Protein 1O5K (pdb70)

InterPro domains:
  IPR002220 DapA-like [PF00701] (2-290)
  IPR002220 DapA-like [PIRSF001365] (1-293)
  IPR002220 DapA-like [PR00146] (34-55)
  IPR002220 DapA-like [PR00146] (70-88)
  IPR002220 DapA-like [PR00146] (102-118)
  IPR002220 DapA-like [PR00146] (127-144)
  IPR002220 DapA-like [PTHR12128] (2-291)
  IPR002220 DapA-like [SM01130] (1-292)
  IPR005263 4-hydroxy-tetrahydrodipicolinate synthase, DapA [MF_00418] (1-290)
  IPR005263 4-hydroxy-tetrahydrodipicolinate synthase, DapA [TIGR00674] (5-290)
  IPR005263 4-hydroxy-tetrahydrodipicolinate synthase, DapA [cd00950] (2-288)
  IPR013785 Aldolase-type TIM barrel [G3DSA:3.20.20.70] (1-294)
  IPR020624 Schiff base-forming aldolase, conserved site [PS00665] (37-54)
  IPR020625 Schiff base-forming aldolase, active site [PS00666] (132-163)

Solvent-accessible surface area: 21155 Å² total

Secondary structure (DSSP, 8-state):
---SEEEEE----EETTEE-HHHHHHHHHHHHHTT--EEEESSGGGTGGG--HHHHHHHHHHHHHHHTTSS-EEEE---S-HHHHHHHHHHHHHHT-SEEEEE---SS---HHHHHHHHHHHHTT-SS-EEEE--HHHHS----HHHHHHHHHH-TTEEE------HHHHHHHHHHHHHH-TT-B--BSSGGGHHHHHHHT--EEEESGGGT-HHHHHHHHHHHHTT-HHHHHHHHHHHHHHHHHTTSSSTTHHHHHHHHHTTSS-----TT--PPPHHHHHHHHHHHHHTT--/---SEEEEE----EETTEE-HHHHHHHHHHHHHTT--EEEESSTTTTGGG--HHHHHHHHHHHHHHHTTSS-EEEE---S-HHHHHHHHHHHHHHT-SEEEEE---SS---HHHHHHHHHHHHTT--SEEEEE--HHHHS----HHHHHHHHHH-TTEEE------HHHHHHHHHHHHHH-TT-B--BSSGGGHHHHHHTT--EEEESGGGT-HHHHHHHHHHHHTT-HHHHHHHHHHTHHHHHHTTSSSTTHHHHHHHHHTTSS-----TT--PPPHHHHHHHHHHHHHTT--

Structure (mmCIF, N/CA/C/O backbone):
data_1O5K
#
_entry.id   1O5K
#
_cell.length_a   54.672
_cell.length_b   140.768
_cell.length_c   155.943
_cell.angle_alpha   90.00
_cell.angle_beta   90.00
_cell.angle_gamma   90.00
#
_symmetry.space_group_name_H-M   'C 2 2 21'
#
loop_
_entity.id
_entity.type
_entity.pdbx_description
1 polymer '4-hydroxy-tetrahydrodipicolinate synthase'
2 non-polymer 'CALCIUM ION'
3 water water
#
loop_
_atom_site.group_PDB
_atom_site.id
_atom_site.type_symbol
_atom_site.label_atom_id
_atom_site.label_alt_id
_atom_site.label_comp_id
_atom_site.label_asym_id
_atom_site.label_entity_id
_atom_site.label_seq_id
_atom_site.pdbx_PDB_ins_code
_atom_site.Cartn_x
_atom_site.Cartn_y
_atom_site.Cartn_z
_atom_site.occupancy
_atom_site.B_iso_or_equiv
_atom_site.auth_seq_id
_atom_site.auth_comp_id
_atom_site.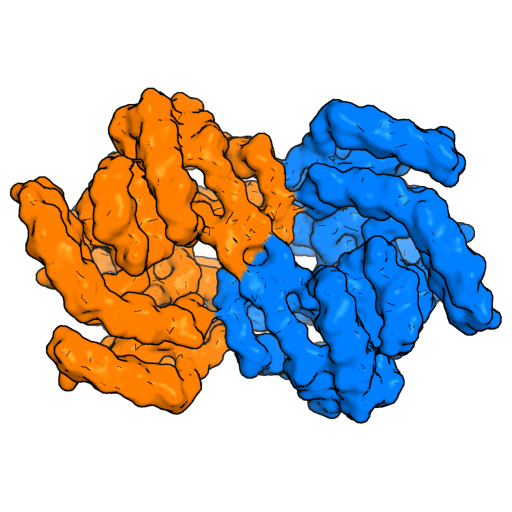auth_asym_id
_atom_site.auth_atom_id
_atom_site.pdbx_PDB_model_num
ATOM 1 N N . HIS A 1 12 ? -10.573 0.944 17.334 1.00 45.75 0 HIS A N 1
ATOM 2 C CA . HIS A 1 12 ? -9.724 1.198 18.543 1.00 41.14 0 HIS A CA 1
ATOM 3 C C . HIS A 1 12 ? -8.313 1.732 18.181 1.00 38.85 0 HIS A C 1
ATOM 4 O O . HIS A 1 12 ? -7.599 2.214 19.068 1.00 35.98 0 HIS A O 1
ATOM 11 N N . MET A 1 13 ? -7.919 1.646 16.902 1.00 34.32 1 MET A N 1
ATOM 12 C CA . MET A 1 13 ? -6.641 2.186 16.400 1.00 35.16 1 MET A CA 1
ATOM 13 C C . MET A 1 13 ? -5.484 1.293 16.877 1.00 31.48 1 MET A C 1
ATOM 14 O O . MET A 1 13 ? -4.927 0.495 16.102 1.00 30.76 1 MET A O 1
ATOM 19 N N . PHE A 1 14 ? -5.173 1.364 18.167 1.00 27.40 2 PHE A N 1
ATOM 20 C CA . PHE A 1 14 ? -4.039 0.648 18.688 1.00 26.03 2 PHE A CA 1
ATOM 21 C C . PHE A 1 14 ? -3.974 0.694 20.195 1.00 26.15 2 PHE A C 1
ATOM 22 O O . PHE A 1 14 ? -4.605 1.557 20.821 1.00 24.07 2 PHE A O 1
ATOM 30 N N . ARG A 1 15 ? -3.241 -0.262 20.768 1.00 24.31 3 ARG A N 1
ATOM 31 C CA . ARG A 1 15 ? -2.823 -0.194 22.166 1.00 27.73 3 ARG A CA 1
ATOM 32 C C . ARG A 1 15 ? -1.316 -0.272 22.186 1.00 28.75 3 ARG A C 1
ATOM 33 O O . ARG A 1 15 ? -0.700 -0.904 21.310 1.00 30.60 3 ARG A O 1
ATOM 41 N N . GLY A 1 16 ? -0.717 0.373 23.184 1.00 25.45 4 GLY A N 1
ATOM 42 C CA . GLY A 1 16 ? 0.722 0.435 23.265 1.00 28.51 4 GLY A CA 1
ATOM 43 C C . GLY A 1 16 ? 1.212 1.771 22.765 1.00 26.02 4 GLY A C 1
ATOM 44 O O . GLY A 1 16 ? 0.682 2.789 23.176 1.00 25.34 4 GLY A O 1
ATOM 45 N N . VAL A 1 17 ? 2.209 1.750 21.861 1.00 24.65 5 VAL A N 1
ATOM 46 C CA . VAL A 1 17 ? 2.963 2.960 21.511 1.00 23.96 5 VAL A CA 1
ATOM 47 C C . VAL A 1 17 ? 2.646 3.383 20.084 1.00 24.16 5 VAL A C 1
ATOM 48 O O . VAL A 1 17 ? 2.761 2.565 19.150 1.00 25.52 5 VAL A O 1
ATOM 52 N N . GLY A 1 18 ? 2.212 4.629 19.950 1.00 25.40 6 GLY A N 1
ATOM 53 C CA . GLY A 1 18 ? 2.041 5.314 18.687 1.00 23.99 6 GLY A CA 1
ATOM 54 C C . GLY A 1 18 ? 3.048 6.445 18.653 1.00 25.27 6 GLY A C 1
ATOM 55 O O . GLY A 1 18 ? 3.034 7.302 19.518 1.00 27.08 6 GLY A O 1
ATOM 56 N N . THR A 1 19 ? 3.975 6.401 17.695 1.00 25.49 7 THR A N 1
ATOM 57 C CA . THR A 1 19 ? 5.027 7.435 17.626 1.00 24.60 7 THR A CA 1
ATOM 58 C C . THR A 1 19 ? 4.542 8.698 16.962 1.00 23.46 7 THR A C 1
ATOM 59 O O . THR A 1 19 ? 4.060 8.643 15.881 1.00 25.19 7 THR A O 1
ATOM 63 N N . ALA A 1 20 ? 4.706 9.831 17.638 1.00 23.85 8 ALA A N 1
ATOM 64 C CA . ALA A 1 20 ? 4.399 11.138 17.046 1.00 24.89 8 ALA A CA 1
ATOM 65 C C . ALA A 1 20 ? 5.679 11.513 16.313 1.00 24.14 8 ALA A C 1
ATOM 66 O O . ALA A 1 20 ? 6.613 12.072 16.872 1.00 24.98 8 ALA A O 1
ATOM 68 N N . ILE A 1 21 ? 5.718 11.167 15.047 1.00 24.09 9 ILE A N 1
ATOM 69 C CA . ILE A 1 21 ? 6.992 11.140 14.299 1.00 24.72 9 ILE A CA 1
ATOM 70 C C . ILE A 1 21 ? 7.323 12.553 13.814 1.00 25.45 9 ILE A C 1
ATOM 71 O O . ILE A 1 21 ? 6.424 13.337 13.493 1.00 22.30 9 ILE A O 1
ATOM 76 N N . VAL A 1 22 ? 8.608 12.907 13.901 1.00 24.97 10 VAL A N 1
ATOM 77 C CA . VAL A 1 22 ? 9.110 14.166 13.338 1.00 25.48 10 VAL A CA 1
ATOM 78 C C . VAL A 1 22 ? 8.984 14.214 11.801 1.00 22.54 10 VAL A C 1
ATOM 79 O O . VAL A 1 22 ? 8.823 13.204 11.138 1.00 23.87 10 VAL A O 1
ATOM 83 N N . THR A 1 23 ? 8.974 15.445 11.285 1.00 23.29 11 THR A N 1
ATOM 84 C CA . THR A 1 23 ? 9.009 15.740 9.885 1.00 22.29 11 THR A CA 1
ATOM 85 C C . THR A 1 23 ? 10.436 16.229 9.565 1.00 27.46 11 THR A C 1
ATOM 86 O O . THR A 1 23 ? 10.753 17.372 9.820 1.00 24.34 11 THR A O 1
ATOM 90 N N . PRO A 1 24 ? 11.307 15.373 9.016 1.00 24.52 12 PRO A N 1
ATOM 91 C CA . PRO A 1 24 ? 12.638 15.838 8.682 1.00 25.19 12 PRO A CA 1
ATOM 92 C C . PRO A 1 24 ? 12.667 16.802 7.519 1.00 22.25 12 PRO A C 1
ATOM 93 O O . PRO A 1 24 ? 11.873 16.682 6.576 1.00 22.97 12 PRO A O 1
ATOM 97 N N . PHE A 1 25 ? 13.579 17.764 7.612 1.00 20.05 13 PHE A N 1
ATOM 98 C CA . PHE A 1 25 ? 13.840 18.718 6.584 1.00 22.03 13 PHE A CA 1
ATOM 99 C C . PHE A 1 25 ? 15.290 18.699 6.224 1.00 25.45 13 PHE A C 1
ATOM 100 O O . PHE A 1 25 ? 16.155 18.402 7.066 1.00 25.07 13 PHE A O 1
ATOM 108 N N . LYS A 1 26 ? 15.553 19.021 4.969 1.00 21.85 14 LYS A N 1
ATOM 109 C CA . LYS A 1 26 ? 16.926 19.280 4.484 1.00 21.32 14 LYS A CA 1
ATOM 110 C C . LYS A 1 26 ? 16.896 20.504 3.583 1.00 24.32 14 LYS A C 1
ATOM 111 O O . LYS A 1 26 ? 16.057 20.574 2.684 1.00 22.44 14 LYS A O 1
ATOM 117 N N . ASN A 1 27 ? 17.775 21.477 3.806 1.00 22.65 15 ASN A N 1
ATOM 118 C CA . ASN A 1 27 ? 17.705 22.742 3.088 1.00 23.16 15 ASN A CA 1
ATOM 119 C C . ASN A 1 27 ? 16.297 23.371 3.156 1.00 23.74 15 ASN A C 1
ATOM 120 O O . ASN A 1 27 ? 15.846 23.988 2.194 1.00 25.25 15 ASN A O 1
ATOM 125 N N . GLY A 1 28 ? 15.610 23.151 4.274 1.00 25.36 16 GLY A N 1
ATOM 126 C CA . GLY A 1 28 ? 14.277 23.660 4.493 1.00 26.91 16 GLY A CA 1
ATOM 127 C C . GLY A 1 28 ? 13.176 22.940 3.755 1.00 27.79 16 GLY A C 1
ATOM 128 O O . GLY A 1 28 ? 12.018 23.247 3.982 1.00 33.52 16 GLY A O 1
ATOM 129 N N . GLU A 1 29 ? 13.524 21.934 2.964 1.00 25.46 17 GLU A N 1
ATOM 130 C CA . GLU A 1 29 ? 12.537 21.108 2.244 1.00 26.51 17 GLU A CA 1
ATOM 131 C C . GLU A 1 29 ? 12.246 19.794 2.978 1.00 26.11 17 GLU A C 1
ATOM 132 O O . GLU A 1 29 ? 13.076 19.314 3.717 1.00 27.43 17 GLU A O 1
ATOM 138 N N . LEU A 1 30 ? 11.079 19.201 2.765 1.00 24.68 18 LEU A N 1
ATOM 139 C CA . LEU A 1 30 ? 10.835 17.857 3.268 1.00 25.12 18 LEU A CA 1
ATOM 140 C C . LEU A 1 30 ? 11.947 16.902 2.830 1.00 26.92 18 LEU A C 1
ATOM 141 O O . LEU A 1 30 ? 12.403 16.923 1.670 1.00 26.43 18 LEU A O 1
ATOM 146 N N . ASP A 1 31 ? 12.379 16.077 3.757 1.00 23.21 19 ASP A N 1
ATOM 147 C CA . ASP A 1 31 ? 13.468 15.115 3.503 1.00 25.98 19 ASP A CA 1
ATOM 148 C C . ASP A 1 31 ? 12.898 13.706 3.649 1.00 27.86 19 ASP A C 1
ATOM 149 O O . ASP A 1 31 ? 12.996 13.088 4.717 1.00 25.63 19 ASP A O 1
ATOM 154 N N . LEU A 1 32 ? 12.255 13.212 2.590 1.00 25.46 20 LEU A N 1
ATOM 155 C CA . LEU A 1 32 ? 11.554 11.928 2.681 1.00 25.49 20 LEU A CA 1
ATOM 156 C C . LEU A 1 32 ? 12.546 10.762 2.778 1.00 25.17 20 LEU A C 1
ATOM 157 O O . LEU A 1 32 ? 12.183 9.697 3.259 1.00 29.06 20 LEU A O 1
ATOM 162 N N . GLU A 1 33 ? 13.782 10.911 2.312 1.00 26.29 21 GLU A N 1
ATOM 163 C CA . GLU A 1 33 ? 14.720 9.781 2.441 1.00 26.36 21 GLU A CA 1
ATOM 164 C C . GLU A 1 33 ? 15.093 9.558 3.913 1.00 24.43 21 GLU A C 1
ATOM 165 O O . GLU A 1 33 ? 15.084 8.430 4.405 1.00 24.25 21 GLU A O 1
ATOM 167 N N . SER A 1 34 ? 15.371 10.624 4.641 1.00 25.75 22 SER A N 1
ATOM 168 C CA . SER A 1 34 ? 15.589 10.486 6.062 1.00 27.35 22 SER A CA 1
ATOM 169 C C . SER A 1 34 ? 14.299 10.026 6.782 1.00 24.98 22 SER A C 1
ATOM 170 O O . SER A 1 34 ? 14.351 9.202 7.675 1.00 26.86 22 SER A O 1
ATOM 173 N N . TYR A 1 35 ? 13.160 10.554 6.380 1.00 27.06 23 TYR A N 1
ATOM 174 C CA . TYR A 1 35 ? 11.859 10.148 6.986 1.00 22.74 23 TYR A CA 1
ATOM 175 C C . TYR A 1 35 ? 11.678 8.648 6.858 1.00 24.56 23 TYR A C 1
ATOM 176 O O . TYR A 1 35 ? 11.333 7.959 7.834 1.00 29.72 23 TYR A O 1
ATOM 185 N N . GLU A 1 36 ? 11.915 8.123 5.660 1.00 24.40 24 GLU A N 1
ATOM 186 C CA . GLU A 1 36 ? 11.706 6.693 5.426 1.00 25.57 24 GLU A CA 1
ATOM 187 C C . GLU A 1 36 ? 12.609 5.803 6.323 1.00 25.35 24 GLU A C 1
ATOM 188 O O . GLU A 1 36 ? 12.139 4.773 6.843 1.00 24.70 24 GLU A O 1
ATOM 194 N N . ARG A 1 37 ? 13.853 6.230 6.556 1.00 24.92 25 ARG A N 1
ATOM 195 C CA . ARG A 1 37 ? 14.759 5.557 7.506 1.00 27.58 25 ARG A CA 1
ATOM 196 C C . ARG A 1 37 ? 14.186 5.529 8.924 1.00 25.61 25 ARG A C 1
ATOM 197 O O . ARG A 1 37 ? 14.333 4.535 9.655 1.00 24.81 25 ARG A O 1
ATOM 205 N N . LEU A 1 38 ? 13.583 6.638 9.315 1.00 24.74 26 LEU A N 1
ATOM 206 C CA . LEU A 1 38 ? 12.981 6.766 10.630 1.00 24.95 26 LEU A CA 1
ATOM 207 C C . LEU A 1 38 ? 11.739 5.873 10.747 1.00 26.05 26 LEU A C 1
ATOM 208 O O . LEU A 1 38 ? 11.568 5.208 11.764 1.00 25.05 26 LEU A O 1
ATOM 213 N N . VAL A 1 39 ? 10.894 5.854 9.713 1.00 24.84 27 VAL A N 1
ATOM 214 C CA . VAL A 1 39 ? 9.692 4.995 9.731 1.00 26.17 27 VAL A CA 1
ATOM 215 C C . VAL A 1 39 ? 10.150 3.538 9.855 1.00 22.86 27 VAL A C 1
ATOM 216 O O . VAL A 1 39 ? 9.646 2.823 10.685 1.00 27.02 27 VAL A O 1
ATOM 220 N N . ARG A 1 40 ? 11.163 3.134 9.088 1.00 25.89 28 ARG A N 1
ATOM 221 C CA . ARG A 1 40 ? 11.635 1.747 9.159 1.00 27.28 28 ARG A CA 1
ATOM 222 C C . ARG A 1 40 ? 12.153 1.373 10.576 1.00 27.37 28 ARG A C 1
ATOM 223 O O . ARG A 1 40 ? 11.862 0.290 11.095 1.00 24.40 28 ARG A O 1
ATOM 231 N N . TYR A 1 41 ? 12.846 2.298 11.218 1.00 27.27 29 TYR A N 1
ATOM 232 C CA . TYR A 1 41 ? 13.262 2.135 12.630 1.00 26.28 29 TYR A CA 1
ATOM 233 C C . TYR A 1 41 ? 12.106 1.932 13.590 1.00 24.37 29 TYR A C 1
ATOM 234 O O . TYR A 1 41 ? 12.206 1.133 14.506 1.00 25.78 29 TYR A O 1
ATOM 243 N N . GLN A 1 42 ? 11.021 2.691 13.413 1.00 24.14 30 GLN A N 1
ATOM 244 C CA . GLN A 1 42 ? 9.829 2.504 14.226 1.00 26.34 30 GLN A CA 1
ATOM 245 C C . GLN A 1 42 ? 9.228 1.099 14.007 1.00 25.51 30 GLN A C 1
ATOM 246 O O . GLN A 1 42 ? 8.895 0.393 14.967 1.00 26.70 30 GLN A O 1
ATOM 252 N N . LEU A 1 43 ? 9.061 0.734 12.748 1.00 24.41 31 LEU A N 1
ATOM 253 C CA . LEU A 1 43 ? 8.399 -0.501 12.361 1.00 28.48 31 LEU A CA 1
ATOM 254 C C . LEU A 1 43 ? 9.173 -1.686 12.885 1.00 29.20 31 LEU A C 1
ATOM 255 O O . LEU A 1 43 ? 8.590 -2.637 13.405 1.00 30.88 31 LEU A O 1
ATOM 260 N N . GLU A 1 44 ? 10.494 -1.600 12.773 1.00 26.77 32 GLU A N 1
ATOM 261 C CA . GLU A 1 44 ? 11.368 -2.703 13.154 1.00 27.32 32 GLU A CA 1
ATOM 262 C C . GLU A 1 44 ? 11.426 -2.920 14.668 1.00 28.58 32 GLU A C 1
ATOM 263 O O . GLU A 1 44 ? 11.814 -3.981 15.138 1.00 28.13 32 GLU A O 1
ATOM 265 N N . ASN A 1 45 ? 11.093 -1.897 15.423 1.00 27.35 33 ASN A N 1
ATOM 266 C CA . ASN A 1 45 ? 11.114 -1.936 16.887 1.00 27.55 33 ASN A CA 1
ATOM 267 C C . ASN A 1 45 ? 9.757 -2.074 17.563 1.00 27.79 33 ASN A C 1
ATOM 268 O O . ASN A 1 45 ? 9.634 -1.837 18.775 1.00 27.84 33 ASN A O 1
ATOM 273 N N . GLY A 1 46 ? 8.728 -2.456 16.794 1.00 26.78 34 GLY A N 1
ATOM 274 C CA . GLY A 1 46 ? 7.464 -2.885 17.409 1.00 27.66 34 GLY A CA 1
ATOM 275 C C . GLY A 1 46 ? 6.451 -1.834 17.783 1.00 28.02 34 GLY A C 1
ATOM 276 O O . GLY A 1 46 ? 5.482 -2.111 18.508 1.00 27.82 34 GLY A O 1
ATOM 277 N N . VAL A 1 47 ? 6.644 -0.614 17.288 1.00 26.17 35 VAL A N 1
ATOM 278 C CA . VAL A 1 47 ? 5.670 0.446 17.472 1.00 26.32 35 VAL A CA 1
ATOM 279 C C . VAL A 1 47 ? 4.336 0.056 16.827 1.00 24.02 35 VAL A C 1
ATOM 280 O O . VAL A 1 47 ? 4.309 -0.605 15.796 1.00 23.21 35 VAL A O 1
ATOM 284 N N . ASN A 1 48 ? 3.232 0.461 17.453 1.00 23.25 36 ASN A N 1
ATOM 285 C CA . ASN A 1 48 ? 1.929 -0.013 17.079 1.00 23.87 36 ASN A CA 1
ATOM 286 C C . ASN A 1 48 ? 1.077 0.963 16.262 1.00 27.03 36 ASN A C 1
ATOM 287 O O . ASN A 1 48 ? 0.039 0.585 15.790 1.00 22.42 36 ASN A O 1
ATOM 292 N N . ALA A 1 49 ? 1.564 2.173 16.080 1.00 22.66 37 ALA A N 1
ATOM 293 C CA . ALA A 1 49 ? 0.907 3.233 15.251 1.00 24.84 37 ALA A CA 1
ATOM 294 C C . ALA A 1 49 ? 1.870 4.345 14.981 1.00 25.85 37 ALA A C 1
ATOM 295 O O . ALA A 1 49 ? 2.885 4.493 15.673 1.00 26.69 37 ALA A O 1
ATOM 297 N N . LEU A 1 50 ? 1.598 5.094 13.902 1.00 26.11 38 LEU A N 1
ATOM 298 C CA . LEU A 1 50 ? 2.319 6.337 13.641 1.00 23.82 38 LEU A CA 1
ATOM 299 C C . LEU A 1 50 ? 1.333 7.489 13.583 1.00 26.03 38 LEU A C 1
ATOM 300 O O . LEU A 1 50 ? 0.313 7.422 12.850 1.00 26.52 38 LEU A O 1
ATOM 305 N N . ILE A 1 51 ? 1.667 8.531 14.328 1.00 25.40 39 ILE A N 1
ATOM 306 C CA . ILE A 1 51 ? 0.971 9.795 14.306 1.00 24.03 39 ILE A CA 1
ATOM 307 C C . ILE A 1 51 ? 1.851 10.763 13.517 1.00 25.41 39 ILE A C 1
ATOM 308 O O . ILE A 1 51 ? 2.970 11.111 13.932 1.00 29.12 39 ILE A O 1
ATOM 313 N N . VAL A 1 52 ? 1.347 11.156 12.357 1.00 23.71 40 VAL A N 1
ATOM 314 C CA . VAL A 1 52 ? 2.073 12.026 11.431 1.00 25.27 40 VAL A CA 1
ATOM 315 C C . VAL A 1 52 ? 1.448 13.431 11.504 1.00 26.59 40 VAL A C 1
ATOM 316 O O . VAL A 1 52 ? 0.217 13.574 11.584 1.00 25.05 40 VAL A O 1
ATOM 320 N N . LEU A 1 53 ? 2.275 14.476 11.437 1.00 23.79 41 LEU A N 1
ATOM 321 C CA . LEU A 1 53 ? 1.797 15.855 11.462 1.00 27.00 41 LEU A CA 1
ATOM 322 C C . LEU A 1 53 ? 1.058 16.248 12.749 1.00 25.97 41 LEU A C 1
ATOM 323 O O . LEU A 1 53 ? 0.102 16.985 12.715 1.00 27.73 41 LEU A O 1
ATOM 328 N N . GLY A 1 54 ? 1.551 15.759 13.871 1.00 25.02 42 GLY A N 1
ATOM 329 C CA . GLY A 1 54 ? 1.194 16.319 15.181 1.00 29.98 42 GLY A CA 1
ATOM 330 C C . GLY A 1 54 ? 2.198 17.449 15.393 1.00 30.13 42 GLY A C 1
ATOM 331 O O . GLY A 1 54 ? 2.964 17.838 14.478 1.00 29.17 42 GLY A O 1
ATOM 332 N N . THR A 1 55 ? 2.200 17.953 16.620 1.00 30.42 43 THR A N 1
ATOM 333 C CA . THR A 1 55 ? 3.117 19.011 17.054 1.00 30.33 43 THR A CA 1
ATOM 334 C C . THR A 1 55 ? 4.534 18.614 16.847 1.00 25.48 43 THR A C 1
ATOM 335 O O . THR A 1 55 ? 5.380 19.413 16.434 1.00 27.29 43 THR A O 1
ATOM 339 N N . THR A 1 56 ? 4.826 17.369 17.195 1.00 25.99 44 THR A N 1
ATOM 340 C CA . THR A 1 56 ? 6.191 16.831 17.055 1.00 26.54 44 THR A CA 1
ATOM 341 C C . THR A 1 56 ? 6.641 16.817 15.596 1.00 27.65 44 THR A C 1
ATOM 342 O O . THR A 1 56 ? 7.801 16.880 15.320 1.00 27.25 44 THR A O 1
ATOM 346 N N . GLY A 1 57 ? 5.698 16.714 14.660 1.00 25.53 45 GLY A N 1
ATOM 347 C CA . GLY A 1 57 ? 6.025 16.790 13.241 1.00 24.97 45 GLY A CA 1
ATOM 348 C C . GLY A 1 57 ? 5.861 18.181 12.638 1.00 25.74 45 GLY A C 1
ATOM 349 O O . GLY A 1 57 ? 5.698 18.341 11.415 1.00 25.72 45 GLY A O 1
ATOM 350 N N . GLU A 1 58 ? 5.844 19.210 13.477 1.00 24.94 46 GLU A N 1
ATOM 351 C CA . GLU A 1 58 ? 5.831 20.616 12.995 1.00 25.19 46 GLU A CA 1
ATOM 352 C C . GLU A 1 58 ? 4.663 20.923 12.076 1.00 25.31 46 GLU A C 1
ATOM 353 O O . GLU A 1 58 ? 4.790 21.703 11.129 1.00 26.32 46 GLU A O 1
ATOM 359 N N . SER A 1 59 ? 3.505 20.371 12.439 1.00 25.06 47 SER A N 1
ATOM 360 C CA . SER A 1 59 ? 2.337 20.656 11.663 1.00 27.66 47 SER A CA 1
ATOM 361 C C . SER A 1 59 ? 2.074 22.131 11.341 1.00 27.15 47 SER A C 1
ATOM 362 O O . SER A 1 59 ? 1.570 22.390 10.259 1.00 28.67 47 SER A O 1
ATOM 365 N N . PRO A 1 60 ? 2.369 23.101 12.237 1.00 25.81 48 PRO A N 1
ATOM 366 C CA . PRO A 1 60 ? 2.110 24.502 11.923 1.00 27.72 48 PRO A CA 1
ATOM 367 C C . PRO A 1 60 ? 2.853 25.024 10.699 1.00 25.17 48 PRO A C 1
ATOM 368 O O . PRO A 1 60 ? 2.366 25.936 10.049 1.00 24.72 48 PRO A O 1
ATOM 372 N N . THR A 1 61 ? 3.996 24.419 10.364 1.00 21.49 49 THR A N 1
ATOM 373 C CA . THR A 1 61 ? 4.839 24.932 9.308 1.00 21.59 49 THR A CA 1
ATOM 374 C C . THR A 1 61 ? 4.971 24.045 8.059 1.00 23.19 49 THR A C 1
ATOM 375 O O . THR A 1 61 ? 5.760 24.353 7.146 1.00 24.87 49 THR A O 1
ATOM 379 N N . VAL A 1 62 ? 4.173 22.983 7.991 1.00 24.69 50 VAL A N 1
ATOM 380 C CA . VAL A 1 62 ? 4.162 22.103 6.817 1.00 26.29 50 VAL A CA 1
ATOM 381 C C . VAL A 1 62 ? 2.943 22.453 5.983 1.00 28.01 50 VAL A C 1
ATOM 382 O O . VAL A 1 62 ? 1.826 22.419 6.477 1.00 26.49 50 VAL A O 1
ATOM 386 N N . ASN A 1 63 ? 3.170 22.758 4.713 1.00 24.35 51 ASN A N 1
ATOM 387 C CA . ASN A 1 63 ? 2.131 23.307 3.857 1.00 25.54 51 ASN A CA 1
ATOM 388 C C . ASN A 1 63 ? 1.256 22.184 3.292 1.00 25.09 51 ASN A C 1
ATOM 389 O O . ASN A 1 63 ? 1.565 21.005 3.449 1.00 22.32 51 ASN A O 1
ATOM 394 N N . GLU A 1 64 ? 0.131 22.519 2.674 1.00 25.80 52 GLU A N 1
ATOM 395 C CA . GLU A 1 64 ? -0.807 21.464 2.294 1.00 28.33 52 GLU A CA 1
ATOM 396 C C . GLU A 1 64 ? -0.237 20.449 1.317 1.00 25.39 52 GLU A C 1
ATOM 397 O O . GLU A 1 64 ? -0.508 19.255 1.435 1.00 29.30 52 GLU A O 1
ATOM 403 N N . ASP A 1 65 ? 0.519 20.898 0.327 1.00 25.58 53 ASP A N 1
ATOM 404 C CA . ASP A 1 65 ? 1.103 19.976 -0.632 1.00 27.77 53 ASP A CA 1
ATOM 405 C C . ASP A 1 65 ? 2.123 19.043 0.046 1.00 24.89 53 ASP A C 1
ATOM 406 O O . ASP A 1 65 ? 2.158 17.849 -0.198 1.00 25.76 53 ASP A O 1
ATOM 411 N N . GLU A 1 66 ? 2.899 19.584 0.969 1.00 22.16 54 GLU A N 1
ATOM 412 C CA . GLU A 1 66 ? 3.817 18.776 1.772 1.00 21.69 54 GLU A CA 1
ATOM 413 C C . GLU A 1 66 ? 3.140 17.718 2.651 1.00 23.11 54 GLU A C 1
ATOM 414 O O . GLU A 1 66 ? 3.642 16.596 2.796 1.00 24.29 54 GLU A O 1
ATOM 420 N N . ARG A 1 67 ? 2.008 18.084 3.236 1.00 25.05 55 ARG A N 1
ATOM 421 C CA . ARG A 1 67 ? 1.237 17.172 4.061 1.00 24.66 55 ARG A CA 1
ATOM 422 C C . ARG A 1 67 ? 0.805 15.986 3.189 1.00 23.50 55 ARG A C 1
ATOM 423 O O . ARG A 1 67 ? 0.914 14.827 3.612 1.00 25.25 55 ARG A O 1
ATOM 431 N N . GLU A 1 68 ? 0.310 16.276 1.982 1.00 22.02 56 GLU A N 1
ATOM 432 C CA . GLU A 1 68 ? -0.153 15.200 1.108 1.00 25.34 56 GLU A CA 1
ATOM 433 C C . GLU A 1 68 ? 0.995 14.229 0.833 1.00 26.19 56 GLU A C 1
ATOM 434 O O . GLU A 1 68 ? 0.835 13.016 0.951 1.00 26.73 56 GLU A O 1
ATOM 440 N N . LYS A 1 69 ? 2.172 14.767 0.525 1.00 25.20 57 LYS A N 1
ATOM 441 C CA . LYS A 1 69 ? 3.319 13.937 0.205 1.00 25.31 57 LYS A CA 1
ATOM 442 C C . LYS A 1 69 ? 3.773 13.096 1.388 1.00 24.44 57 LYS A C 1
ATOM 443 O O . LYS A 1 69 ? 4.089 11.928 1.228 1.00 23.93 57 LYS A O 1
ATOM 449 N N . LEU A 1 70 ? 3.783 13.696 2.570 1.00 23.50 58 LEU A N 1
ATOM 450 C CA . LEU A 1 70 ? 4.245 13.036 3.764 1.00 25.00 58 LEU A CA 1
ATOM 451 C C . LEU A 1 70 ? 3.236 11.955 4.152 1.00 25.71 58 LEU A C 1
ATOM 452 O O . LEU A 1 70 ? 3.632 10.852 4.502 1.00 24.72 58 LEU A O 1
ATOM 457 N N . VAL A 1 71 ? 1.935 12.263 4.082 1.00 22.76 59 VAL A N 1
ATOM 458 C CA . VAL A 1 71 ? 0.930 11.282 4.501 1.00 24.13 59 VAL A CA 1
ATOM 459 C C . VAL A 1 71 ? 0.991 10.085 3.534 1.00 22.84 59 VAL A C 1
ATOM 460 O O . VAL A 1 71 ? 1.003 8.911 3.958 1.00 24.63 59 VAL A O 1
ATOM 464 N N . SER A 1 72 ? 0.967 10.377 2.237 1.00 25.08 60 SER A N 1
ATOM 465 C CA . SER A 1 72 ? 0.964 9.319 1.229 1.00 25.49 60 SER A CA 1
ATOM 466 C C . SER A 1 72 ? 2.199 8.454 1.355 1.00 27.64 60 SER A C 1
ATOM 467 O O . SER A 1 72 ? 2.110 7.210 1.271 1.00 25.66 60 SER A O 1
ATOM 470 N N . ARG A 1 73 ? 3.355 9.088 1.570 1.00 25.74 61 ARG A N 1
ATOM 471 C CA . ARG A 1 73 ? 4.583 8.308 1.684 1.00 25.42 61 ARG A CA 1
ATOM 472 C C . ARG A 1 73 ? 4.583 7.413 2.941 1.00 24.71 61 ARG A C 1
ATOM 473 O O . ARG A 1 73 ? 5.081 6.312 2.899 1.00 23.71 61 ARG A O 1
ATOM 481 N N . THR A 1 74 ? 4.002 7.881 4.050 1.00 24.83 62 THR A N 1
ATOM 482 C CA . THR A 1 74 ? 3.934 7.085 5.271 1.00 23.92 62 THR A CA 1
ATOM 483 C C . THR A 1 74 ? 3.082 5.845 5.015 1.00 24.67 62 THR A C 1
ATOM 484 O O . THR A 1 74 ? 3.487 4.706 5.303 1.00 20.28 62 THR A O 1
ATOM 488 N N . LEU A 1 75 ? 1.918 6.064 4.405 1.00 21.86 63 LEU A N 1
ATOM 489 C CA . LEU A 1 75 ? 1.038 4.909 4.060 1.00 24.06 63 LEU A CA 1
ATOM 490 C C . LEU A 1 75 ? 1.731 3.900 3.152 1.00 25.99 63 LEU A C 1
ATOM 491 O O . LEU A 1 75 ? 1.565 2.683 3.329 1.00 24.66 63 LEU A O 1
ATOM 496 N N . GLU A 1 76 ? 2.489 4.383 2.174 1.00 22.84 64 GLU A N 1
ATOM 497 C CA . GLU A 1 76 ? 3.273 3.541 1.272 1.00 27.18 64 GLU A CA 1
ATOM 498 C C . GLU A 1 76 ? 4.324 2.693 1.990 1.00 25.89 64 GLU A C 1
ATOM 499 O O . GLU A 1 76 ? 4.398 1.492 1.783 1.00 18.37 64 GLU A O 1
ATOM 505 N N . ILE A 1 77 ? 5.116 3.301 2.864 1.00 20.05 65 ILE A N 1
ATOM 506 C CA . ILE A 1 77 ? 6.138 2.526 3.601 1.00 20.90 65 ILE A CA 1
ATOM 507 C C . ILE A 1 77 ? 5.585 1.488 4.584 1.00 20.31 65 ILE A C 1
ATOM 508 O O . ILE A 1 77 ? 6.095 0.386 4.692 1.00 23.52 65 ILE A O 1
ATOM 513 N N . VAL A 1 78 ? 4.527 1.841 5.281 1.00 22.40 66 VAL A N 1
ATOM 514 C CA . VAL A 1 78 ? 3.951 1.003 6.356 1.00 24.70 66 VAL A CA 1
ATOM 515 C C . VAL A 1 78 ? 3.215 -0.213 5.834 1.00 23.83 66 VAL A C 1
ATOM 516 O O . VAL A 1 78 ? 3.029 -1.232 6.571 1.00 24.16 66 VAL A O 1
ATOM 520 N N . ASP A 1 79 ? 2.773 -0.151 4.582 1.00 23.66 67 ASP A N 1
ATOM 521 C CA . ASP A 1 79 ? 2.135 -1.335 3.975 1.00 23.81 67 ASP A CA 1
ATOM 522 C C . ASP A 1 79 ? 0.985 -1.909 4.830 1.00 23.34 67 ASP A C 1
ATOM 523 O O . ASP A 1 79 ? 0.766 -3.122 4.850 1.00 27.13 67 ASP A O 1
ATOM 528 N N . GLY A 1 80 ? 0.209 -1.057 5.483 1.00 26.39 68 GLY A N 1
ATOM 529 C CA . GLY A 1 80 ? -0.971 -1.530 6.218 1.00 27.60 68 GLY A CA 1
ATOM 530 C C . GLY A 1 80 ? -0.658 -2.315 7.485 1.00 29.38 68 GLY A C 1
ATOM 531 O O . GLY A 1 80 ? -1.582 -2.842 8.121 1.00 26.96 68 GLY A O 1
ATOM 532 N N . LYS A 1 81 ? 0.617 -2.312 7.897 1.00 26.02 69 LYS A N 1
ATOM 533 C CA . LYS A 1 81 ? 1.074 -3.062 9.059 1.00 25.86 69 LYS A CA 1
ATOM 534 C C . LYS A 1 81 ? 0.597 -2.439 10.395 1.00 26.84 69 LYS A C 1
ATOM 535 O O . LYS A 1 81 ? 0.262 -3.156 11.336 1.00 26.59 69 LYS A O 1
ATOM 541 N N . ILE A 1 82 ? 0.598 -1.115 10.477 1.00 23.53 70 ILE A N 1
ATOM 542 C CA . ILE A 1 82 ? 0.051 -0.394 11.635 1.00 24.86 70 ILE A CA 1
ATOM 543 C C . ILE A 1 82 ? -0.708 0.793 11.125 1.00 25.36 70 ILE A C 1
ATOM 544 O O . ILE A 1 82 ? -0.477 1.216 9.989 1.00 25.53 70 ILE A O 1
ATOM 549 N N . PRO A 1 83 ? -1.629 1.343 11.921 1.00 24.99 71 PRO A N 1
ATOM 550 C CA . PRO A 1 83 ? -2.385 2.502 11.449 1.00 25.15 71 PRO A CA 1
ATOM 551 C C . PRO A 1 83 ? -1.569 3.750 11.360 1.00 23.37 71 PRO A C 1
ATOM 552 O O . PRO A 1 83 ? -0.598 3.959 12.178 1.00 26.16 71 PRO A O 1
ATOM 556 N N . VAL A 1 84 ? -1.967 4.605 10.408 1.00 26.73 72 VAL A N 1
ATOM 557 C CA . VAL A 1 84 ? -1.357 5.914 10.222 1.00 24.66 72 VAL A CA 1
ATOM 558 C C . VAL A 1 84 ? -2.439 6.926 10.548 1.00 25.02 72 VAL A C 1
ATOM 559 O O . VAL A 1 84 ? -3.486 6.980 9.904 1.00 24.26 72 VAL A O 1
ATOM 563 N N . ILE A 1 85 ? -2.179 7.674 11.589 1.00 21.57 73 ILE A N 1
ATOM 564 C CA . ILE A 1 85 ? -3.078 8.640 12.157 1.00 22.86 73 ILE A CA 1
ATOM 565 C C . ILE A 1 85 ? -2.487 10.037 11.871 1.00 24.95 73 ILE A C 1
ATOM 566 O O . ILE A 1 85 ? -1.353 10.297 12.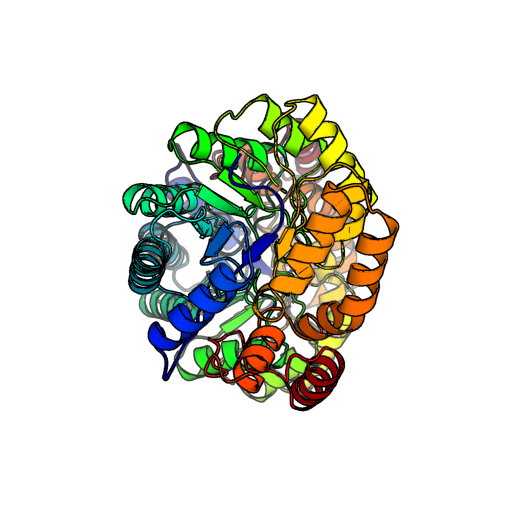215 1.00 25.96 73 ILE A O 1
ATOM 571 N N . VAL A 1 86 ? -3.276 10.903 11.249 1.00 24.72 74 VAL A N 1
ATOM 572 C CA . VAL A 1 86 ? -2.816 12.186 10.734 1.00 24.87 74 VAL A CA 1
ATOM 573 C C . VAL A 1 86 ? -3.370 13.322 11.595 1.00 27.42 74 VAL A C 1
ATOM 574 O O . VAL A 1 86 ? -4.582 13.385 11.851 1.00 24.56 74 VAL A O 1
ATOM 578 N N . GLY A 1 87 ? -2.486 14.164 12.090 1.00 23.43 75 GLY A N 1
ATOM 579 C CA . GLY A 1 87 ? -2.891 15.401 12.724 1.00 25.70 75 GLY A CA 1
ATOM 580 C C . GLY A 1 87 ? -3.663 16.301 11.755 1.00 27.62 75 GLY A C 1
ATOM 581 O O . GLY A 1 87 ? -3.208 16.544 10.668 1.00 28.45 75 GLY A O 1
ATOM 582 N N . ALA A 1 88 ? -4.826 16.789 12.171 1.00 26.13 76 ALA A N 1
ATOM 583 C CA . ALA A 1 88 ? -5.701 17.521 11.282 1.00 26.34 76 ALA A CA 1
ATOM 584 C C . ALA A 1 88 ? -6.516 18.605 12.011 1.00 28.13 76 ALA A C 1
ATOM 585 O O . ALA A 1 88 ? -7.498 19.098 11.477 1.00 31.38 76 ALA A O 1
ATOM 587 N N . GLY A 1 89 ? -6.135 18.950 13.226 1.00 27.93 77 GLY A N 1
ATOM 588 C CA . GLY A 1 89 ? -6.920 19.901 14.021 1.00 31.24 77 GLY A CA 1
ATOM 589 C C . GLY A 1 89 ? -6.409 21.321 13.832 1.00 28.98 77 GLY A C 1
ATOM 590 O O . GLY A 1 89 ? -5.198 21.551 13.800 1.00 28.72 77 GLY A O 1
ATOM 591 N N . THR A 1 90 ? -7.317 22.273 13.699 1.00 27.66 78 THR A N 1
ATOM 592 C CA . THR A 1 90 ? -6.959 23.692 13.781 1.00 25.46 78 THR A CA 1
ATOM 593 C C . THR A 1 90 ? -7.958 24.385 14.710 1.00 24.49 78 THR A C 1
ATOM 594 O O . THR A 1 90 ? -8.799 23.756 15.331 1.00 25.35 78 THR A O 1
ATOM 598 N N . ASN A 1 91 ? -7.870 25.688 14.786 1.00 24.31 79 ASN A N 1
ATOM 599 C CA . ASN A 1 91 ? -8.801 26.427 15.672 1.00 23.57 79 ASN A CA 1
ATOM 600 C C . ASN A 1 91 ? -10.031 26.962 14.970 1.00 23.41 79 ASN A C 1
ATOM 601 O O . ASN A 1 91 ? -10.837 27.705 15.596 1.00 22.83 79 ASN A O 1
ATOM 606 N N . SER A 1 92 ? -10.227 26.557 13.717 1.00 22.90 80 SER A N 1
ATOM 607 C CA . SER A 1 92 ? -11.482 26.786 12.996 1.00 23.61 80 SER A CA 1
ATOM 608 C C . SER A 1 92 ? -12.159 25.435 12.732 1.00 25.28 80 SER A C 1
ATOM 609 O O . SER A 1 92 ? -11.554 24.545 12.191 1.00 23.61 80 SER A O 1
ATOM 612 N N . THR A 1 93 ? -13.441 25.327 13.070 1.00 22.84 81 THR A N 1
ATOM 613 C CA . THR A 1 93 ? -14.150 24.056 12.886 1.00 22.81 81 THR A CA 1
ATOM 614 C C . THR A 1 93 ? -14.240 23.718 11.371 1.00 22.97 81 THR A C 1
ATOM 615 O O . THR A 1 93 ? -14.060 22.552 10.943 1.00 24.68 81 THR A O 1
ATOM 619 N N . GLU A 1 94 ? -14.483 24.747 10.558 1.00 25.67 82 GLU A N 1
ATOM 620 C CA . GLU A 1 94 ? -14.628 24.565 9.118 1.00 28.26 82 GLU A CA 1
ATOM 621 C C . GLU A 1 94 ? -13.329 24.085 8.515 1.00 26.43 82 GLU A C 1
ATOM 622 O O . GLU A 1 94 ? -13.299 23.154 7.721 1.00 25.88 82 GLU A O 1
ATOM 628 N N . LYS A 1 95 ? -12.249 24.727 8.894 1.00 21.77 83 LYS A N 1
ATOM 629 C CA . LYS A 1 95 ? -10.940 24.393 8.317 1.00 26.47 83 LYS A CA 1
ATOM 630 C C . LYS A 1 95 ? -10.468 23.044 8.813 1.00 25.35 83 LYS A C 1
ATOM 631 O O . LYS A 1 95 ? -9.856 22.304 8.066 1.00 25.89 83 LYS A O 1
ATOM 637 N N . THR A 1 96 ? -10.809 22.704 10.046 1.00 25.84 84 THR A N 1
ATOM 638 C CA . THR A 1 96 ? -10.486 21.389 10.595 1.00 23.97 84 THR A CA 1
ATOM 639 C C . THR A 1 96 ? -11.159 20.291 9.784 1.00 24.52 84 THR A C 1
ATOM 640 O O . THR A 1 96 ? -10.537 19.307 9.410 1.00 23.73 84 THR A O 1
ATOM 644 N N . LEU A 1 97 ? -12.436 20.453 9.470 1.00 21.97 85 LEU A N 1
ATOM 645 C CA . LEU A 1 97 ? -13.114 19.469 8.655 1.00 24.63 85 LEU A CA 1
ATOM 646 C C . LEU A 1 97 ? -12.415 19.294 7.307 1.00 27.15 85 LEU A C 1
ATOM 647 O O . LEU A 1 97 ? -12.244 18.183 6.833 1.00 26.57 85 LEU A O 1
ATOM 652 N N . LYS A 1 98 ? -12.004 20.392 6.680 1.00 25.72 86 LYS A N 1
ATOM 653 C CA . LYS A 1 98 ? -11.330 20.325 5.422 1.00 26.64 86 LYS A CA 1
ATOM 654 C C . LYS A 1 98 ? -10.078 19.466 5.540 1.00 27.20 86 LYS A C 1
ATOM 655 O O . LYS A 1 98 ? -9.819 18.610 4.705 1.00 26.45 86 LYS A O 1
ATOM 661 N N . LEU A 1 99 ? -9.304 19.672 6.587 1.00 24.15 87 LEU A N 1
ATOM 662 C CA . LEU A 1 99 ? -8.107 18.846 6.766 1.00 23.73 87 LEU A CA 1
ATOM 663 C C . LEU A 1 99 ? -8.400 17.389 7.043 1.00 26.42 87 LEU A C 1
ATOM 664 O O . LEU A 1 99 ? -7.684 16.479 6.596 1.00 26.88 87 LEU A O 1
ATOM 669 N N . VAL A 1 100 ? -9.462 17.164 7.785 1.00 24.35 88 VAL A N 1
ATOM 670 C CA . VAL A 1 100 ? -9.907 15.795 8.091 1.00 25.61 88 VAL A CA 1
ATOM 671 C C . VAL A 1 100 ? -10.320 15.088 6.804 1.00 25.39 88 VAL A C 1
ATOM 672 O O . VAL A 1 100 ? -9.878 13.977 6.518 1.00 25.02 88 VAL A O 1
ATOM 676 N N . LYS A 1 101 ? -11.111 15.758 5.973 1.00 24.57 89 LYS A N 1
ATOM 677 C CA . LYS A 1 101 ? -11.546 15.173 4.686 1.00 26.89 89 LYS A CA 1
ATOM 678 C C . LYS A 1 101 ? -10.364 14.925 3.703 1.00 27.79 89 LYS A C 1
ATOM 679 O O . LYS A 1 101 ? -10.330 13.911 2.982 1.00 25.72 89 LYS A O 1
ATOM 682 N N . GLN A 1 102 ? -9.361 15.795 3.736 1.00 27.86 90 GLN A N 1
ATOM 683 C CA . GLN A 1 102 ? -8.107 15.557 3.017 1.00 29.34 90 GLN A CA 1
ATOM 684 C C . GLN A 1 102 ? -7.390 14.288 3.488 1.00 27.27 90 GLN A C 1
ATOM 685 O O . GLN A 1 102 ? -7.007 13.449 2.651 1.00 27.01 90 GLN A O 1
ATOM 691 N N . ALA A 1 103 ? -7.244 14.111 4.800 1.00 28.67 91 ALA A N 1
ATOM 692 C CA . ALA A 1 103 ? -6.617 12.894 5.324 1.00 27.58 91 ALA A CA 1
ATOM 693 C C . ALA A 1 103 ? -7.416 11.658 4.969 1.00 27.63 91 ALA A C 1
ATOM 694 O O . ALA A 1 103 ? -6.839 10.633 4.577 1.00 25.48 91 ALA A O 1
ATOM 696 N N . GLU A 1 104 ? -8.756 11.744 5.095 1.00 23.78 92 GLU A N 1
ATOM 697 C CA . GLU A 1 104 ? -9.624 10.650 4.698 1.00 27.75 92 GLU A CA 1
ATOM 698 C C . GLU A 1 104 ? -9.353 10.281 3.248 1.00 27.91 92 GLU A C 1
ATOM 699 O O . GLU A 1 104 ? -9.094 9.112 2.902 1.00 26.54 92 GLU A O 1
ATOM 705 N N . LYS A 1 105 ? -9.422 11.268 2.366 1.00 28.83 93 LYS A N 1
ATOM 706 C CA . LYS A 1 105 ? -9.241 10.990 0.954 1.00 31.32 93 LYS A CA 1
ATOM 707 C C . LYS A 1 105 ? -7.874 10.368 0.634 1.00 29.86 93 LYS A C 1
ATOM 708 O O . LYS A 1 105 ? -7.778 9.542 -0.289 1.00 30.37 93 LYS A O 1
ATOM 714 N N . LEU A 1 106 ? -6.839 10.735 1.378 1.00 27.85 94 LEU A N 1
ATOM 715 C CA . LEU A 1 106 ? -5.500 10.149 1.186 1.00 31.39 94 LEU A CA 1
ATOM 716 C C . LEU A 1 106 ? -5.364 8.725 1.698 1.00 29.84 94 LEU A C 1
ATOM 717 O O . LEU A 1 106 ? -4.372 8.040 1.415 1.00 30.02 94 LEU A O 1
ATOM 722 N N . GLY A 1 107 ? -6.349 8.293 2.466 1.00 29.05 95 GLY A N 1
ATOM 723 C CA . GLY A 1 107 ? -6.370 6.952 2.988 1.00 28.02 95 GLY A CA 1
ATOM 724 C C . GLY A 1 107 ? -5.766 6.794 4.364 1.00 28.29 95 GLY A C 1
ATOM 725 O O . GLY A 1 107 ? -5.402 5.701 4.712 1.00 27.28 95 GLY A O 1
ATOM 726 N N . ALA A 1 108 ? -5.677 7.875 5.158 1.00 27.25 96 ALA A N 1
ATOM 727 C CA . ALA A 1 108 ? -5.306 7.794 6.593 1.00 26.29 96 ALA A CA 1
ATOM 728 C C . ALA A 1 108 ? -6.237 6.840 7.338 1.00 27.57 96 ALA A C 1
ATOM 729 O O . ALA A 1 108 ? -7.390 6.679 6.948 1.00 24.96 96 ALA A O 1
ATOM 731 N N . ASN A 1 109 ? -5.757 6.274 8.435 1.00 24.76 97 ASN A N 1
ATOM 732 C CA . ASN A 1 109 ? -6.545 5.308 9.199 1.00 26.62 97 ASN A CA 1
ATOM 733 C C . ASN A 1 109 ? -7.326 5.966 10.348 1.00 29.40 97 ASN A C 1
ATOM 734 O O . ASN A 1 109 ? -8.178 5.348 10.996 1.00 29.50 97 ASN A O 1
ATOM 739 N N . GLY A 1 110 ? -6.992 7.212 10.609 1.00 26.43 98 GLY A N 1
ATOM 740 C CA . GLY A 1 110 ? -7.622 8.037 11.625 1.00 25.53 98 GLY A CA 1
ATOM 741 C C . GLY A 1 110 ? -7.052 9.439 11.593 1.00 23.56 98 GLY A C 1
ATOM 742 O O . GLY A 1 110 ? -6.071 9.727 10.892 1.00 22.29 98 GLY A O 1
ATOM 743 N N . VAL A 1 111 ? -7.646 10.332 12.375 1.00 23.84 99 VAL A N 1
ATOM 744 C CA . VAL A 1 111 ? -7.084 11.649 12.528 1.00 24.05 99 VAL A CA 1
ATOM 745 C C . VAL A 1 111 ? -6.938 12.011 14.006 1.00 24.14 99 VAL A C 1
ATOM 746 O O . VAL A 1 111 ? -7.769 11.587 14.886 1.00 23.96 99 VAL A O 1
ATOM 750 N N . LEU A 1 112 ? -5.928 12.812 14.299 1.00 23.57 100 LEU A N 1
ATOM 751 C CA . LEU A 1 112 ? -5.697 13.345 15.623 1.00 26.91 100 LEU A CA 1
ATOM 752 C C . LEU A 1 112 ? -6.081 14.817 15.560 1.00 27.31 100 LEU A C 1
ATOM 753 O O . LEU A 1 112 ? -5.577 15.539 14.723 1.00 27.94 100 LEU A O 1
ATOM 758 N N . VAL A 1 113 ? -7.049 15.234 16.363 1.00 26.19 101 VAL A N 1
ATOM 759 C CA . VAL A 1 113 ? -7.603 16.569 16.233 1.00 26.32 101 VAL A CA 1
ATOM 760 C C . VAL A 1 113 ? -7.494 17.317 17.546 1.00 25.77 101 VAL A C 1
ATOM 761 O O . VAL A 1 113 ? -8.242 17.064 18.508 1.00 23.37 101 VAL A O 1
ATOM 765 N N . VAL A 1 114 ? -6.516 18.221 17.592 1.00 27.19 102 VAL A N 1
ATOM 766 C CA . VAL A 1 114 ? -6.268 18.979 18.789 1.00 25.29 102 VAL A CA 1
ATOM 767 C C . VAL A 1 114 ? -7.463 19.876 19.077 1.00 24.67 102 VAL A C 1
ATOM 768 O O . VAL A 1 114 ? -8.152 20.357 18.160 1.00 24.70 102 VAL A O 1
ATOM 772 N N . THR A 1 115 ? -7.741 20.070 20.351 1.00 23.04 103 THR A N 1
ATOM 773 C CA . THR A 1 115 ? -8.681 21.142 20.738 1.00 24.25 103 THR A CA 1
ATOM 774 C C . THR A 1 115 ? -8.191 22.443 20.105 1.00 23.21 103 THR A C 1
ATOM 775 O O . THR A 1 115 ? -6.993 22.751 20.118 1.00 27.48 103 THR A O 1
ATOM 779 N N . PRO A 1 116 ? -9.101 23.219 19.529 1.00 24.71 104 PRO A N 1
ATOM 780 C CA . PRO A 1 116 ? -8.759 24.536 19.035 1.00 22.77 104 PRO A CA 1
ATOM 781 C C . PRO A 1 116 ? -7.893 25.321 20.001 1.00 24.88 104 PRO A C 1
ATOM 782 O O . PRO A 1 116 ? -8.222 25.471 21.190 1.00 25.77 104 PRO A O 1
ATOM 786 N N . TYR A 1 117 ? -6.747 25.764 19.480 1.00 25.92 105 TYR A N 1
ATOM 787 C CA . TYR A 1 117 ? -5.734 26.544 20.223 1.00 26.20 105 TYR A CA 1
ATOM 788 C C . TYR A 1 117 ? -6.004 28.041 20.007 1.00 26.07 105 TYR A C 1
ATOM 789 O O . TYR A 1 117 ? -6.647 28.401 19.036 1.00 22.87 105 TYR A O 1
ATOM 798 N N . TYR A 1 118 ? -5.614 28.861 20.974 1.00 21.84 106 TYR A N 1
ATOM 799 C CA . TYR A 1 118 ? -5.596 30.319 20.898 1.00 22.64 106 TYR A CA 1
ATOM 800 C C . TYR A 1 118 ? -6.946 31.019 21.111 1.00 21.20 106 TYR A C 1
ATOM 801 O O . TYR A 1 118 ? -6.980 32.053 21.782 1.00 24.54 106 TYR A O 1
ATOM 810 N N . ASN A 1 119 ? -8.034 30.461 20.582 1.00 22.73 107 ASN A N 1
ATOM 811 C CA . ASN A 1 119 ? -9.347 31.102 20.738 1.00 21.64 107 ASN A CA 1
ATOM 812 C C . ASN A 1 119 ? -10.158 30.562 21.908 1.00 23.04 107 ASN A C 1
ATOM 813 O O . ASN A 1 119 ? -11.251 31.071 22.130 1.00 23.50 107 ASN A O 1
ATOM 818 N N . LYS A 1 120 ? -9.615 29.594 22.688 1.00 22.23 108 LYS A N 1
ATOM 819 C CA . LYS A 1 120 ? -10.173 29.213 24.009 1.00 24.70 108 LYS A CA 1
ATOM 820 C C . LYS A 1 120 ? -11.705 28.993 24.024 1.00 22.40 108 LYS A C 1
ATOM 821 O O . LYS A 1 120 ? -12.475 29.617 24.754 1.00 23.33 108 LYS A O 1
ATOM 827 N N . PRO A 1 121 ? -12.152 28.063 23.214 1.00 21.00 109 PRO A N 1
ATOM 828 C CA . PRO A 1 121 ? -13.592 27.763 23.159 1.00 22.86 109 PRO A CA 1
ATOM 829 C C . PRO A 1 121 ? -14.107 27.262 24.528 1.00 22.59 109 PRO A C 1
ATOM 830 O O . PRO A 1 121 ? -13.355 26.680 25.341 1.00 24.65 109 PRO A O 1
ATOM 834 N N . THR A 1 122 ? -15.372 27.483 24.747 1.00 23.66 110 THR A N 1
ATOM 835 C CA . THR A 1 122 ? -16.052 26.950 25.897 1.00 22.25 110 THR A CA 1
ATOM 836 C C . THR A 1 122 ? -16.134 25.414 25.775 1.00 24.27 110 THR A C 1
ATOM 837 O O . THR A 1 122 ? -15.901 24.852 24.700 1.00 22.35 110 THR A O 1
ATOM 841 N N . GLN A 1 123 ? -16.484 24.751 26.880 1.00 23.19 111 GLN A N 1
ATOM 842 C CA . GLN A 1 123 ? -16.636 23.303 26.868 1.00 22.73 111 GLN A CA 1
ATOM 843 C C . GLN A 1 123 ? -17.718 22.891 25.849 1.00 21.90 111 GLN A C 1
ATOM 844 O O . GLN A 1 123 ? -17.536 21.957 25.079 1.00 21.58 111 GLN A O 1
ATOM 850 N N . GLU A 1 124 ? -18.829 23.613 25.835 1.00 20.58 112 GLU A N 1
ATOM 851 C CA . GLU A 1 124 ? -19.854 23.379 24.821 1.00 21.50 112 GLU A CA 1
ATOM 852 C C . GLU A 1 124 ? -19.332 23.557 23.380 1.00 22.87 112 GLU A C 1
ATOM 853 O O . GLU A 1 124 ? -19.687 22.800 22.505 1.00 20.30 112 GLU A O 1
ATOM 859 N N . GLY A 1 125 ? -18.518 24.591 23.173 1.00 24.25 113 GLY A N 1
ATOM 860 C CA . GLY A 1 125 ? -17.861 24.840 21.899 1.00 22.40 113 GLY A CA 1
ATOM 861 C C . GLY A 1 125 ? -17.022 23.663 21.477 1.00 21.30 113 GLY A C 1
ATOM 862 O O . GLY A 1 125 ? -17.042 23.260 20.311 1.00 23.95 113 GLY A O 1
ATOM 863 N N . LEU A 1 126 ? -16.251 23.110 22.420 1.00 22.16 114 LEU A N 1
ATOM 864 C CA . LEU A 1 126 ? -15.484 21.915 22.113 1.00 19.57 114 LEU A CA 1
ATOM 865 C C . LEU A 1 126 ? -16.364 20.741 21.700 1.00 23.40 114 LEU A C 1
ATOM 866 O O . LEU A 1 126 ? -16.082 20.042 20.753 1.00 23.54 114 LEU A O 1
ATOM 871 N N . TYR A 1 127 ? -17.428 20.507 22.436 1.00 22.11 115 TYR A N 1
ATOM 872 C CA . TYR A 1 127 ? -18.371 19.475 22.058 1.00 22.14 115 TYR A CA 1
ATOM 873 C C . TYR A 1 127 ? -18.893 19.713 20.651 1.00 21.80 115 TYR A C 1
ATOM 874 O O . TYR A 1 127 ? -18.884 18.779 19.829 1.00 22.17 115 TYR A O 1
ATOM 883 N N . GLN A 1 128 ? -19.366 20.940 20.374 1.00 22.37 116 GLN A N 1
ATOM 884 C CA . GLN A 1 128 ? -19.916 21.252 19.055 1.00 22.13 116 GLN A CA 1
ATOM 885 C C . GLN A 1 128 ? -18.901 21.095 17.915 1.00 23.15 116 GLN A C 1
ATOM 886 O O . GLN A 1 128 ? -19.281 20.666 16.821 1.00 21.52 116 GLN A O 1
ATOM 896 N N . HIS A 1 129 ? -17.637 21.473 18.177 1.00 21.54 117 HIS A N 1
ATOM 897 C CA . HIS A 1 129 ? -16.523 21.325 17.234 1.00 20.83 117 HIS A CA 1
ATOM 898 C C . HIS A 1 129 ? -16.350 19.859 16.823 1.00 22.00 117 HIS A C 1
ATOM 899 O O . HIS A 1 129 ? -16.386 19.549 15.650 1.00 20.96 117 HIS A O 1
ATOM 906 N N . TYR A 1 130 ? -16.199 18.971 17.811 1.00 22.01 118 TYR A N 1
ATOM 907 C CA . TYR A 1 130 ? -16.002 17.535 17.538 1.00 20.60 118 TYR A CA 1
ATOM 908 C C . TYR A 1 130 ? -17.266 16.913 16.944 1.00 23.95 118 TYR A C 1
ATOM 909 O O . TYR A 1 130 ? -17.173 16.047 16.072 1.00 22.89 118 TYR A O 1
ATOM 918 N N . LYS A 1 131 ? -18.439 17.373 17.381 1.00 22.09 119 LYS A N 1
ATOM 919 C CA . LYS A 1 131 ? -19.691 16.861 16.815 1.00 22.67 119 LYS A CA 1
ATOM 920 C C . LYS A 1 131 ? -19.799 17.168 15.316 1.00 21.02 119 LYS A C 1
ATOM 921 O O . LYS A 1 131 ? -20.155 16.310 14.477 1.00 24.15 119 LYS A O 1
ATOM 930 N N . TYR A 1 132 ? -19.557 18.421 14.987 1.00 20.64 120 TYR A N 1
ATOM 931 C CA . TYR A 1 132 ? -19.597 18.878 13.604 1.00 21.51 120 TYR A CA 1
ATOM 932 C C . TYR A 1 132 ? -18.713 18.013 12.736 1.00 21.29 120 TYR A C 1
ATOM 933 O O . TYR A 1 132 ? -19.127 17.546 11.674 1.00 22.44 120 TYR A O 1
ATOM 942 N N . ILE A 1 133 ? -17.488 17.790 13.189 1.00 22.19 121 ILE A N 1
ATOM 943 C CA . ILE A 1 133 ? -16.536 16.990 12.424 1.00 22.69 121 ILE A CA 1
ATOM 944 C C . ILE A 1 133 ? -16.937 15.509 12.328 1.00 24.98 121 ILE A C 1
ATOM 945 O O . ILE A 1 133 ? -16.972 14.911 11.243 1.00 27.47 121 ILE A O 1
ATOM 950 N N . SER A 1 134 ? -17.298 14.959 13.474 1.00 22.58 122 SER A N 1
ATOM 951 C CA . SER A 1 134 ? -17.723 13.557 13.605 1.00 24.79 122 SER A CA 1
ATOM 952 C C . SER A 1 134 ? -18.874 13.238 12.650 1.00 25.35 122 SER A C 1
ATOM 953 O O . SER A 1 134 ? -18.898 12.173 12.053 1.00 24.49 122 SER A O 1
ATOM 956 N N . GLU A 1 135 ? -19.834 14.150 12.529 1.00 24.82 123 GLU A N 1
ATOM 957 C CA . GLU A 1 135 ? -21.051 13.904 11.721 1.00 26.93 123 GLU A CA 1
ATOM 958 C C . GLU A 1 135 ? -20.733 13.949 10.233 1.00 25.53 123 GLU A C 1
ATOM 959 O O . GLU A 1 135 ? -21.581 13.626 9.414 1.00 28.41 123 GLU A O 1
ATOM 965 N N . ARG A 1 136 ? -19.510 14.339 9.880 1.00 26.32 124 ARG A N 1
ATOM 966 C CA . ARG A 1 136 ? -19.145 14.605 8.504 1.00 28.13 124 ARG A CA 1
ATOM 967 C C . ARG A 1 136 ? -17.953 13.815 7.975 1.00 28.36 124 ARG A C 1
ATOM 968 O O . ARG A 1 136 ? -17.467 14.102 6.904 1.00 29.16 124 ARG A O 1
ATOM 976 N N . THR A 1 137 ? -17.503 12.808 8.707 1.00 29.22 125 THR A N 1
ATOM 977 C CA . THR A 1 137 ? -16.413 11.958 8.246 1.00 28.21 125 THR A CA 1
ATOM 978 C C . THR A 1 137 ? -16.708 10.557 8.693 1.00 28.45 125 THR A C 1
ATOM 979 O O . THR A 1 137 ? -17.397 10.348 9.711 1.00 30.42 125 THR A O 1
ATOM 983 N N . ASP A 1 138 ? -16.212 9.596 7.931 1.00 24.63 126 ASP A N 1
ATOM 984 C CA . ASP A 1 138 ? -16.225 8.196 8.352 1.00 26.37 126 ASP A CA 1
ATOM 985 C C . ASP A 1 138 ? -14.999 7.745 9.138 1.00 30.31 126 ASP A C 1
ATOM 986 O O . ASP A 1 138 ? -14.979 6.622 9.677 1.00 30.79 126 ASP A O 1
ATOM 991 N N . LEU A 1 139 ? -13.989 8.601 9.201 1.00 29.23 127 LEU A N 1
ATOM 992 C CA . LEU A 1 139 ? -12.746 8.278 9.903 1.00 29.86 127 LEU A CA 1
ATOM 993 C C . LEU A 1 139 ? -12.897 8.292 11.412 1.00 27.02 127 LEU A C 1
ATOM 994 O O . LEU A 1 139 ? -13.710 9.039 11.960 1.00 26.33 127 LEU A O 1
ATOM 999 N N . GLY A 1 140 ? -12.080 7.480 12.068 1.00 25.24 128 GLY A N 1
ATOM 1000 C CA . GLY A 1 140 ? -11.899 7.538 13.508 1.00 25.44 128 GLY A CA 1
ATOM 1001 C C . GLY A 1 140 ? -11.134 8.802 13.917 1.00 25.81 128 GLY A C 1
ATOM 1002 O O . GLY A 1 140 ? -10.125 9.163 13.297 1.00 27.19 128 GLY A O 1
ATOM 1003 N N . ILE A 1 141 ? -11.616 9.468 14.970 1.00 23.10 129 ILE A N 1
ATOM 1004 C CA . ILE A 1 141 ? -11.091 10.746 15.400 1.00 24.61 129 ILE A CA 1
ATOM 1005 C C . ILE A 1 141 ? -10.557 10.563 16.820 1.00 22.71 129 ILE A C 1
ATOM 1006 O O . ILE A 1 141 ? -11.243 10.039 17.696 1.00 26.35 129 ILE A O 1
ATOM 1011 N N . VAL A 1 142 ? -9.360 11.067 17.074 1.00 23.68 130 VAL A N 1
ATOM 1012 C CA . VAL A 1 142 ? -8.770 11.089 18.381 1.00 25.26 130 VAL A CA 1
ATOM 1013 C C . VAL A 1 142 ? -8.683 12.570 18.873 1.00 25.21 130 VAL A C 1
ATOM 1014 O O . VAL A 1 142 ? -8.037 13.390 18.246 1.00 26.08 130 VAL A O 1
ATOM 1018 N N . VAL A 1 143 ? -9.324 12.877 19.991 1.00 23.81 131 VAL A N 1
ATOM 1019 C CA . VAL A 1 143 ? -9.280 14.213 20.607 1.00 23.41 131 VAL A CA 1
ATOM 1020 C C . VAL A 1 143 ? -7.898 14.321 21.190 1.00 25.92 131 VAL A C 1
ATOM 1021 O O . VAL A 1 143 ? -7.367 13.379 21.760 1.00 26.42 131 VAL A O 1
ATOM 1025 N N . TYR A 1 144 ? -7.313 15.484 21.060 1.00 22.33 132 TYR A N 1
ATOM 1026 C CA . TYR A 1 144 ? -5.990 15.740 21.657 1.00 23.64 132 TYR A CA 1
ATOM 1027 C C . TYR A 1 144 ? -6.063 16.958 22.572 1.00 26.23 132 TYR A C 1
ATOM 1028 O O . TYR A 1 144 ? -6.311 18.079 22.125 1.00 26.11 132 TYR A O 1
ATOM 1037 N N . ASN A 1 145 ? -5.858 16.695 23.858 1.00 24.40 133 ASN A N 1
ATOM 1038 C CA . ASN A 1 145 ? -5.912 17.680 24.916 1.00 22.02 133 ASN A CA 1
ATOM 1039 C C . ASN A 1 145 ? -4.524 18.001 25.406 1.00 26.80 133 ASN A C 1
ATOM 1040 O O . ASN A 1 145 ? -3.794 17.126 25.858 1.00 25.32 133 ASN A O 1
ATOM 1045 N N . VAL A 1 146 ? -4.166 19.268 25.276 1.00 24.16 134 VAL A N 1
ATOM 1046 C CA . VAL A 1 146 ? -2.782 19.745 25.621 1.00 22.79 134 VAL A CA 1
ATOM 1047 C C . VAL A 1 146 ? -2.854 21.211 26.033 1.00 24.19 134 VAL A C 1
ATOM 1048 O O . VAL A 1 146 ? -2.425 22.132 25.300 1.00 23.78 134 VAL A O 1
ATOM 1052 N N . PRO A 1 147 ? -3.443 21.443 27.219 1.00 25.61 135 PRO A N 1
ATOM 1053 C CA . PRO A 1 147 ? -3.756 22.827 27.667 1.00 22.65 135 PRO A CA 1
ATOM 1054 C C . PRO A 1 147 ? -2.572 23.764 27.735 1.00 23.30 135 PRO A C 1
ATOM 1055 O O . PRO A 1 147 ? -2.697 24.950 27.491 1.00 24.27 135 PRO A O 1
ATOM 1059 N N . GLY A 1 148 ? -1.397 23.229 28.024 1.00 23.16 136 GLY A N 1
ATOM 1060 C CA . GLY A 1 148 ? -0.196 24.063 28.073 1.00 27.07 136 GLY A CA 1
ATOM 1061 C C . GLY A 1 148 ? 0.180 24.707 26.740 1.00 28.35 136 GLY A C 1
ATOM 1062 O O . GLY A 1 148 ? 0.805 25.799 26.711 1.00 28.11 136 GLY A O 1
ATOM 1063 N N . ARG A 1 149 ? -0.236 24.085 25.647 1.00 26.95 137 ARG A N 1
ATOM 1064 C CA . ARG A 1 149 ? -0.056 24.641 24.302 1.00 25.57 137 ARG A CA 1
ATOM 1065 C C . ARG A 1 149 ? -1.278 25.412 23.760 1.00 25.30 137 ARG A C 1
ATOM 1066 O O . ARG A 1 149 ? -1.088 26.352 23.007 1.00 26.93 137 ARG A O 1
ATOM 1074 N N . THR A 1 150 ? -2.495 24.972 24.096 1.00 23.25 138 THR A N 1
ATOM 1075 C CA . THR A 1 150 ? -3.707 25.490 23.465 1.00 23.38 138 THR A CA 1
ATOM 1076 C C . THR A 1 150 ? -4.397 26.597 24.214 1.00 24.51 138 THR A C 1
ATOM 1077 O O . THR A 1 150 ? -5.128 27.411 23.595 1.00 24.17 138 THR A O 1
ATOM 1081 N N . GLY A 1 151 ? -4.209 26.632 25.539 1.00 24.71 139 GLY A N 1
ATOM 1082 C CA . GLY A 1 151 ? -4.946 27.546 26.393 1.00 24.75 139 GLY A CA 1
ATOM 1083 C C . GLY A 1 151 ? -6.328 27.053 26.823 1.00 25.43 139 GLY A C 1
ATOM 1084 O O . GLY A 1 151 ? -7.096 27.809 27.437 1.00 26.74 139 GLY A O 1
ATOM 1085 N N . VAL A 1 152 ? -6.640 25.802 26.533 1.00 24.95 140 VAL A N 1
ATOM 1086 C CA . VAL A 1 152 ? -7.948 25.262 26.916 1.00 23.32 140 VAL A CA 1
ATOM 1087 C C . VAL A 1 152 ? -7.737 23.823 27.336 1.00 24.82 140 VAL A C 1
ATOM 1088 O O . VAL A 1 152 ? -6.905 23.105 26.733 1.00 23.73 140 VAL A O 1
ATOM 1092 N N . ASN A 1 153 ? -8.402 23.440 28.419 1.00 23.16 141 ASN A N 1
ATOM 1093 C CA . ASN A 1 153 ? -8.415 22.065 28.911 1.00 23.40 141 ASN A CA 1
ATOM 1094 C C . ASN A 1 153 ? -9.791 21.436 28.684 1.00 24.90 141 ASN A C 1
ATOM 1095 O O . ASN A 1 153 ? -10.812 22.025 29.098 1.00 26.77 141 ASN A O 1
ATOM 1100 N N . VAL A 1 154 ? -9.817 20.256 28.074 1.00 25.14 142 VAL A N 1
ATOM 1101 C CA . VAL A 1 154 ? -11.067 19.451 27.963 1.00 26.44 142 VAL A CA 1
ATOM 1102 C C . VAL A 1 154 ? -11.333 18.833 29.306 1.00 26.51 142 VAL A C 1
ATOM 1103 O O . VAL A 1 154 ? -10.533 18.010 29.773 1.00 26.75 142 VAL A O 1
ATOM 1107 N N . LEU A 1 155 ? -12.447 19.188 29.929 1.00 23.26 143 LEU A N 1
ATOM 1108 C CA . LEU A 1 155 ? -12.752 18.608 31.222 1.00 22.35 143 LEU A CA 1
ATOM 1109 C C . LEU A 1 155 ? -13.066 17.143 31.004 1.00 22.89 143 LEU A C 1
ATOM 1110 O O . LEU A 1 155 ? -13.601 16.799 29.947 1.00 23.70 143 LEU A O 1
ATOM 1115 N N . PRO A 1 156 ? -12.713 16.270 31.944 1.00 24.48 144 PRO A N 1
ATOM 1116 C CA . PRO A 1 156 ? -13.068 14.855 31.860 1.00 20.48 144 PRO A CA 1
ATOM 1117 C C . PRO A 1 156 ? -14.550 14.638 31.516 1.00 22.92 144 PRO A C 1
ATOM 1118 O O . PRO A 1 156 ? -14.874 13.815 30.665 1.00 26.10 144 PRO A O 1
ATOM 1122 N N . GLU A 1 157 ? -15.440 15.411 32.123 1.00 22.25 145 GLU A N 1
ATOM 1123 C CA . GLU A 1 157 ? -16.868 15.238 31.862 1.00 23.75 145 GLU A CA 1
ATOM 1124 C C . GLU A 1 157 ? -17.200 15.541 30.417 1.00 23.08 145 GLU A C 1
ATOM 1125 O O . GLU A 1 157 ? -18.162 14.973 29.867 1.00 26.02 145 GLU A O 1
ATOM 1131 N N . THR A 1 158 ? -16.470 16.495 29.839 1.00 23.93 146 THR A N 1
ATOM 1132 C CA . THR A 1 158 ? -16.675 16.899 28.439 1.00 24.33 146 THR A CA 1
ATOM 1133 C C . THR A 1 158 ? -16.156 15.787 27.557 1.00 21.48 146 THR A C 1
ATOM 1134 O O . THR A 1 158 ? -16.838 15.380 26.636 1.00 24.71 146 THR A O 1
ATOM 1138 N N . ALA A 1 159 ? -14.971 15.242 27.866 1.00 26.82 147 ALA A N 1
ATOM 1139 C CA . ALA A 1 159 ? -14.500 14.069 27.108 1.00 22.52 147 ALA A CA 1
ATOM 1140 C C . ALA A 1 159 ? -15.471 12.895 27.179 1.00 23.09 147 ALA A C 1
ATOM 1141 O O . ALA A 1 159 ? -15.653 12.197 26.195 1.00 24.99 147 ALA A O 1
ATOM 1143 N N . ALA A 1 160 ? -16.088 12.681 28.335 1.00 22.27 148 ALA A N 1
ATOM 1144 C CA . ALA A 1 160 ? -17.024 11.563 28.518 1.00 22.52 148 ALA A CA 1
ATOM 1145 C C . ALA A 1 160 ? -18.254 11.815 27.687 1.00 22.66 148 ALA A C 1
ATOM 1146 O O . ALA A 1 160 ? -18.904 10.882 27.201 1.00 22.71 148 ALA A O 1
ATOM 1148 N N . ARG A 1 161 ? -18.648 13.077 27.574 1.00 25.28 149 ARG A N 1
ATOM 1149 C CA . ARG A 1 161 ? -19.871 13.393 26.802 1.00 23.18 149 ARG A CA 1
ATOM 1150 C C . ARG A 1 161 ? -19.622 13.106 25.302 1.00 23.27 149 ARG A C 1
ATOM 1151 O O . ARG A 1 161 ? -20.440 12.515 24.577 1.00 23.01 149 ARG A O 1
ATOM 1159 N N . ILE A 1 162 ? -18.451 13.515 24.853 1.00 19.58 150 ILE A N 1
ATOM 1160 C CA . ILE A 1 162 ? -17.969 13.180 23.501 1.00 22.80 150 ILE A CA 1
ATOM 1161 C C . ILE A 1 162 ? -17.901 11.671 23.228 1.00 24.13 150 ILE A C 1
ATOM 1162 O O . ILE A 1 162 ? -18.416 11.199 22.211 1.00 25.37 150 ILE A O 1
ATOM 1167 N N . ALA A 1 163 ? -17.259 10.920 24.132 1.00 22.73 151 ALA A N 1
ATOM 1168 C CA . ALA A 1 163 ? -17.304 9.441 24.124 1.00 23.06 151 ALA A CA 1
ATOM 1169 C C . ALA A 1 163 ? -18.711 8.877 24.008 1.00 24.66 151 ALA A C 1
ATOM 1170 O O . ALA A 1 163 ? -18.978 8.004 23.182 1.00 23.56 151 ALA A O 1
ATOM 1172 N N . ALA A 1 164 ? -19.615 9.351 24.862 1.00 21.50 152 ALA A N 1
ATOM 1173 C CA . ALA A 1 164 ? -20.966 8.845 24.890 1.00 23.28 152 ALA A CA 1
ATOM 1174 C C . ALA A 1 164 ? -21.669 9.097 23.591 1.00 26.08 152 ALA A C 1
ATOM 1175 O O . ALA A 1 164 ? -22.436 8.254 23.130 1.00 26.98 152 ALA A O 1
ATOM 1177 N N . ASP A 1 165 ? -21.458 10.286 23.009 1.00 24.02 153 ASP A N 1
ATOM 1178 C CA . ASP A 1 165 ? -22.350 10.750 21.918 1.00 22.50 153 ASP A CA 1
ATOM 1179 C C . ASP A 1 165 ? -21.807 10.566 20.497 1.00 23.37 153 ASP A C 1
ATOM 1180 O O . ASP A 1 165 ? -22.579 10.457 19.555 1.00 24.19 153 ASP A O 1
ATOM 1185 N N . LEU A 1 166 ? -20.499 10.595 20.311 1.00 20.60 154 LEU A N 1
ATOM 1186 C CA . LEU A 1 166 ? -19.927 10.736 18.958 1.00 18.97 154 LEU A CA 1
ATOM 1187 C C . LEU A 1 166 ? -19.201 9.462 18.618 1.00 23.85 154 LEU A C 1
ATOM 1188 O O . LEU A 1 166 ? -18.082 9.250 19.048 1.00 25.78 154 LEU A O 1
ATOM 1193 N N . LYS A 1 167 ? -19.844 8.592 17.852 1.00 22.79 155 LYS A N 1
ATOM 1194 C CA . LYS A 1 167 ? -19.399 7.189 17.737 1.00 25.62 155 LYS A CA 1
ATOM 1195 C C . LYS A 1 167 ? -18.064 7.044 17.024 1.00 25.59 155 LYS A C 1
ATOM 1196 O O . LYS A 1 167 ? -17.285 6.119 17.276 1.00 28.62 155 LYS A O 1
ATOM 1202 N N . ASN A 1 168 ? -17.837 8.006 16.156 1.00 23.54 156 ASN A N 1
ATOM 1203 C CA . ASN A 1 168 ? -16.654 8.208 15.349 1.00 28.88 156 ASN A CA 1
ATOM 1204 C C . ASN A 1 168 ? -15.426 8.701 16.148 1.00 26.18 156 ASN A C 1
ATOM 1205 O O . ASN A 1 168 ? -14.306 8.584 15.687 1.00 24.46 156 ASN A O 1
ATOM 1210 N N . VAL A 1 169 ? -15.635 9.327 17.316 1.00 25.81 157 VAL A N 1
ATOM 1211 C CA . VAL A 1 169 ? -14.535 9.748 18.161 1.00 25.94 157 VAL A CA 1
ATOM 1212 C C . VAL A 1 169 ? -14.182 8.506 19.000 1.00 27.61 157 VAL A C 1
ATOM 1213 O O . VAL A 1 169 ? -14.984 8.022 19.816 1.00 30.50 157 VAL A O 1
ATOM 1217 N N . VAL A 1 170 ? -13.005 7.967 18.745 1.00 25.81 158 VAL A N 1
ATOM 1218 C CA . VAL A 1 170 ? -12.642 6.639 19.226 1.00 25.75 158 VAL A CA 1
ATOM 1219 C C . VAL A 1 170 ? -11.711 6.709 20.441 1.00 24.33 158 VAL A C 1
ATOM 1220 O O . VAL A 1 170 ? -11.517 5.733 21.157 1.00 24.97 158 VAL A O 1
ATOM 1224 N N . GLY A 1 171 ? -11.185 7.885 20.700 1.00 21.96 159 GLY A N 1
ATOM 1225 C CA . GLY A 1 171 ? -10.266 8.031 21.835 1.00 22.78 159 GLY A CA 1
ATOM 1226 C C . GLY A 1 171 ? -9.772 9.429 22.095 1.00 24.81 159 GLY A C 1
ATOM 1227 O O . GLY A 1 171 ? -10.177 10.390 21.425 1.00 23.46 159 GLY A O 1
ATOM 1228 N N . ILE A 1 172 ? -8.920 9.550 23.113 1.00 21.91 160 ILE A N 1
ATOM 1229 C CA . ILE A 1 172 ? -8.306 10.834 23.454 1.00 22.48 160 ILE A CA 1
ATOM 1230 C C . ILE A 1 172 ? -6.802 10.652 23.785 1.00 25.06 160 ILE A C 1
ATOM 1231 O O . ILE A 1 172 ? -6.442 9.666 24.429 1.00 24.55 160 ILE A O 1
ATOM 1250 N N . GLU A 1 174 ? -4.280 12.329 26.013 1.00 24.99 162 GLU A N 1
ATOM 1251 C CA . GLU A 1 174 ? -4.379 13.182 27.185 1.00 23.21 162 GLU A CA 1
ATOM 1252 C C . GLU A 1 174 ? -3.034 13.695 27.575 1.00 23.52 162 GLU A C 1
ATOM 1253 O O . GLU A 1 174 ? -2.251 12.962 28.201 1.00 24.73 162 GLU A O 1
ATOM 1259 N N . ALA A 1 175 ? -2.772 14.940 27.225 1.00 24.21 163 ALA A N 1
ATOM 1260 C CA . ALA A 1 175 ? -1.497 15.593 27.551 1.00 25.43 163 ALA A CA 1
ATOM 1261 C C . ALA A 1 175 ? -1.616 16.566 28.673 1.00 25.12 163 ALA A C 1
ATOM 1262 O O . ALA A 1 175 ? -0.666 17.250 28.962 1.00 27.18 163 ALA A O 1
ATOM 1264 N N . ASN A 1 176 ? -2.768 16.650 29.370 1.00 25.57 164 ASN A N 1
ATOM 1265 C CA . ASN A 1 176 ? -2.760 17.394 30.622 1.00 27.39 164 ASN A CA 1
ATOM 1266 C C . ASN A 1 176 ? -1.976 16.511 31.620 1.00 26.53 164 ASN A C 1
ATOM 1267 O O . ASN A 1 176 ? -2.358 15.387 31.887 1.00 26.79 164 ASN A O 1
ATOM 1272 N N . PRO A 1 177 ? -0.897 17.013 32.200 1.00 25.91 165 PRO A N 1
ATOM 1273 C CA . PRO A 1 177 ? -0.071 16.175 33.078 1.00 27.05 165 PRO A CA 1
ATOM 1274 C C . PRO A 1 177 ? -0.624 15.941 34.475 1.00 24.54 165 PRO A C 1
ATOM 1275 O O . PRO A 1 177 ? 0.000 15.176 35.271 1.00 23.48 165 PRO A O 1
ATOM 1279 N N . ASP A 1 178 ? -1.723 16.606 34.839 1.00 24.14 166 ASP A N 1
ATOM 1280 C CA . ASP A 1 178 ? -2.277 16.475 36.170 1.00 22.15 166 ASP A CA 1
ATOM 1281 C C . ASP A 1 178 ? -2.839 15.066 36.344 1.00 24.58 166 ASP A C 1
ATOM 1282 O O . ASP A 1 178 ? -3.716 14.629 35.572 1.00 24.13 166 ASP A O 1
ATOM 1287 N N . ILE A 1 179 ? -2.379 14.372 37.378 1.00 22.68 167 ILE A N 1
ATOM 1288 C CA . ILE A 1 179 ? -2.792 12.957 37.589 1.00 24.17 167 ILE A CA 1
ATOM 1289 C C . ILE A 1 179 ? -4.300 12.865 37.903 1.00 21.28 167 ILE A C 1
ATOM 1290 O O . ILE A 1 179 ? -4.987 11.863 37.590 1.00 23.60 167 ILE A O 1
ATOM 1295 N N . ASP A 1 180 ? -4.836 13.906 38.490 1.00 24.16 168 ASP A N 1
ATOM 1296 C CA . ASP A 1 180 ? -6.311 13.951 38.714 1.00 26.26 168 ASP A CA 1
ATOM 1297 C C . ASP A 1 180 ? -7.091 13.964 37.389 1.00 26.13 168 ASP A C 1
ATOM 1298 O O . ASP A 1 180 ? -8.142 13.305 37.282 1.00 25.58 168 ASP A O 1
ATOM 1303 N N . GLN A 1 181 ? -6.578 14.731 36.424 1.00 24.90 169 GLN A N 1
ATOM 1304 C CA . GLN A 1 181 ? -7.133 14.804 35.093 1.00 27.76 169 GLN A CA 1
ATOM 1305 C C . GLN A 1 181 ? -6.975 13.455 34.431 1.00 25.89 169 GLN A C 1
ATOM 1306 O O . GLN A 1 181 ? -7.956 12.907 33.941 1.00 24.80 169 GLN A O 1
ATOM 1312 N N . ILE A 1 182 ? -5.789 12.853 34.511 1.00 25.08 170 ILE A N 1
ATOM 1313 C CA . ILE A 1 182 ? -5.573 11.565 33.877 1.00 24.97 170 ILE A CA 1
ATOM 1314 C C . ILE A 1 182 ? -6.506 10.474 34.458 1.00 23.40 170 ILE A C 1
ATOM 1315 O O . ILE A 1 182 ? -7.162 9.739 33.703 1.00 25.77 170 ILE A O 1
ATOM 1320 N N . ASP A 1 183 ? -6.609 10.442 35.778 1.00 22.44 171 ASP A N 1
ATOM 1321 C CA . ASP A 1 183 ? -7.450 9.484 36.487 1.00 22.40 171 ASP A CA 1
ATOM 1322 C C . ASP A 1 183 ? -8.915 9.599 36.041 1.00 23.63 171 ASP A C 1
ATOM 1323 O O . ASP A 1 183 ? -9.535 8.609 35.711 1.00 24.35 171 ASP A O 1
ATOM 1328 N N . ARG A 1 184 ? -9.417 10.822 35.997 1.00 24.05 172 ARG A N 1
ATOM 1329 C CA . ARG A 1 184 ? -10.811 11.092 35.670 1.00 23.34 172 ARG A CA 1
ATOM 1330 C C . ARG A 1 184 ? -11.142 10.933 34.178 1.00 21.11 172 ARG A C 1
ATOM 1331 O O . ARG A 1 184 ? -12.218 10.430 33.843 1.00 25.51 172 ARG A O 1
ATOM 1339 N N . THR A 1 185 ? -10.245 11.352 33.290 1.00 25.39 173 THR A N 1
ATOM 1340 C CA . THR A 1 185 ? -10.408 11.120 31.861 1.00 25.88 173 THR A CA 1
ATOM 1341 C C . THR A 1 185 ? -10.553 9.633 31.580 1.00 24.43 173 THR A C 1
ATOM 1342 O O . THR A 1 185 ? -11.516 9.231 30.951 1.00 23.69 173 THR A O 1
ATOM 1346 N N . VAL A 1 186 ? -9.653 8.817 32.112 1.00 24.89 174 VAL A N 1
ATOM 1347 C CA . VAL A 1 186 ? -9.758 7.380 31.929 1.00 23.23 174 VAL A CA 1
ATOM 1348 C C . VAL A 1 186 ? -11.075 6.856 32.505 1.00 25.65 174 VAL A C 1
ATOM 1349 O O . VAL A 1 186 ? -11.805 6.163 31.825 1.00 26.90 174 VAL A O 1
ATOM 1353 N N . SER A 1 187 ? -11.367 7.176 33.771 1.00 24.62 175 SER A N 1
ATOM 1354 C CA . SER A 1 187 ? -12.543 6.624 34.477 1.00 23.69 175 SER A CA 1
ATOM 1355 C C . SER A 1 187 ? -13.838 7.035 33.770 1.00 24.28 175 SER A C 1
ATOM 1356 O O . SER A 1 187 ? -14.715 6.210 33.486 1.00 24.67 175 SER A O 1
ATOM 1359 N N . LEU A 1 188 ? -13.973 8.327 33.488 1.00 23.12 176 LEU A N 1
ATOM 1360 C CA . LEU A 1 188 ? -15.289 8.802 33.057 1.00 24.35 176 LEU A CA 1
ATOM 1361 C C . LEU A 1 188 ? -15.556 8.430 31.608 1.00 24.18 176 LEU A C 1
ATOM 1362 O O . LEU A 1 188 ? -16.696 8.125 31.256 1.00 22.70 176 LEU A O 1
ATOM 1367 N N . THR A 1 189 ? -14.527 8.504 30.736 1.00 22.06 177 THR A N 1
ATOM 1368 C CA . THR A 1 189 ? -14.751 8.161 29.313 1.00 23.89 177 THR A CA 1
ATOM 1369 C C . THR A 1 189 ? -15.110 6.665 29.142 1.00 25.23 177 THR A C 1
ATOM 1370 O O . THR A 1 189 ? -16.018 6.312 28.384 1.00 25.36 177 THR A O 1
ATOM 1374 N N . LYS A 1 190 ? -14.435 5.792 29.896 1.00 23.97 178 LYS A N 1
ATOM 1375 C CA . LYS A 1 190 ? -14.650 4.372 29.763 1.00 24.32 178 LYS A CA 1
ATOM 1376 C C . LYS A 1 190 ? -15.924 3.955 30.397 1.00 21.01 178 LYS A C 1
ATOM 1377 O O . LYS A 1 190 ? -16.522 2.964 30.004 1.00 22.32 178 LYS A O 1
ATOM 1383 N N . GLN A 1 191 ? -16.364 4.710 31.384 1.00 22.46 179 GLN A N 1
ATOM 1384 C CA . GLN A 1 191 ? -17.713 4.535 31.902 1.00 28.12 179 GLN A CA 1
ATOM 1385 C C . GLN A 1 191 ? -18.775 4.938 30.881 1.00 28.51 179 GLN A C 1
ATOM 1386 O O . GLN A 1 191 ? -19.889 4.373 30.867 1.00 23.38 179 GLN A O 1
ATOM 1392 N N . ALA A 1 192 ? -18.486 5.930 30.055 1.00 25.71 180 ALA A N 1
ATOM 1393 C CA . ALA A 1 192 ? -19.465 6.364 29.032 1.00 24.80 180 ALA A CA 1
ATOM 1394 C C . ALA A 1 192 ? -19.453 5.386 27.877 1.00 26.96 180 ALA A C 1
ATOM 1395 O O . ALA A 1 192 ? -20.495 5.034 27.355 1.00 25.85 180 ALA A O 1
ATOM 1397 N N . ARG A 1 193 ? -18.276 4.867 27.552 1.00 26.22 181 ARG A N 1
ATOM 1398 C CA . ARG A 1 193 ? -18.141 3.899 26.489 1.00 25.13 181 ARG A CA 1
ATOM 1399 C C . ARG A 1 193 ? -16.911 3.023 26.722 1.00 26.13 181 ARG A C 1
ATOM 1400 O O . ARG A 1 193 ? -15.778 3.476 26.692 1.00 23.07 181 ARG A O 1
ATOM 1408 N N . SER A 1 194 ? -17.157 1.757 26.978 1.00 27.89 182 SER A N 1
ATOM 1409 C CA . SER A 1 194 ? -16.129 0.886 27.521 1.00 29.20 182 SER A CA 1
ATOM 1410 C C . SER A 1 194 ? -14.926 0.710 26.611 1.00 29.49 182 SER A C 1
ATOM 1411 O O . SER A 1 194 ? -13.835 0.404 27.092 1.00 31.11 182 SER A O 1
ATOM 1414 N N . ASP A 1 195 ? -15.119 0.936 25.310 1.00 29.54 183 ASP A N 1
ATOM 1415 C CA . ASP A 1 195 ? -14.095 0.737 24.283 1.00 29.81 183 ASP A CA 1
ATOM 1416 C C . ASP A 1 195 ? -13.365 2.052 23.911 1.00 29.43 183 ASP A C 1
ATOM 1417 O O . ASP A 1 195 ? -12.533 2.070 22.989 1.00 28.00 183 ASP A O 1
ATOM 1422 N N . PHE A 1 196 ? -13.712 3.146 24.600 1.00 27.29 184 PHE A N 1
ATOM 1423 C CA . PHE A 1 196 ? -13.109 4.449 24.316 1.00 21.44 184 PHE A CA 1
ATOM 1424 C C . PHE A 1 196 ? -11.648 4.376 24.769 1.00 25.45 184 PHE A C 1
ATOM 1425 O O . PHE A 1 196 ? -11.356 3.898 25.850 1.00 27.54 184 PHE A O 1
ATOM 1433 N N . MET A 1 197 ? -10.745 4.807 23.903 1.00 24.26 185 MET A N 1
ATOM 1434 C CA . MET A 1 197 ? -9.313 4.693 24.136 1.00 24.01 185 MET A CA 1
ATOM 1435 C C . MET A 1 197 ? -8.780 5.933 24.808 1.00 23.16 185 MET A C 1
ATOM 1436 O O . MET A 1 197 ? -9.184 7.053 24.474 1.00 23.88 185 MET A O 1
ATOM 1441 N N . VAL A 1 198 ? -7.826 5.750 25.730 1.00 20.65 186 VAL A N 1
ATOM 1442 C CA . VAL A 1 198 ? -7.216 6.871 26.353 1.00 22.34 186 VAL A CA 1
ATOM 1443 C C . VAL A 1 198 ? -5.704 6.608 26.342 1.00 23.77 186 VAL A C 1
ATOM 1444 O O . VAL A 1 198 ? -5.244 5.658 26.962 1.00 23.08 186 VAL A O 1
ATOM 1448 N N . TRP A 1 199 ? -4.976 7.392 25.547 1.00 22.49 187 TRP A N 1
ATOM 1449 C CA . TRP A 1 199 ? -3.525 7.301 25.432 1.00 23.06 187 TRP A CA 1
ATOM 1450 C C . TRP A 1 199 ? -2.916 8.487 26.092 1.00 24.54 187 TRP A C 1
ATOM 1451 O O . TRP A 1 199 ? -3.453 9.651 26.013 1.00 24.95 187 TRP A O 1
ATOM 1462 N N . SER A 1 200 ? -1.785 8.269 26.760 1.00 24.26 188 SER A N 1
ATOM 1463 C CA . SER A 1 200 ? -1.025 9.390 27.266 1.00 22.96 188 SER A CA 1
ATOM 1464 C C . SER A 1 200 ? -0.422 10.271 26.146 1.00 19.94 188 SER A C 1
ATOM 1465 O O . SER A 1 200 ? 0.102 9.762 25.133 1.00 21.58 188 SER A O 1
ATOM 1468 N N . GLY A 1 201 ? -0.456 11.577 26.357 1.00 23.05 189 GLY A N 1
ATOM 1469 C CA . GLY A 1 201 ? 0.203 12.551 25.526 1.00 23.87 189 GLY A CA 1
ATOM 1470 C C . GLY A 1 201 ? 1.500 13.043 26.140 1.00 26.36 189 GLY A C 1
ATOM 1471 O O . GLY A 1 201 ? 2.151 13.923 25.589 1.00 28.59 189 GLY A O 1
ATOM 1472 N N . ASN A 1 202 ? 1.915 12.442 27.256 1.00 24.69 190 ASN A N 1
ATOM 1473 C CA . ASN A 1 202 ? 3.194 12.746 27.858 1.00 25.92 190 ASN A CA 1
ATOM 1474 C C . ASN A 1 202 ? 3.949 11.475 28.150 1.00 25.08 190 ASN A C 1
ATOM 1475 O O . ASN A 1 202 ? 3.445 10.582 28.830 1.00 23.11 190 ASN A O 1
ATOM 1480 N N . ASP A 1 203 ? 5.130 11.352 27.585 1.00 25.68 191 ASP A N 1
ATOM 1481 C CA . ASP A 1 203 ? 5.915 10.124 27.843 1.00 24.04 191 ASP A CA 1
ATOM 1482 C C . ASP A 1 203 ? 6.096 9.839 29.339 1.00 24.44 191 ASP A C 1
ATOM 1483 O O . ASP A 1 203 ? 5.973 8.699 29.784 1.00 24.91 191 ASP A O 1
ATOM 1488 N N . ASP A 1 204 ? 6.403 10.891 30.104 1.00 25.80 192 ASP A N 1
ATOM 1489 C CA . ASP A 1 204 ? 6.631 10.715 31.531 1.00 23.73 192 ASP A CA 1
ATOM 1490 C C . ASP A 1 204 ? 5.352 10.536 32.354 1.00 25.01 192 ASP A C 1
ATOM 1491 O O . ASP A 1 204 ? 5.420 10.436 33.568 1.00 26.46 192 ASP A O 1
ATOM 1496 N N . ARG A 1 205 ? 4.205 10.459 31.702 1.00 23.26 193 ARG A N 1
ATOM 1497 C CA . ARG A 1 205 ? 2.934 10.056 32.405 1.00 22.31 193 ARG A CA 1
ATOM 1498 C C . ARG A 1 205 ? 2.414 8.679 31.953 1.00 23.18 193 ARG A C 1
ATOM 1499 O O . ARG A 1 205 ? 1.445 8.186 32.505 1.00 25.88 193 ARG A O 1
ATOM 1507 N N . THR A 1 206 ? 3.072 8.046 30.978 1.00 23.42 194 THR A N 1
ATOM 1508 C CA . THR A 1 206 ? 2.578 6.762 30.408 1.00 21.60 194 THR A CA 1
ATOM 1509 C C . THR A 1 206 ? 2.361 5.701 31.485 1.00 22.82 194 THR A C 1
ATOM 1510 O O . THR A 1 206 ? 1.297 5.076 31.555 1.00 22.37 194 THR A O 1
ATOM 1514 N N . PHE A 1 207 ? 3.378 5.458 32.306 1.00 21.03 195 PHE A N 1
ATOM 1515 C CA . PHE A 1 207 ? 3.285 4.483 33.375 1.00 21.93 195 PHE A CA 1
ATOM 1516 C C . PHE A 1 207 ? 2.033 4.694 34.249 1.00 21.14 195 PHE A C 1
ATOM 1517 O O . PHE A 1 207 ? 1.239 3.783 34.476 1.00 21.72 195 PHE A O 1
ATOM 1525 N N . TYR A 1 208 ? 1.845 5.921 34.686 1.00 22.05 196 TYR A N 1
ATOM 1526 C CA . TYR A 1 208 ? 0.758 6.226 35.586 1.00 22.04 196 TYR A CA 1
ATOM 1527 C C . TYR A 1 208 ? -0.597 6.187 34.855 1.00 20.08 196 TYR A C 1
ATOM 1528 O O . TYR A 1 208 ? -1.594 5.770 35.443 1.00 22.02 196 TYR A O 1
ATOM 1537 N N . LEU A 1 209 ? -0.614 6.584 33.591 1.00 22.13 197 LEU A N 1
ATOM 1538 C CA . LEU A 1 209 ? -1.801 6.446 32.782 1.00 23.95 197 LEU A CA 1
ATOM 1539 C C . LEU A 1 209 ? -2.167 5.002 32.533 1.00 23.66 197 LEU A C 1
ATOM 1540 O O . LEU A 1 209 ? -3.350 4.675 32.593 1.00 22.45 197 LEU A O 1
ATOM 1545 N N . LEU A 1 210 ? -1.179 4.119 32.313 1.00 23.56 198 LEU A N 1
ATOM 1546 C CA . LEU A 1 210 ? -1.473 2.681 32.293 1.00 23.54 198 LEU A CA 1
ATOM 1547 C C . LEU A 1 210 ? -2.108 2.211 33.611 1.00 23.01 198 LEU A C 1
ATOM 1548 O O . LEU A 1 210 ? -3.097 1.479 33.599 1.00 18.59 198 LEU A O 1
ATOM 1553 N N . CYS A 1 211 ? -1.531 2.619 34.751 1.00 20.97 199 CYS A N 1
ATOM 1554 C CA . CYS A 1 211 ? -2.010 2.245 36.086 1.00 20.18 199 CYS A CA 1
ATOM 1555 C C . CYS A 1 211 ? -3.443 2.749 36.282 1.00 20.97 199 CYS A C 1
ATOM 1556 O O . CYS A 1 211 ? -4.250 2.057 36.947 1.00 20.38 199 CYS A O 1
ATOM 1559 N N . ALA A 1 212 ? -3.775 3.895 35.675 1.00 22.09 200 ALA A N 1
ATOM 1560 C CA . ALA A 1 212 ? -5.144 4.453 35.739 1.00 22.32 200 ALA A CA 1
ATOM 1561 C C . ALA A 1 212 ? -6.154 3.639 34.924 1.00 23.62 200 ALA A C 1
ATOM 1562 O O . ALA A 1 212 ? -7.371 3.810 35.062 1.00 25.27 200 ALA A O 1
ATOM 1564 N N . GLY A 1 213 ? -5.613 2.826 34.030 1.00 23.03 201 GLY A N 1
ATOM 1565 C CA . GLY A 1 213 ? -6.349 1.923 33.164 1.00 23.18 201 GLY A CA 1
ATOM 1566 C C . GLY A 1 213 ? -6.453 2.321 31.706 1.00 23.90 201 GLY A C 1
ATOM 1567 O O . GLY A 1 213 ? -7.354 1.846 30.997 1.00 22.17 201 GLY A O 1
ATOM 1568 N N . GLY A 1 214 ? -5.532 3.176 31.239 1.00 22.72 202 GLY A N 1
ATOM 1569 C CA . GLY A 1 214 ? -5.474 3.626 29.869 1.00 24.98 202 GLY A CA 1
ATOM 1570 C C . GLY A 1 214 ? -4.767 2.648 28.950 1.00 23.62 202 GLY A C 1
ATOM 1571 O O . GLY A 1 214 ? -4.436 1.520 29.340 1.00 23.80 202 GLY A O 1
ATOM 1572 N N . ASP A 1 215 ? -4.566 3.099 27.718 1.00 22.40 203 ASP A N 1
ATOM 1573 C CA . ASP A 1 215 ? -4.263 2.238 26.597 1.00 19.68 203 ASP A CA 1
ATOM 1574 C C . ASP A 1 215 ? -2.868 2.358 25.943 1.00 25.12 203 ASP A C 1
ATOM 1575 O O . ASP A 1 215 ? -2.578 1.666 24.973 1.00 25.74 203 ASP A O 1
ATOM 1580 N N . GLY A 1 216 ? -2.003 3.185 26.517 1.00 24.55 204 GLY A N 1
ATOM 1581 C CA . GLY A 1 216 ? -0.700 3.389 25.969 1.00 21.83 204 GLY A CA 1
ATOM 1582 C C . GLY A 1 216 ? -0.327 4.843 25.864 1.00 23.18 204 GLY A C 1
ATOM 1583 O O . GLY A 1 216 ? -0.689 5.668 26.706 1.00 23.67 204 GLY A O 1
ATOM 1584 N N . VAL A 1 217 ? 0.412 5.160 24.815 1.00 22.48 205 VAL A N 1
ATOM 1585 C CA . VAL A 1 217 ? 1.024 6.464 24.661 1.00 22.98 205 VAL A CA 1
ATOM 1586 C C . VAL A 1 217 ? 1.211 6.860 23.211 1.00 23.52 205 VAL A C 1
ATOM 1587 O O . VAL A 1 217 ? 1.517 6.032 22.372 1.00 24.00 205 VAL A O 1
ATOM 1591 N N . ILE A 1 218 ? 0.927 8.133 22.929 1.00 21.35 206 ILE A N 1
ATOM 1592 C CA . ILE A 1 218 ? 1.305 8.741 21.671 1.00 23.79 206 ILE A CA 1
ATOM 1593 C C . ILE A 1 218 ? 2.562 9.565 22.027 1.00 23.85 206 ILE A C 1
ATOM 1594 O O . ILE A 1 218 ? 2.494 10.587 22.726 1.00 25.20 206 ILE A O 1
ATOM 1599 N N . SER A 1 219 ? 3.704 8.998 21.613 1.00 25.07 207 SER A N 1
ATOM 1600 C CA . SER A 1 219 ? 5.017 9.274 22.188 1.00 26.21 207 SER A CA 1
ATOM 1601 C C . SER A 1 219 ? 5.906 10.158 21.355 1.00 24.98 207 SER A C 1
ATOM 1602 O O . SER A 1 219 ? 5.962 10.056 20.158 1.00 27.25 207 SER A O 1
ATOM 1605 N N . VAL A 1 220 ? 6.684 10.964 22.050 1.00 24.07 208 VAL A N 1
ATOM 1606 C CA . VAL A 1 220 ? 7.826 11.696 21.425 1.00 20.98 208 VAL A CA 1
ATOM 1607 C C . VAL A 1 220 ? 9.120 10.855 21.566 1.00 22.77 208 VAL A C 1
ATOM 1608 O O . VAL A 1 220 ? 9.920 10.680 20.626 1.00 24.10 208 VAL A O 1
ATOM 1612 N N . VAL A 1 221 ? 9.333 10.340 22.770 1.00 24.94 209 VAL A N 1
ATOM 1613 C CA . VAL A 1 221 ? 10.522 9.545 23.080 1.00 26.52 209 VAL A CA 1
ATOM 1614 C C . VAL A 1 221 ? 10.714 8.354 22.161 1.00 25.47 209 VAL A C 1
ATOM 1615 O O . VAL A 1 221 ? 11.854 7.963 21.892 1.00 24.12 209 VAL A O 1
ATOM 1619 N N . SER A 1 222 ? 9.624 7.708 21.736 1.00 23.36 210 SER A N 1
ATOM 1620 C CA . SER A 1 222 ? 9.750 6.613 20.826 1.00 23.45 210 SER A CA 1
ATOM 1621 C C . SER A 1 222 ? 10.401 6.945 19.482 1.00 25.74 210 SER A C 1
ATOM 1622 O O . SER A 1 222 ? 10.792 6.017 18.764 1.00 25.40 210 SER A O 1
ATOM 1625 N N . ASN A 1 223 ? 10.519 8.231 19.110 1.00 24.35 211 ASN A N 1
ATOM 1626 C CA . ASN A 1 223 ? 11.306 8.560 17.922 1.00 24.12 211 ASN A CA 1
ATOM 1627 C C . ASN A 1 223 ? 12.730 8.029 18.030 1.00 24.68 211 ASN A C 1
ATOM 1628 O O . ASN A 1 223 ? 13.312 7.575 17.045 1.00 25.97 211 ASN A O 1
ATOM 1633 N N . VAL A 1 224 ? 13.302 8.112 19.229 1.00 23.53 212 VAL A N 1
ATOM 1634 C CA . VAL A 1 224 ? 14.672 7.690 19.444 1.00 24.97 212 VAL A CA 1
ATOM 1635 C C . VAL A 1 224 ? 14.797 6.366 20.138 1.00 23.18 212 VAL A C 1
ATOM 1636 O O . VAL A 1 224 ? 15.743 5.623 19.867 1.00 23.21 212 VAL A O 1
ATOM 1640 N N . ALA A 1 225 ? 13.830 6.039 21.001 1.00 23.77 213 ALA A N 1
ATOM 1641 C CA . ALA A 1 225 ? 13.882 4.809 21.773 1.00 23.27 213 ALA A CA 1
ATOM 1642 C C . ALA A 1 225 ? 12.584 4.007 21.660 1.00 23.13 213 ALA A C 1
ATOM 1643 O O . ALA A 1 225 ? 11.906 3.772 22.667 1.00 23.57 213 ALA A O 1
ATOM 1645 N N . PRO A 1 226 ? 12.230 3.578 20.449 1.00 24.78 214 PRO A N 1
ATOM 1646 C CA . PRO A 1 226 ? 10.975 2.888 20.227 1.00 25.55 214 PRO A CA 1
ATOM 1647 C C . PRO A 1 226 ? 10.872 1.583 20.995 1.00 26.31 214 PRO A C 1
ATOM 1648 O O . PRO A 1 226 ? 9.837 1.308 21.583 1.00 26.35 214 PRO A O 1
ATOM 1652 N N . LYS A 1 227 ? 11.924 0.778 20.995 1.00 25.41 215 LYS A N 1
ATOM 1653 C CA . LYS A 1 227 ? 11.838 -0.528 21.662 1.00 27.81 215 LYS A CA 1
ATOM 1654 C C . LYS A 1 227 ? 11.598 -0.392 23.141 1.00 24.97 215 LYS A C 1
ATOM 1655 O O . LYS A 1 227 ? 10.822 -1.175 23.705 1.00 23.53 215 LYS A O 1
ATOM 1661 N N . GLN A 1 228 ? 12.229 0.605 23.754 1.00 25.69 216 GLN A N 1
ATOM 1662 C CA . GLN A 1 228 ? 12.105 0.839 25.205 1.00 25.92 216 GLN A CA 1
ATOM 1663 C C . GLN A 1 228 ? 10.718 1.322 25.572 1.00 26.12 216 GLN A C 1
ATOM 1664 O O . GLN A 1 228 ? 10.105 0.831 26.553 1.00 26.16 216 GLN A O 1
ATOM 1670 N N . MET A 1 229 ? 10.155 2.254 24.789 1.00 25.16 217 MET A N 1
ATOM 1671 C CA . MET A 1 229 ? 8.755 2.648 25.056 1.00 24.74 217 MET A CA 1
ATOM 1672 C C . MET A 1 229 ? 7.769 1.514 24.825 1.00 24.10 217 MET A C 1
ATOM 1673 O O . MET A 1 229 ? 6.804 1.338 25.574 1.00 22.13 217 MET A O 1
ATOM 1678 N N . VAL A 1 230 ? 8.033 0.689 23.830 1.00 22.34 218 VAL A N 1
ATOM 1679 C CA . VAL A 1 230 ? 7.187 -0.478 23.590 1.00 21.22 218 VAL A CA 1
ATOM 1680 C C . VAL A 1 230 ? 7.246 -1.421 24.764 1.00 22.89 218 VAL A C 1
ATOM 1681 O O . VAL A 1 230 ? 6.231 -1.948 25.170 1.00 25.55 218 VAL A O 1
ATOM 1685 N N . GLU A 1 231 ? 8.454 -1.676 25.275 1.00 24.33 219 GLU A N 1
ATOM 1686 C CA . GLU A 1 231 ? 8.660 -2.530 26.443 1.00 27.42 219 GLU A CA 1
ATOM 1687 C C . GLU A 1 231 ? 7.939 -2.007 27.686 1.00 22.51 219 GLU A C 1
ATOM 1688 O O . GLU A 1 231 ? 7.442 -2.794 28.450 1.00 24.47 219 GLU A O 1
ATOM 1694 N N . LEU A 1 232 ? 7.934 -0.705 27.891 1.00 23.37 220 LEU A N 1
ATOM 1695 C CA . LEU A 1 232 ? 7.243 -0.126 29.028 1.00 23.31 220 LEU A CA 1
ATOM 1696 C C . LEU A 1 232 ? 5.783 -0.543 29.011 1.00 24.76 220 LEU A C 1
ATOM 1697 O O . LEU A 1 232 ? 5.260 -0.992 30.025 1.00 25.01 220 LEU A O 1
ATOM 1702 N N . CYS A 1 233 ? 5.105 -0.397 27.867 1.00 25.68 221 CYS A N 1
ATOM 1703 C CA . CYS A 1 233 ? 3.680 -0.775 27.778 1.00 23.70 221 CYS A CA 1
ATOM 1704 C C . CYS A 1 233 ? 3.502 -2.281 27.831 1.00 24.19 221 CYS A C 1
ATOM 1705 O O . CYS A 1 233 ? 2.669 -2.794 28.577 1.00 24.36 221 CYS A O 1
ATOM 1708 N N . ALA A 1 234 ? 4.313 -3.000 27.068 1.00 23.15 222 ALA A N 1
ATOM 1709 C CA . ALA A 1 234 ? 4.197 -4.441 26.967 1.00 25.56 222 ALA A CA 1
ATOM 1710 C C . ALA A 1 234 ? 4.337 -5.131 28.317 1.00 25.98 222 ALA A C 1
ATOM 1711 O O . ALA A 1 234 ? 3.550 -6.064 28.650 1.00 23.32 222 ALA A O 1
ATOM 1713 N N . GLU A 1 235 ? 5.310 -4.693 29.115 1.00 23.98 223 GLU A N 1
ATOM 1714 C CA . GLU A 1 235 ? 5.453 -5.226 30.441 1.00 23.40 223 GLU A CA 1
ATOM 1715 C C . GLU A 1 235 ? 4.213 -4.962 31.303 1.00 23.11 223 GLU A C 1
ATOM 1716 O O . GLU A 1 235 ? 3.784 -5.836 32.074 1.00 22.66 223 GLU A O 1
ATOM 1722 N N . TYR A 1 236 ? 3.611 -3.783 31.154 1.00 24.83 224 TYR A N 1
ATOM 1723 C CA . TYR A 1 236 ? 2.436 -3.452 31.940 1.00 23.78 224 TYR A CA 1
ATOM 1724 C C . TYR A 1 236 ? 1.293 -4.379 31.535 1.00 25.80 224 TYR A C 1
ATOM 1725 O O . TYR A 1 236 ? 0.658 -5.005 32.381 1.00 24.82 224 TYR A O 1
ATOM 1734 N N . PHE A 1 237 ? 1.041 -4.436 30.250 1.00 23.10 225 PHE A N 1
ATOM 1735 C CA . PHE A 1 237 ? -0.042 -5.278 29.709 1.00 23.48 225 PHE A CA 1
ATOM 1736 C C . PHE A 1 237 ? 0.117 -6.751 30.055 1.00 26.56 225 PHE A C 1
ATOM 1737 O O . PHE A 1 237 ? -0.872 -7.469 30.156 1.00 28.72 225 PHE A O 1
ATOM 1745 N N A SER A 1 238 ? 1.358 -7.198 30.233 0.50 24.85 226 SER A N 1
ATOM 1746 N N B SER A 1 238 ? 1.359 -7.208 30.232 0.50 25.76 226 SER A N 1
ATOM 1747 C CA A SER A 1 238 ? 1.639 -8.576 30.591 0.50 25.22 226 SER A CA 1
ATOM 1748 C CA B SER A 1 238 ? 1.624 -8.595 30.597 0.50 26.90 226 SER A CA 1
ATOM 1749 C C A SER A 1 238 ? 1.459 -8.850 32.087 0.50 25.75 226 SER A C 1
ATOM 1750 C C B SER A 1 238 ? 1.404 -8.864 32.086 0.50 26.65 226 SER A C 1
ATOM 1751 O O A SER A 1 238 ? 1.601 -9.987 32.531 0.50 25.02 226 SER A O 1
ATOM 1752 O O B SER A 1 238 ? 1.470 -10.012 32.525 0.50 25.95 226 SER A O 1
ATOM 1757 N N . GLY A 1 239 ? 1.128 -7.818 32.858 1.00 26.34 227 GLY A N 1
ATOM 1758 C CA . GLY A 1 239 ? 0.966 -7.926 34.301 1.00 27.25 227 GLY A CA 1
ATOM 1759 C C . GLY A 1 239 ? 2.204 -7.644 35.144 1.00 27.86 227 GLY A C 1
ATOM 1760 O O . GLY A 1 239 ? 2.173 -7.824 36.349 1.00 28.36 227 GLY A O 1
ATOM 1761 N N . ASN A 1 240 ? 3.305 -7.207 34.540 1.00 24.71 228 ASN A N 1
ATOM 1762 C CA . ASN A 1 240 ? 4.540 -6.991 35.276 1.00 26.15 228 ASN A CA 1
ATOM 1763 C C . ASN A 1 240 ? 4.690 -5.491 35.600 1.00 25.82 228 ASN A C 1
ATOM 1764 O O . ASN A 1 240 ? 5.467 -4.787 34.973 1.00 24.50 228 ASN A O 1
ATOM 1769 N N . LEU A 1 241 ? 3.938 -5.042 36.601 1.00 25.48 229 LEU A N 1
ATOM 1770 C CA . LEU A 1 241 ? 3.882 -3.624 36.961 1.00 24.50 229 LEU A CA 1
ATOM 1771 C C . LEU A 1 241 ? 5.261 -3.126 37.318 1.00 24.12 229 LEU A C 1
ATOM 1772 O O . LEU A 1 241 ? 5.691 -2.074 36.854 1.00 26.04 229 LEU A O 1
ATOM 1777 N N . GLU A 1 242 ? 5.961 -3.900 38.141 1.00 23.10 230 GLU A N 1
ATOM 1778 C CA . GLU A 1 242 ? 7.274 -3.437 38.627 1.00 23.62 230 GLU A CA 1
ATOM 1779 C C . GLU A 1 242 ? 8.277 -3.379 37.502 1.00 24.44 230 GLU A C 1
ATOM 1780 O O . GLU A 1 242 ? 9.054 -2.456 37.474 1.00 22.04 230 GLU A O 1
ATOM 1786 N N . LYS A 1 243 ? 8.207 -4.281 36.521 1.00 23.17 231 LYS A N 1
ATOM 1787 C CA . LYS A 1 243 ? 9.135 -4.209 35.383 1.00 27.68 231 LYS A CA 1
ATOM 1788 C C . LYS A 1 243 ? 8.795 -3.031 34.496 1.00 26.69 231 LYS A C 1
ATOM 1789 O O . LYS A 1 243 ? 9.703 -2.342 33.989 1.00 26.75 231 LYS A O 1
ATOM 1795 N N . SER A 1 244 ? 7.504 -2.760 34.309 1.00 24.19 232 SER A N 1
ATOM 1796 C CA . SER A 1 244 ? 7.081 -1.559 33.570 1.00 22.80 232 SER A CA 1
ATOM 1797 C C . SER A 1 244 ? 7.627 -0.292 34.256 1.00 22.85 232 SER A C 1
ATOM 1798 O O . SER A 1 244 ? 8.187 0.588 33.596 1.00 23.23 232 SER A O 1
ATOM 1801 N N . ARG A 1 245 ? 7.488 -0.231 35.579 1.00 21.48 233 ARG A N 1
ATOM 1802 C CA . ARG A 1 245 ? 7.949 0.925 36.332 1.00 22.47 233 ARG A CA 1
ATOM 1803 C C . ARG A 1 245 ? 9.475 1.098 36.179 1.00 22.71 233 ARG A C 1
ATOM 1804 O O . ARG A 1 245 ? 9.979 2.237 36.065 1.00 22.69 233 ARG A O 1
ATOM 1812 N N . GLU A 1 246 ? 10.204 -0.014 36.179 1.00 24.73 234 GLU A N 1
ATOM 1813 C CA . GLU A 1 246 ? 11.662 0.041 35.992 1.00 26.76 234 GLU A CA 1
ATOM 1814 C C . GLU A 1 246 ? 12.049 0.605 34.614 1.00 25.70 234 GLU A C 1
ATOM 1815 O O . GLU A 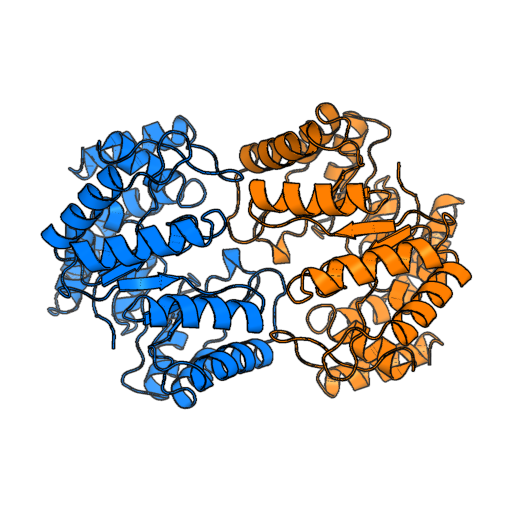1 246 ? 13.031 1.357 34.491 1.00 24.90 234 GLU A O 1
ATOM 1818 N N . VAL A 1 247 ? 11.324 0.226 33.568 1.00 23.93 235 VAL A N 1
ATOM 1819 C CA . VAL A 1 247 ? 11.586 0.823 32.242 1.00 22.25 235 VAL A CA 1
ATOM 1820 C C . VAL A 1 247 ? 11.341 2.319 32.300 1.00 24.15 235 VAL A C 1
ATOM 1821 O O . VAL A 1 247 ? 12.094 3.128 31.780 1.00 22.92 235 VAL A O 1
ATOM 1825 N N . HIS A 1 248 ? 10.222 2.698 32.899 1.00 21.53 236 HIS A N 1
ATOM 1826 C CA . HIS A 1 248 ? 9.868 4.095 33.086 1.00 22.38 236 HIS A CA 1
ATOM 1827 C C . HIS A 1 248 ? 10.993 4.860 33.801 1.00 22.29 236 HIS A C 1
ATOM 1828 O O . HIS A 1 248 ? 11.410 5.969 33.404 1.00 24.07 236 HIS A O 1
ATOM 1835 N N . ARG A 1 249 ? 11.490 4.272 34.860 1.00 19.76 237 ARG A N 1
ATOM 1836 C CA . ARG A 1 249 ? 12.550 4.906 35.635 1.00 21.89 237 ARG A CA 1
ATOM 1837 C C . ARG A 1 249 ? 13.840 5.028 34.838 1.00 23.82 237 ARG A C 1
ATOM 1838 O O . ARG A 1 249 ? 14.505 6.057 34.873 1.00 23.59 237 ARG A O 1
ATOM 1846 N N . LYS A 1 250 ? 14.179 4.006 34.076 1.00 22.09 238 LYS A N 1
ATOM 1847 C CA . LYS A 1 250 ? 15.442 4.051 33.280 1.00 27.02 238 LYS A CA 1
ATOM 1848 C C . LYS A 1 250 ? 15.410 5.080 32.153 1.00 27.88 238 LYS A C 1
ATOM 1849 O O . LYS A 1 250 ? 16.451 5.646 31.783 1.00 25.67 238 LYS A O 1
ATOM 1855 N N . LEU A 1 251 ? 14.199 5.321 31.633 1.00 24.27 239 LEU A N 1
ATOM 1856 C CA . LEU A 1 251 ? 13.937 6.255 30.552 1.00 28.25 239 LEU A CA 1
ATOM 1857 C C . LEU A 1 251 ? 13.762 7.686 31.016 1.00 30.39 239 LEU A C 1
ATOM 1858 O O . LEU A 1 251 ? 13.812 8.623 30.205 1.00 29.57 239 LEU A O 1
ATOM 1863 N N . ARG A 1 252 ? 13.556 7.873 32.307 1.00 32.73 240 ARG A N 1
ATOM 1864 C CA . ARG A 1 252 ? 13.243 9.209 32.824 1.00 35.43 240 ARG A CA 1
ATOM 1865 C C . ARG A 1 252 ? 14.186 10.321 32.380 1.00 33.25 240 ARG A C 1
ATOM 1866 O O . ARG A 1 252 ? 13.711 11.397 32.030 1.00 33.73 240 ARG A O 1
ATOM 1874 N N . PRO A 1 253 ? 15.498 10.110 32.431 1.00 30.35 241 PRO A N 1
ATOM 1875 C CA . PRO A 1 253 ? 16.452 11.141 31.994 1.00 30.73 241 PRO A CA 1
ATOM 1876 C C . PRO A 1 253 ? 16.250 11.563 30.542 1.00 29.14 241 PRO A C 1
ATOM 1877 O O . PRO A 1 253 ? 16.308 12.762 30.236 1.00 28.96 241 PRO A O 1
ATOM 1881 N N . LEU A 1 254 ? 15.967 10.579 29.679 1.00 25.53 242 LEU A N 1
ATOM 1882 C CA . LEU A 1 254 ? 15.699 10.848 28.284 1.00 27.51 242 LEU A CA 1
ATOM 1883 C C . LEU A 1 254 ? 14.376 11.546 28.148 1.00 27.11 242 LEU A C 1
ATOM 1884 O O . LEU A 1 254 ? 14.245 12.494 27.384 1.00 29.45 242 LEU A O 1
ATOM 1889 N N . MET A 1 255 ? 13.362 11.078 28.870 1.00 26.33 243 MET A N 1
ATOM 1890 C CA . MET A 1 255 ? 12.060 11.717 28.831 1.00 29.82 243 MET A CA 1
ATOM 1891 C C . MET A 1 255 ? 12.176 13.191 29.170 1.00 30.85 243 MET A C 1
ATOM 1892 O O . MET A 1 255 ? 11.613 14.031 28.474 1.00 33.45 243 MET A O 1
ATOM 1897 N N . LYS A 1 256 ? 12.947 13.509 30.204 1.00 27.48 244 LYS A N 1
ATOM 1898 C CA . LYS A 1 256 ? 13.102 14.897 30.639 1.00 31.77 244 LYS A CA 1
ATOM 1899 C C . LYS A 1 256 ? 13.943 15.718 29.650 1.00 29.55 244 LYS A C 1
ATOM 1900 O O . LYS A 1 256 ? 13.590 16.860 29.316 1.00 28.57 244 LYS A O 1
ATOM 1906 N N . ALA A 1 257 ? 15.036 15.122 29.171 1.00 25.46 245 ALA A N 1
ATOM 1907 C CA . ALA A 1 257 ? 15.933 15.830 28.275 1.00 25.52 245 ALA A CA 1
ATOM 1908 C C . ALA A 1 257 ? 15.243 16.259 26.990 1.00 25.93 245 ALA A C 1
ATOM 1909 O O . ALA A 1 257 ? 15.622 17.294 26.389 1.00 26.52 245 ALA A O 1
ATOM 1911 N N . LEU A 1 258 ? 14.270 15.462 26.527 1.00 24.82 246 LEU A N 1
ATOM 1912 C CA . LEU A 1 258 ? 13.617 15.751 25.266 1.00 24.86 246 LEU A CA 1
ATOM 1913 C C . LEU A 1 258 ? 12.655 16.947 25.366 1.00 26.66 246 LEU A C 1
ATOM 1914 O O . LEU A 1 258 ? 12.095 17.393 24.391 1.00 26.81 246 LEU A O 1
ATOM 1919 N N . PHE A 1 259 ? 12.496 17.497 26.557 1.00 24.93 247 PHE A N 1
ATOM 1920 C CA . PHE A 1 259 ? 11.680 18.661 26.743 1.00 26.74 247 PHE A CA 1
ATOM 1921 C C . PHE A 1 259 ? 12.352 19.815 27.451 1.00 27.45 247 PHE A C 1
ATOM 1922 O O . PHE A 1 259 ? 11.688 20.727 27.891 1.00 29.09 247 PHE A O 1
ATOM 1930 N N . VAL A 1 260 ? 13.683 19.839 27.473 1.00 26.56 248 VAL A N 1
ATOM 1931 C CA . VAL A 1 260 ? 14.370 20.992 28.070 1.00 26.81 248 VAL A CA 1
ATOM 1932 C C . VAL A 1 260 ? 14.189 22.253 27.214 1.00 27.07 248 VAL A C 1
ATOM 1933 O O . VAL A 1 260 ? 14.366 23.352 27.710 1.00 27.80 248 VAL A O 1
ATOM 1937 N N . GLU A 1 261 ? 13.919 22.076 25.922 1.00 23.32 249 GLU A N 1
ATOM 1938 C CA . GLU A 1 261 ? 13.431 23.141 25.065 1.00 23.90 249 GLU A CA 1
ATOM 1939 C C . GLU A 1 261 ? 12.192 22.588 24.435 1.00 23.19 249 GLU A C 1
ATOM 1940 O O . GLU A 1 261 ? 11.986 21.384 24.444 1.00 24.02 249 GLU A O 1
ATOM 1946 N N . THR A 1 262 ? 11.368 23.463 23.877 1.00 24.41 250 THR A N 1
ATOM 1947 C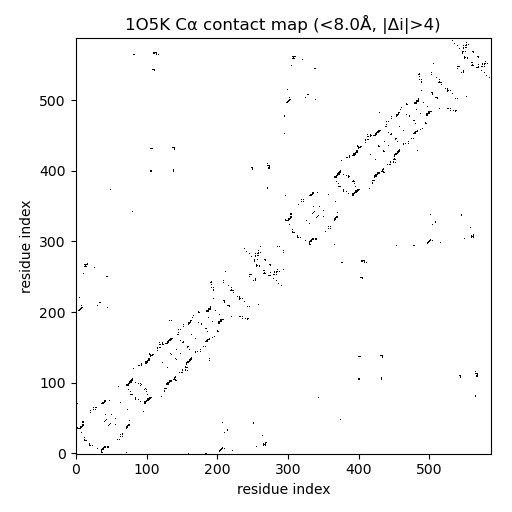 CA . THR A 1 262 ? 10.107 23.023 23.291 1.00 25.28 250 THR A CA 1
ATOM 1948 C C . THR A 1 262 ? 10.289 21.893 22.278 1.00 23.57 250 THR A C 1
ATOM 1949 O O . THR A 1 262 ? 11.067 22.009 21.335 1.00 22.49 250 THR A O 1
ATOM 1953 N N . ASN A 1 263 ? 9.489 20.831 22.426 1.00 24.39 251 ASN A N 1
ATOM 1954 C CA . ASN A 1 263 ? 9.472 19.721 21.484 1.00 24.75 251 ASN A CA 1
ATOM 1955 C C . ASN A 1 263 ? 8.883 20.265 20.176 1.00 26.01 251 ASN A C 1
ATOM 1956 O O . ASN A 1 263 ? 7.865 20.972 20.234 1.00 25.18 251 ASN A O 1
ATOM 1961 N N . PRO A 1 264 ? 9.411 19.915 19.001 1.00 23.70 252 PRO A N 1
ATOM 1962 C CA . PRO A 1 264 ? 10.491 18.928 18.783 1.00 23.64 252 PRO A CA 1
ATOM 1963 C C . PRO A 1 264 ? 11.936 19.430 18.638 1.00 24.08 252 PRO A C 1
ATOM 1964 O O . PRO A 1 264 ? 12.733 18.773 17.944 1.00 22.10 252 PRO A O 1
ATOM 1968 N N . ILE A 1 265 ? 12.290 20.552 19.258 1.00 22.83 253 ILE A N 1
ATOM 1969 C CA . ILE A 1 265 ? 13.644 21.016 19.173 1.00 23.76 253 ILE A CA 1
ATOM 1970 C C . ILE A 1 265 ? 14.639 19.972 19.700 1.00 23.56 253 ILE A C 1
ATOM 1971 O O . ILE A 1 265 ? 15.590 19.606 18.957 1.00 22.87 253 ILE A O 1
ATOM 1976 N N . PRO A 1 266 ? 14.476 19.467 20.926 1.00 26.12 254 PRO A N 1
ATOM 1977 C CA . PRO A 1 266 ? 15.424 18.433 21.424 1.00 24.81 254 PRO A CA 1
ATOM 1978 C C . PRO A 1 266 ? 15.409 17.117 20.666 1.00 25.77 254 PRO A C 1
ATOM 1979 O O . PRO A 1 266 ? 16.482 16.606 20.302 1.00 23.85 254 PRO A O 1
ATOM 1983 N N . VAL A 1 267 ? 14.222 16.628 20.347 1.00 21.32 255 VAL A N 1
ATOM 1984 C CA . VAL A 1 267 ? 14.152 15.303 19.656 1.00 23.46 255 VAL A CA 1
ATOM 1985 C C . VAL A 1 267 ? 14.822 15.336 18.256 1.00 24.17 255 VAL A C 1
ATOM 1986 O O . VAL A 1 267 ? 15.539 14.376 17.865 1.00 22.61 255 VAL A O 1
ATOM 1990 N N . LYS A 1 268 ? 14.711 16.454 17.545 1.00 22.93 256 LYS A N 1
ATOM 1991 C CA . LYS A 1 268 ? 15.405 16.580 16.267 1.00 25.14 256 LYS A CA 1
ATOM 1992 C C . LYS A 1 268 ? 16.915 16.605 16.482 1.00 27.01 256 LYS A C 1
ATOM 1993 O O . LYS A 1 268 ? 17.626 15.981 15.729 1.00 24.42 256 LYS A O 1
ATOM 1999 N N . ALA A 1 269 ? 17.392 17.296 17.523 1.00 22.15 257 ALA A N 1
ATOM 2000 C CA . ALA A 1 269 ? 18.855 17.312 17.807 1.00 24.00 257 ALA A CA 1
ATOM 2001 C C . ALA A 1 269 ? 19.358 15.894 18.156 1.00 22.36 257 ALA A C 1
ATOM 2002 O O . ALA A 1 269 ? 20.401 15.475 17.701 1.00 22.90 257 ALA A O 1
ATOM 2004 N N . ALA A 1 270 ? 18.555 15.155 18.912 1.00 22.21 258 ALA A N 1
ATOM 2005 C CA . ALA A 1 270 ? 18.805 13.762 19.251 1.00 22.41 258 ALA A CA 1
ATOM 2006 C C . ALA A 1 270 ? 18.864 12.846 18.003 1.00 23.93 258 ALA A C 1
ATOM 2007 O O . ALA A 1 270 ? 19.811 12.063 17.825 1.00 20.93 258 ALA A O 1
ATOM 2009 N N . LEU A 1 271 ? 17.863 12.951 17.131 1.00 21.03 259 LEU A N 1
ATOM 2010 C CA . LEU A 1 271 ? 17.846 12.176 15.873 1.00 21.05 259 LEU A CA 1
ATOM 2011 C C . LEU A 1 271 ? 19.050 12.507 15.000 1.00 24.39 259 LEU A C 1
ATOM 2012 O O . LEU A 1 271 ? 19.66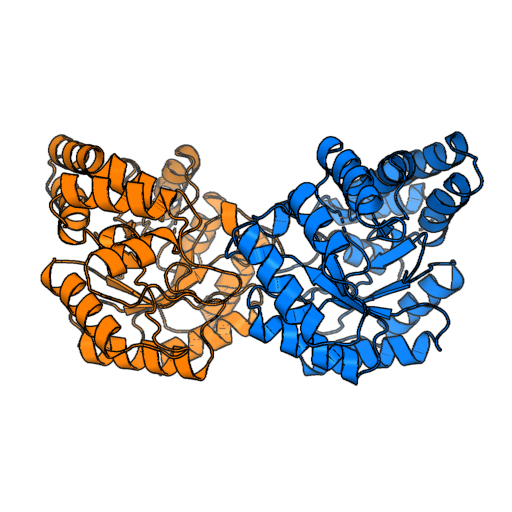1 11.611 14.346 1.00 22.64 259 LEU A O 1
ATOM 2017 N N . ASN A 1 272 ? 19.444 13.764 15.006 1.00 24.32 260 ASN A N 1
ATOM 2018 C CA . ASN A 1 272 ? 20.656 14.129 14.264 1.00 24.54 260 ASN A CA 1
ATOM 2019 C C . ASN A 1 272 ? 21.943 13.502 14.854 1.00 25.66 260 ASN A C 1
ATOM 2020 O O . ASN A 1 272 ? 22.830 12.971 14.114 1.00 22.34 260 ASN A O 1
ATOM 2025 N N . LEU A 1 273 ? 22.083 13.568 16.176 1.00 24.79 261 LEU A N 1
ATOM 2026 C CA . LEU A 1 273 ? 23.235 12.948 16.834 1.00 25.85 261 LEU A CA 1
ATOM 2027 C C . LEU A 1 273 ? 23.293 11.464 16.453 1.00 24.96 261 LEU A C 1
ATOM 2028 O O . LEU A 1 273 ? 24.354 10.916 16.218 1.00 23.51 261 LEU A O 1
ATOM 2033 N N . MET A 1 274 ? 22.120 10.842 16.349 1.00 24.73 262 MET A N 1
ATOM 2034 C CA . MET A 1 274 ? 22.031 9.433 16.038 1.00 26.67 262 MET A CA 1
ATOM 2035 C C . MET A 1 274 ? 22.232 9.135 14.545 1.00 29.81 262 MET A C 1
ATOM 2036 O O . MET A 1 274 ? 22.306 7.986 14.176 1.00 28.87 262 MET A O 1
ATOM 2041 N N . GLY A 1 275 ? 22.246 10.156 13.693 1.00 29.10 263 GLY A N 1
ATOM 2042 C CA . GLY A 1 275 ? 22.537 9.947 12.264 1.00 27.53 263 GLY A CA 1
ATOM 2043 C C . GLY A 1 275 ? 21.313 9.766 11.389 1.00 24.61 263 GLY A C 1
ATOM 2044 O O . GLY A 1 275 ? 21.434 9.402 10.248 1.00 25.42 263 GLY A O 1
ATOM 2045 N N . PHE A 1 276 ? 20.131 10.102 11.885 1.00 21.00 264 PHE A N 1
ATOM 2046 C CA . PHE A 1 276 ? 18.890 9.849 11.141 1.00 24.43 264 PHE A CA 1
ATOM 2047 C C . PHE A 1 276 ? 18.437 11.020 10.265 1.00 27.93 264 PHE A C 1
ATOM 2048 O O . PHE A 1 276 ? 17.904 10.787 9.173 1.00 26.77 264 PHE A O 1
ATOM 2056 N N . ILE A 1 277 ? 18.607 12.252 10.755 1.00 23.60 265 ILE A N 1
ATOM 2057 C CA . ILE A 1 277 ? 18.082 13.454 10.083 1.00 24.51 265 ILE A CA 1
ATOM 2058 C C . ILE A 1 277 ? 19.098 14.585 10.218 1.00 24.48 265 ILE A C 1
ATOM 2059 O O . ILE A 1 277 ? 20.048 14.485 11.018 1.00 21.82 265 ILE A O 1
ATOM 2064 N N . GLU A 1 278 ? 18.907 15.632 9.422 1.00 26.33 266 GLU A N 1
ATOM 2065 C CA . GLU A 1 278 ? 19.585 16.895 9.628 1.00 25.85 266 GLU A CA 1
ATOM 2066 C C . GLU A 1 278 ? 18.863 17.611 10.750 1.00 25.90 266 GLU A C 1
ATOM 2067 O O . GLU A 1 278 ? 17.680 17.354 11.015 1.00 23.75 266 GLU A O 1
ATOM 2073 N N . ASN A 1 279 ? 19.598 18.448 11.470 1.00 22.56 267 ASN A N 1
ATOM 2074 C CA . ASN A 1 279 ? 19.061 19.147 12.621 1.00 23.57 267 ASN A CA 1
ATOM 2075 C C . ASN A 1 279 ? 18.453 20.485 12.135 1.00 25.87 267 ASN A C 1
ATOM 2076 O O . ASN A 1 279 ? 19.028 21.545 12.347 1.00 24.24 267 ASN A O 1
ATOM 2081 N N . GLU A 1 280 ? 17.327 20.395 11.412 1.00 24.29 268 GLU A N 1
ATOM 2082 C CA . GLU A 1 280 ? 16.731 21.577 10.769 1.00 24.58 268 GLU A CA 1
ATOM 2083 C C . GLU A 1 280 ? 15.291 21.644 11.220 1.00 22.48 268 GLU A C 1
ATOM 2084 O O . GLU A 1 280 ? 14.605 20.612 11.260 1.00 24.23 268 GLU A O 1
ATOM 2090 N N . LEU A 1 281 ? 14.843 22.864 11.522 1.00 24.52 269 LEU A N 1
ATOM 2091 C CA . LEU A 1 281 ? 13.472 23.122 11.901 1.00 25.01 269 LEU A CA 1
ATOM 2092 C C . LEU A 1 281 ? 13.000 24.303 11.084 1.00 25.42 269 LEU A C 1
ATOM 2093 O O . LEU A 1 281 ? 13.788 24.989 10.461 1.00 27.00 269 LEU A O 1
ATOM 2098 N N . ARG A 1 282 ? 11.698 24.518 11.049 1.00 22.01 270 ARG A N 1
ATOM 2099 C CA . ARG A 1 282 ? 11.222 25.741 10.396 1.00 23.43 270 ARG A CA 1
ATOM 2100 C C . ARG A 1 282 ? 10.798 26.834 11.413 1.00 21.87 270 ARG A C 1
ATOM 2101 O O . ARG A 1 282 ? 10.165 26.525 12.475 1.00 24.72 270 ARG A O 1
ATOM 2109 N N . LEU A 1 283 ? 11.070 28.073 11.057 1.00 22.80 271 LEU A N 1
ATOM 2110 C CA . LEU A 1 283 ? 10.746 29.212 11.900 1.00 22.66 271 LEU A CA 1
ATOM 2111 C C . LEU A 1 283 ? 9.235 29.198 12.146 1.00 22.58 271 LEU A C 1
ATOM 2112 O O . LEU A 1 283 ? 8.456 28.878 11.221 1.00 22.87 271 LEU A O 1
ATOM 2117 N N . PRO A 1 284 ? 8.779 29.506 13.371 1.00 24.10 272 PRO A N 1
ATOM 2118 C CA . PRO A 1 284 ? 9.572 30.086 14.465 1.00 20.42 272 PRO A CA 1
ATOM 2119 C C . PRO A 1 284 ? 10.411 29.122 15.345 1.00 22.75 272 PRO A C 1
ATOM 2120 O O . PRO A 1 284 ? 10.965 29.591 16.330 1.00 24.30 272 PRO A O 1
ATOM 2124 N N . LEU A 1 285 ? 10.538 27.848 14.965 1.00 22.11 273 LEU A N 1
ATOM 2125 C CA . LEU A 1 285 ? 11.402 26.938 15.685 1.00 22.98 273 LEU A CA 1
ATOM 2126 C C . LEU A 1 285 ? 12.813 27.068 15.140 1.00 23.10 273 LEU A C 1
ATOM 2127 O O . LEU A 1 285 ? 13.014 27.450 13.980 1.00 20.69 273 LEU A O 1
ATOM 2132 N N . VAL A 1 286 ? 13.777 26.851 16.036 1.00 23.16 274 VAL A N 1
ATOM 2133 C CA . VAL A 1 286 ? 15.189 26.952 15.707 1.00 22.46 274 VAL A CA 1
ATOM 2134 C C . VAL A 1 286 ? 15.893 25.795 16.378 1.00 23.64 274 VAL A C 1
ATOM 2135 O O . VAL A 1 286 ? 15.330 25.186 17.282 1.00 23.82 274 VAL A O 1
ATOM 2139 N N . PRO A 1 287 ? 17.067 25.415 15.888 1.00 23.44 275 PRO A N 1
ATOM 2140 C CA . PRO A 1 287 ? 17.834 24.329 16.509 1.00 25.18 275 PRO A CA 1
ATOM 2141 C C . PRO A 1 287 ? 18.189 24.499 17.992 1.00 24.21 275 PRO A C 1
ATOM 2142 O O . PRO A 1 287 ? 18.368 25.602 18.522 1.00 22.40 275 PRO A O 1
ATOM 2146 N N . ALA A 1 288 ? 18.364 23.345 18.616 1.00 25.67 276 ALA A N 1
ATOM 2147 C CA . ALA A 1 288 ? 18.686 23.221 20.016 1.00 26.45 276 ALA A CA 1
ATOM 2148 C C . ALA A 1 288 ? 19.931 23.971 20.346 1.00 25.64 276 ALA A C 1
ATOM 2149 O O . ALA A 1 288 ? 20.847 24.095 19.509 1.00 23.59 276 ALA A O 1
ATOM 2151 N N . SER A 1 289 ? 19.955 24.521 21.561 1.00 23.92 277 SER A N 1
ATOM 2152 C CA . SER A 1 289 ? 21.176 25.137 22.081 1.00 26.45 277 SER A CA 1
ATOM 2153 C C . SER A 1 289 ? 22.251 24.087 22.284 1.00 26.35 277 SER A C 1
ATOM 2154 O O . SER A 1 289 ? 21.944 22.909 22.419 1.00 25.22 277 SER A O 1
ATOM 2157 N N . GLU A 1 290 ? 23.506 24.527 22.349 1.00 26.41 278 GLU A N 1
ATOM 2158 C CA . GLU A 1 290 ? 24.641 23.609 22.618 1.00 30.09 278 GLU A CA 1
ATOM 2159 C C . GLU A 1 290 ? 24.533 22.867 23.956 1.00 28.99 278 GLU A C 1
ATOM 2160 O O . GLU A 1 290 ? 24.954 21.719 24.070 1.00 26.64 278 GLU A O 1
ATOM 2163 N N . LYS A 1 291 ? 24.021 23.558 24.970 1.00 28.92 279 LYS A N 1
ATOM 2164 C CA . LYS A 1 291 ? 23.720 22.950 26.259 1.00 30.92 279 LYS A CA 1
ATOM 2165 C C . LYS A 1 291 ? 22.766 21.758 26.139 1.00 27.66 279 LYS A C 1
ATOM 2166 O O . LYS A 1 291 ? 23.051 20.703 26.702 1.00 27.95 279 LYS A O 1
ATOM 2172 N N . THR A 1 292 ? 21.673 21.910 25.386 1.00 29.16 280 THR A N 1
ATOM 2173 C CA . THR A 1 292 ? 20.711 20.829 25.174 1.00 26.89 280 THR A CA 1
ATOM 2174 C C . THR A 1 292 ? 21.381 19.684 24.405 1.00 23.22 280 THR A C 1
ATOM 2175 O O . THR A 1 292 ? 21.184 18.523 24.698 1.00 25.31 280 THR A O 1
ATOM 2179 N N . VAL A 1 293 ? 22.129 20.020 23.375 1.00 23.43 281 VAL A N 1
ATOM 2180 C CA . VAL A 1 293 ? 22.782 18.975 22.564 1.00 23.43 281 VAL A CA 1
ATOM 2181 C C . VAL A 1 293 ? 23.750 18.139 23.413 1.00 26.72 281 VAL A C 1
ATOM 2182 O O . VAL A 1 293 ? 23.808 16.903 23.292 1.00 26.12 281 VAL A O 1
ATOM 2186 N N . GLU A 1 294 ? 24.512 18.835 24.260 1.00 27.36 282 GLU A N 1
ATOM 2187 C CA . GLU A 1 294 ? 25.504 18.233 25.154 1.00 30.64 282 GLU A CA 1
ATOM 2188 C C . GLU A 1 294 ? 24.803 17.261 26.112 1.00 29.55 282 GLU A C 1
ATOM 2189 O O . GLU A 1 294 ? 25.256 16.136 26.313 1.00 26.12 282 GLU A O 1
ATOM 2195 N N . LEU A 1 295 ? 23.662 17.689 26.642 1.00 28.21 283 LEU A N 1
ATOM 2196 C CA . LEU A 1 295 ? 22.839 16.873 27.556 1.00 27.16 283 LEU A CA 1
ATOM 2197 C C . LEU A 1 295 ? 22.289 15.658 26.815 1.00 26.57 283 LEU A C 1
ATOM 2198 O O . LEU A 1 295 ? 22.389 14.522 27.263 1.00 25.10 283 LEU A O 1
ATOM 2203 N N . LEU A 1 296 ? 21.659 15.904 25.682 1.00 25.65 284 LEU A N 1
ATOM 2204 C CA . LEU A 1 296 ? 21.161 14.792 24.896 1.00 26.41 284 LEU A CA 1
ATOM 2205 C C . LEU A 1 296 ? 22.292 13.770 24.593 1.00 25.53 284 LEU A C 1
ATOM 2206 O O . LEU A 1 296 ? 22.080 12.559 24.732 1.00 27.44 284 LEU A O 1
ATOM 2211 N N . ARG A 1 297 ? 23.478 14.239 24.188 1.00 24.54 285 ARG A N 1
ATOM 2212 C CA . ARG A 1 297 ? 24.554 13.325 23.807 1.00 28.69 285 ARG A CA 1
ATOM 2213 C C . ARG A 1 297 ? 24.870 12.388 24.987 1.00 30.16 285 ARG A C 1
ATOM 2214 O O . ARG A 1 297 ? 25.004 11.148 24.832 1.00 31.66 285 ARG A O 1
ATOM 2222 N N . ASN A 1 298 ? 24.924 12.978 26.175 1.00 27.31 286 ASN A N 1
ATOM 2223 C CA . ASN A 1 298 ? 25.226 12.236 27.400 1.00 30.72 286 ASN A CA 1
ATOM 2224 C C . ASN A 1 298 ? 24.154 11.232 27.764 1.00 30.15 286 ASN A C 1
ATOM 2225 O O . ASN A 1 298 ? 24.441 10.081 28.054 1.00 28.62 286 ASN A O 1
ATOM 2230 N N . VAL A 1 299 ? 22.921 11.695 27.752 1.00 32.20 287 VAL A N 1
ATOM 2231 C CA . VAL A 1 299 ? 21.770 10.870 28.062 1.00 30.91 287 VAL A CA 1
ATOM 2232 C C . VAL A 1 299 ? 21.599 9.763 27.023 1.00 27.98 287 VAL A C 1
ATOM 2233 O O . VAL A 1 299 ? 21.280 8.615 27.383 1.00 29.99 287 VAL A O 1
ATOM 2237 N N . LEU A 1 300 ? 21.791 10.084 25.741 1.00 24.15 288 LEU A N 1
ATOM 2238 C CA . LEU A 1 300 ? 21.679 9.049 24.708 1.00 28.02 288 LEU A CA 1
ATOM 2239 C C . LEU A 1 300 ? 22.724 7.946 24.927 1.00 29.05 288 LEU A C 1
ATOM 2240 O O . LEU A 1 300 ? 22.394 6.752 24.845 1.00 32.29 288 LEU A O 1
ATOM 2245 N N . LYS A 1 301 ? 23.957 8.362 25.196 1.00 30.02 289 LYS A N 1
ATOM 2246 C CA . LYS A 1 301 ? 25.079 7.476 25.522 1.00 33.16 289 LYS A CA 1
ATOM 2247 C C . LYS A 1 301 ? 24.760 6.603 26.735 1.00 33.50 289 LYS A C 1
ATOM 2248 O O . LYS A 1 301 ? 24.889 5.394 26.692 1.00 34.22 289 LYS A O 1
ATOM 2254 N N . GLU A 1 302 ? 24.374 7.217 27.827 1.00 34.08 290 GLU A N 1
ATOM 2255 C CA . GLU A 1 302 ? 24.029 6.463 29.019 1.00 36.89 290 GLU A CA 1
ATOM 2256 C C . GLU A 1 302 ? 22.929 5.437 28.742 1.00 39.09 290 GLU A C 1
ATOM 2257 O O . GLU A 1 302 ? 22.955 4.366 29.348 1.00 41.77 290 GLU A O 1
ATOM 2260 N N . SER A 1 303 ? 21.983 5.759 27.841 1.00 36.90 291 SER A N 1
ATOM 2261 C CA . SER A 1 303 ? 20.832 4.892 27.536 1.00 36.30 291 SER A CA 1
ATOM 2262 C C . SER A 1 303 ? 21.126 3.791 26.516 1.00 39.29 291 SER A C 1
ATOM 2263 O O . SER A 1 303 ? 20.229 3.015 26.190 1.00 43.66 291 SER A O 1
ATOM 2266 N N . GLY A 1 304 ? 22.341 3.755 25.963 1.00 35.84 292 GLY A N 1
ATOM 2267 C CA . GLY A 1 304 ? 22.711 2.775 24.940 1.00 36.55 292 GLY A CA 1
ATOM 2268 C C . GLY A 1 304 ? 22.217 3.101 23.542 1.00 34.44 292 GLY A C 1
ATOM 2269 O O . GLY A 1 304 ? 22.239 2.245 22.654 1.00 37.55 292 GLY A O 1
ATOM 2270 N N . LEU A 1 305 ? 21.824 4.343 23.319 1.00 31.45 293 LEU A N 1
ATOM 2271 C CA . LEU A 1 305 ? 21.325 4.765 22.009 1.00 31.27 293 LEU A CA 1
ATOM 2272 C C . LEU A 1 305 ? 22.373 5.430 21.156 1.00 32.46 293 LEU A C 1
ATOM 2273 O O . LEU A 1 305 ? 22.134 5.684 19.977 1.00 36.82 293 LEU A O 1
ATOM 2278 N N . LEU A 1 306 ? 23.532 5.694 21.760 1.00 34.35 294 LEU A N 1
ATOM 2279 C CA . LEU A 1 306 ? 24.658 6.353 21.098 1.00 35.28 294 LEU A CA 1
ATOM 2280 C C . LEU A 1 306 ? 25.963 5.741 21.614 1.00 38.75 294 LEU A C 1
ATOM 2281 O O . LEU A 1 306 ? 26.046 5.335 22.791 1.00 38.23 294 LEU A O 1
ATOM 2287 N N . HIS B 1 12 ? 4.533 55.882 15.175 1.00 45.96 0 HIS B N 1
ATOM 2288 C CA . HIS B 1 12 ? 4.131 55.454 16.551 1.00 43.90 0 HIS B CA 1
ATOM 2289 C C . HIS B 1 12 ? 2.673 54.960 16.646 1.00 42.18 0 HIS B C 1
ATOM 2290 O O . HIS B 1 12 ? 2.286 54.407 17.671 1.00 43.21 0 HIS B O 1
ATOM 2297 N N . MET B 1 13 ? 1.893 55.116 15.570 1.00 39.92 1 MET B N 1
ATOM 2298 C CA . MET B 1 13 ? 0.540 54.538 15.439 1.00 37.45 1 MET B CA 1
ATOM 2299 C C . MET B 1 13 ? -0.403 55.451 16.171 1.00 34.64 1 MET B C 1
ATOM 2300 O O . MET B 1 13 ? -1.094 56.246 15.527 1.00 34.74 1 MET B O 1
ATOM 2305 N N . PHE B 1 14 ? -0.388 55.390 17.512 1.00 30.80 2 PHE B N 1
ATOM 2306 C CA . PHE B 1 14 ? -1.341 56.133 18.341 1.00 29.15 2 PHE B CA 1
ATOM 2307 C C . PHE B 1 14 ? -0.985 56.061 19.820 1.00 27.01 2 PHE B C 1
ATOM 2308 O O . PHE B 1 14 ? -0.261 55.166 20.240 1.00 25.85 2 PHE B O 1
ATOM 2316 N N . ARG B 1 15 ? -1.515 57.014 20.590 1.00 30.66 3 ARG B N 1
ATOM 2317 C CA . ARG B 1 15 ? -1.624 56.896 22.049 1.00 31.44 3 ARG B CA 1
ATOM 2318 C C . ARG B 1 15 ? -3.119 56.973 22.416 1.00 31.70 3 ARG B C 1
ATOM 2319 O O . ARG B 1 15 ? -3.924 57.598 21.708 1.00 30.78 3 ARG B O 1
ATOM 2327 N N . GLY B 1 16 ? -3.492 56.335 23.516 1.00 29.76 4 GLY B N 1
ATOM 2328 C CA . GLY B 1 16 ? -4.879 56.306 23.967 1.00 27.89 4 GLY B CA 1
ATOM 2329 C C . GLY B 1 16 ? -5.475 54.947 23.637 1.00 26.22 4 GLY B C 1
ATOM 2330 O O . GLY B 1 16 ? -4.862 53.914 23.904 1.00 25.29 4 GLY B O 1
ATOM 2331 N N . VAL B 1 17 ? -6.658 54.946 23.041 1.00 25.67 5 VAL B N 1
ATOM 2332 C CA . VAL B 1 17 ? -7.420 53.720 22.856 1.00 24.93 5 VAL B CA 1
ATOM 2333 C C . VAL B 1 17 ? -7.403 53.246 21.409 1.00 26.11 5 VAL B C 1
ATOM 2334 O O . VAL B 1 17 ? -7.659 54.024 20.499 1.00 28.29 5 VAL B O 1
ATOM 2338 N N . GLY B 1 18 ? -7.120 51.973 21.218 1.00 22.18 6 GLY B N 1
ATOM 2339 C CA . GLY B 1 18 ? -7.249 51.333 19.921 1.00 22.34 6 GLY B CA 1
ATOM 2340 C C . GLY B 1 18 ? -8.265 50.231 20.131 1.00 20.74 6 GLY B C 1
ATOM 2341 O O . GLY B 1 18 ? -8.121 49.400 21.004 1.00 26.63 6 GLY B O 1
ATOM 2342 N N . THR B 1 19 ? -9.341 50.245 19.373 1.00 23.08 7 THR B N 1
ATOM 2343 C CA . THR B 1 19 ? -10.401 49.277 19.588 1.00 24.30 7 THR B CA 1
ATOM 2344 C C . THR B 1 19 ? -10.114 48.021 18.764 1.00 24.13 7 THR B C 1
ATOM 2345 O O . THR B 1 19 ? -9.957 48.085 17.549 1.00 27.31 7 THR B O 1
ATOM 2349 N N . ALA B 1 20 ? -10.023 46.888 19.461 1.00 26.17 8 ALA B N 1
ATOM 2350 C CA . ALA B 1 20 ? -9.973 45.574 18.842 1.00 24.32 8 ALA B CA 1
ATOM 2351 C C . ALA B 1 20 ? -11.403 45.235 18.521 1.00 21.51 8 ALA B C 1
ATOM 2352 O O . ALA B 1 20 ? -12.124 44.669 19.374 1.00 22.07 8 ALA B O 1
ATOM 2354 N N . ILE B 1 21 ? -11.804 45.574 17.293 1.00 24.68 9 ILE B N 1
ATOM 2355 C CA . ILE B 1 21 ? -13.240 45.585 16.910 1.00 25.63 9 ILE B CA 1
ATOM 2356 C C . ILE B 1 21 ? -13.701 44.162 16.573 1.00 23.43 9 ILE B C 1
ATOM 2357 O O . ILE B 1 21 ? -12.931 43.347 16.071 1.00 25.04 9 ILE B O 1
ATOM 2362 N N . VAL B 1 22 ? -14.948 43.845 16.921 1.00 22.75 10 VAL B N 1
ATOM 2363 C CA . VAL B 1 22 ? -15.496 42.549 16.558 1.00 23.50 10 VAL B CA 1
ATOM 2364 C C . VAL B 1 22 ? -15.725 42.521 15.028 1.00 26.41 10 VAL B C 1
ATOM 2365 O O . VAL B 1 22 ? -15.718 43.563 14.377 1.00 27.35 10 VAL B O 1
ATOM 2369 N N . THR B 1 23 ? -15.965 41.323 14.500 1.00 26.23 11 THR B N 1
ATOM 2370 C CA . THR B 1 23 ? -16.374 41.102 13.114 1.00 23.25 11 THR B CA 1
ATOM 2371 C C . THR B 1 23 ? -17.787 40.566 13.203 1.00 25.39 11 THR B C 1
ATOM 2372 O O . THR B 1 23 ? -17.959 39.408 13.545 1.00 24.72 11 THR B O 1
ATOM 2376 N N . PRO B 1 24 ? -18.785 41.410 12.918 1.00 24.70 12 PRO B N 1
ATOM 2377 C CA . PRO B 1 24 ? -20.185 41.020 12.931 1.00 24.80 12 PRO B CA 1
ATOM 2378 C C . PRO B 1 24 ? -20.531 40.063 11.817 1.00 24.90 12 PRO B C 1
ATOM 2379 O O . PRO B 1 24 ? -20.018 40.196 10.707 1.00 22.36 12 PRO B O 1
ATOM 2383 N N . PHE B 1 25 ? -21.352 39.060 12.139 1.00 25.61 13 PHE B N 1
ATOM 2384 C CA . PHE B 1 25 ? -21.822 38.111 11.163 1.00 24.90 13 PHE B CA 1
ATOM 2385 C C . PHE B 1 25 ? -23.333 38.133 11.201 1.00 27.44 13 PHE B C 1
ATOM 2386 O O . PHE B 1 25 ? -23.938 38.429 12.231 1.00 25.79 13 PHE B O 1
ATOM 2394 N N . LYS B 1 26 ? -23.932 37.817 10.059 1.00 29.36 14 LYS B N 1
ATOM 2395 C CA . LYS B 1 26 ? -25.361 37.687 9.938 1.00 28.44 14 LYS B CA 1
ATOM 2396 C C . LYS B 1 26 ? -25.628 36.580 8.935 1.00 32.36 14 LYS B C 1
ATOM 2397 O O . LYS B 1 26 ? -25.138 36.618 7.809 1.00 27.75 14 LYS B O 1
ATOM 2403 N N . ASN B 1 27 ? -26.386 35.578 9.379 1.00 36.35 15 ASN B N 1
ATOM 2404 C CA . ASN B 1 27 ? -26.689 34.396 8.567 1.00 35.20 15 ASN B CA 1
ATOM 2405 C C . ASN B 1 27 ? -25.477 33.797 7.910 1.00 34.02 15 ASN B C 1
ATOM 2406 O O . ASN B 1 27 ? -25.480 33.445 6.731 1.00 35.83 15 ASN B O 1
ATOM 2411 N N . GLY B 1 28 ? -24.425 33.675 8.686 1.00 31.39 16 GLY B N 1
ATOM 2412 C CA . GLY B 1 28 ? -23.264 32.990 8.222 1.00 31.76 16 GLY B CA 1
ATOM 2413 C C . GLY B 1 28 ? -22.295 33.842 7.427 1.00 28.70 16 GLY B C 1
ATOM 2414 O O . GLY B 1 28 ? -21.220 33.372 7.103 1.00 33.28 16 GLY B O 1
ATOM 2415 N N . GLU B 1 29 ? -22.623 35.091 7.156 1.00 28.06 17 GLU B N 1
ATOM 2416 C CA . GLU B 1 29 ? -21.710 35.927 6.370 1.00 28.38 17 GLU B CA 1
ATOM 2417 C C . GLU B 1 29 ? -21.365 37.188 7.118 1.00 26.94 17 GLU B C 1
ATOM 2418 O O . GLU B 1 29 ? -22.047 37.568 8.091 1.00 25.01 17 GLU B O 1
ATOM 2424 N N . LEU B 1 30 ? -20.347 37.886 6.616 1.00 27.61 18 LEU B N 1
ATOM 2425 C CA . LEU B 1 30 ? -19.993 39.199 7.170 1.00 25.01 18 LEU B CA 1
ATOM 2426 C C . LEU B 1 30 ? -21.191 40.099 7.167 1.00 23.88 18 LEU B C 1
ATOM 2427 O O . LEU B 1 30 ? -21.928 40.150 6.166 1.00 23.91 18 LEU B O 1
ATOM 2432 N N . ASP B 1 31 ? -21.353 40.880 8.221 1.00 25.58 19 ASP B N 1
ATOM 2433 C CA . ASP B 1 31 ? -22.452 41.840 8.304 1.00 25.72 19 ASP B CA 1
ATOM 2434 C C . ASP B 1 31 ? -21.782 43.212 8.276 1.00 26.83 19 ASP B C 1
ATOM 2435 O O . ASP B 1 31 ? -21.524 43.816 9.324 1.00 22.62 19 ASP B O 1
ATOM 2440 N N . LEU B 1 32 ? -21.530 43.721 7.067 1.00 25.30 20 LEU B N 1
ATOM 2441 C CA . LEU B 1 32 ? -20.801 44.978 6.937 1.00 24.76 20 LEU B CA 1
ATOM 2442 C C . LEU B 1 32 ? -21.624 46.192 7.273 1.00 26.46 20 LEU B C 1
ATOM 2443 O O . LEU B 1 32 ? -21.070 47.213 7.638 1.00 27.34 20 LEU B O 1
ATOM 2448 N N . GLU B 1 33 ? -22.944 46.089 7.189 1.00 24.44 21 GLU B N 1
ATOM 2449 C CA . GLU B 1 33 ? -23.788 47.209 7.583 1.00 28.58 21 GLU B CA 1
ATOM 2450 C C . GLU B 1 33 ? -23.658 47.448 9.101 1.00 26.70 21 GLU B C 1
ATOM 2451 O O . GLU B 1 33 ? -23.421 48.571 9.536 1.00 25.81 21 GLU B O 1
ATOM 2457 N N . SER B 1 34 ? -23.806 46.393 9.909 1.00 25.61 22 SER B N 1
ATOM 2458 C CA . SER B 1 34 ? -23.625 46.533 11.351 1.00 24.84 22 SER B CA 1
ATOM 2459 C C . SER B 1 34 ? -22.193 46.923 11.687 1.00 25.68 22 SER B C 1
ATOM 2460 O O . SER B 1 34 ? -21.964 47.730 12.580 1.00 27.24 22 SER B O 1
ATOM 2463 N N . TYR B 1 35 ? -21.219 46.311 11.007 1.00 23.96 23 TYR B N 1
ATOM 2464 C CA . TYR B 1 35 ? -19.811 46.675 11.224 1.00 25.26 23 TYR B CA 1
ATOM 2465 C C . TYR B 1 35 ? -19.611 48.189 11.064 1.00 24.42 23 TYR B C 1
ATOM 2466 O O . TYR B 1 35 ? -18.986 48.822 11.897 1.00 25.18 23 TYR B O 1
ATOM 2475 N N . GLU B 1 36 ? -20.190 48.784 10.034 1.00 25.15 24 GLU B N 1
ATOM 2476 C CA . GLU B 1 36 ? -19.983 50.220 9.791 1.00 25.32 24 GLU B CA 1
ATOM 2477 C C . GLU B 1 36 ? -20.632 51.090 10.878 1.00 26.16 24 GLU B C 1
ATOM 2478 O O . GLU B 1 36 ? -20.088 52.143 11.254 1.00 25.01 24 GLU B O 1
ATOM 2484 N N . ARG B 1 37 ? -21.783 50.665 11.378 1.00 24.92 25 ARG B N 1
ATOM 2485 C CA . ARG B 1 37 ? -22.436 51.362 12.496 1.00 29.65 25 ARG B CA 1
ATOM 2486 C C . ARG B 1 37 ? -21.455 51.371 13.705 1.00 28.50 25 ARG B C 1
ATOM 2487 O O . ARG B 1 37 ? -21.298 52.365 14.403 1.00 26.35 25 ARG B O 1
ATOM 2495 N N . LEU B 1 38 ? -20.798 50.248 13.919 1.00 28.26 26 LEU B N 1
ATOM 2496 C CA . LEU B 1 38 ? -19.922 50.074 15.075 1.00 27.14 26 LEU B CA 1
ATOM 2497 C C . LEU B 1 38 ? -18.653 50.897 14.885 1.00 26.36 26 LEU B C 1
ATOM 2498 O O . LEU B 1 38 ? -18.172 51.527 15.823 1.00 29.25 26 LEU B O 1
ATOM 2503 N N . VAL B 1 39 ? -18.139 50.913 13.661 1.00 21.66 27 VAL B N 1
ATOM 2504 C CA . VAL B 1 39 ? -17.009 51.759 13.304 1.00 26.36 27 VAL B CA 1
ATOM 2505 C C . VAL B 1 39 ? -17.295 53.249 13.521 1.00 30.14 27 VAL B C 1
ATOM 2506 O O . VAL B 1 39 ? -16.436 53.955 14.044 1.00 27.80 27 VAL B O 1
ATOM 2510 N N . ARG B 1 40 ? -18.496 53.712 13.157 1.00 28.99 28 ARG B N 1
ATOM 2511 C CA . ARG B 1 40 ? -18.862 55.120 13.378 1.00 32.40 28 ARG B CA 1
ATOM 2512 C C . ARG B 1 40 ? -19.011 55.420 14.866 1.00 31.34 28 ARG B C 1
ATOM 2513 O O . ARG B 1 40 ? -18.591 56.485 15.323 1.00 29.29 28 ARG B O 1
ATOM 2521 N N . TYR B 1 41 ? -19.560 54.471 15.631 1.00 29.69 29 TYR B N 1
ATOM 2522 C CA . TYR B 1 41 ? -19.645 54.572 17.091 1.00 28.15 29 TYR B CA 1
ATOM 2523 C C . TYR B 1 41 ? -18.244 54.792 17.728 1.00 28.35 29 TYR B C 1
ATOM 2524 O O . TYR B 1 41 ? -18.092 55.598 18.651 1.00 28.65 29 TYR B O 1
ATOM 2533 N N . GLN B 1 42 ? -17.242 54.108 17.202 1.00 26.69 30 GLN B N 1
ATOM 2534 C CA . GLN B 1 42 ? -15.853 54.268 17.679 1.00 26.87 30 GLN B CA 1
ATOM 2535 C C . GLN B 1 42 ? -15.322 55.644 17.333 1.00 27.72 30 GLN B C 1
ATOM 2536 O O . GLN B 1 42 ? -14.769 56.341 18.175 1.00 27.96 30 GLN B O 1
ATOM 2542 N N . LEU B 1 43 ? -15.472 56.025 16.071 1.00 29.75 31 LEU B N 1
ATOM 2543 C CA . LEU B 1 43 ? -14.929 57.278 15.612 1.00 30.32 31 LEU B CA 1
ATOM 2544 C C . LEU B 1 43 ? -15.622 58.436 16.317 1.00 30.42 31 LEU B C 1
ATOM 2545 O O . LEU B 1 43 ? -14.960 59.391 16.723 1.00 32.05 31 LEU B O 1
ATOM 2550 N N . GLU B 1 44 ? -16.945 58.370 16.487 1.00 28.85 32 GLU B N 1
ATOM 2551 C CA . GLU B 1 44 ? -17.671 59.477 17.141 1.00 31.47 32 GLU B CA 1
ATOM 2552 C C . GLU B 1 44 ? -17.192 59.713 18.580 1.00 28.89 32 GLU B C 1
ATOM 2553 O O . GLU B 1 44 ? -17.403 60.779 19.145 1.00 28.36 32 GLU B O 1
ATOM 2559 N N . ASN B 1 45 ? -16.585 58.706 19.189 1.00 27.56 33 ASN B N 1
ATOM 2560 C CA . ASN B 1 45 ? -16.320 58.715 20.624 1.00 27.53 33 ASN B CA 1
ATOM 2561 C C . ASN B 1 45 ? -14.825 58.796 20.937 1.00 26.69 33 ASN B C 1
ATOM 2562 O O . ASN B 1 45 ? -14.401 58.516 22.045 1.00 26.22 33 ASN B O 1
ATOM 2567 N N . GLY B 1 46 ? -14.042 59.189 19.938 1.00 28.04 34 GLY B N 1
ATOM 2568 C CA . GLY B 1 46 ? -12.678 59.648 20.154 1.00 30.05 34 GLY B CA 1
ATOM 2569 C C . GLY B 1 46 ? -11.628 58.575 20.201 1.00 28.14 34 GLY B C 1
ATOM 2570 O O . GLY B 1 46 ? -10.526 58.806 20.689 1.00 29.83 34 GLY B O 1
ATOM 2571 N N . VAL B 1 47 ? -11.967 57.382 19.718 1.00 28.77 35 VAL B N 1
ATOM 2572 C CA . VAL B 1 47 ? -11.011 56.276 19.699 1.00 27.79 35 VAL B CA 1
ATOM 2573 C C . VAL B 1 47 ? -9.857 56.638 18.751 1.00 26.55 35 VAL B C 1
ATOM 2574 O O . VAL B 1 47 ? -10.069 57.334 17.761 1.00 25.09 35 VAL B O 1
ATOM 2578 N N . ASN B 1 48 ? -8.624 56.254 19.092 1.00 26.71 36 ASN B N 1
ATOM 2579 C CA . ASN B 1 48 ? -7.440 56.684 18.336 1.00 25.67 36 ASN B CA 1
ATOM 2580 C C . ASN B 1 48 ? -6.882 55.688 17.272 1.00 27.10 36 ASN B C 1
ATOM 2581 O O . ASN B 1 48 ? -5.966 56.042 16.555 1.00 27.53 36 ASN B O 1
ATOM 2586 N N . ALA B 1 49 ? -7.394 54.462 17.227 1.00 27.44 37 ALA B N 1
ATOM 2587 C CA . ALA B 1 49 ? -7.018 53.447 16.254 1.00 27.87 37 ALA B CA 1
ATOM 2588 C C . ALA B 1 49 ? -8.068 52.306 16.232 1.00 25.52 37 ALA B C 1
ATOM 2589 O O . ALA B 1 49 ? -8.826 52.139 17.207 1.00 23.39 37 ALA B O 1
ATOM 2591 N N . LEU B 1 50 ? -8.148 51.580 15.111 1.00 24.93 38 LEU B N 1
ATOM 2592 C CA . LEU B 1 50 ? -8.925 50.333 15.039 1.00 25.70 38 LEU B CA 1
ATOM 2593 C C . LEU B 1 50 ? -7.967 49.197 14.790 1.00 24.53 38 LEU B C 1
ATOM 2594 O O . LEU B 1 50 ? -7.115 49.283 13.892 1.00 26.64 38 LEU B O 1
ATOM 2599 N N . ILE B 1 51 ? -8.099 48.144 15.572 1.00 23.87 39 ILE B N 1
ATOM 2600 C CA . ILE B 1 51 ? -7.357 46.930 15.307 1.00 24.13 39 ILE B CA 1
ATOM 2601 C C . ILE B 1 51 ? -8.449 45.996 14.750 1.00 25.65 39 ILE B C 1
ATOM 2602 O O . ILE B 1 51 ? -9.410 45.681 15.437 1.00 25.68 39 ILE B O 1
ATOM 2607 N N . VAL B 1 52 ? -8.286 45.583 13.507 1.00 26.01 40 VAL B N 1
ATOM 2608 C CA . VAL B 1 52 ? -9.237 44.703 12.840 1.00 25.11 40 VAL B CA 1
ATOM 2609 C C . VAL B 1 52 ? -8.638 43.277 12.718 1.00 24.44 40 VAL B C 1
ATOM 2610 O O . VAL B 1 52 ? -7.414 43.114 12.549 1.00 28.89 40 VAL B O 1
ATOM 2617 N N . LEU B 1 53 ? -9.492 42.274 12.862 1.00 27.91 41 LEU B N 1
ATOM 2618 C CA . LEU B 1 53 ? -9.077 40.889 12.770 1.00 26.61 41 LEU B CA 1
ATOM 2619 C C . LEU B 1 53 ? -8.076 40.486 13.833 1.00 28.28 41 LEU B C 1
ATOM 2620 O O . LEU B 1 53 ? -7.168 39.727 13.566 1.00 29.21 41 LEU B O 1
ATOM 2625 N N . GLY B 1 54 ? -8.255 40.994 15.036 1.00 27.18 42 GLY B N 1
ATOM 2626 C CA . GLY B 1 54 ? -7.600 40.417 16.214 1.00 30.76 42 GLY B CA 1
ATOM 2627 C C . GLY B 1 54 ? -8.406 39.222 16.702 1.00 30.77 42 GLY B C 1
ATOM 2628 O O . GLY B 1 54 ? -9.321 38.766 16.018 1.00 27.23 42 GLY B O 1
ATOM 2629 N N . THR B 1 55 ? -8.095 38.698 17.889 1.00 33.73 43 THR B N 1
ATOM 2630 C CA . THR B 1 55 ? -8.899 37.582 18.378 1.00 34.11 43 THR B CA 1
ATOM 2631 C C . THR B 1 55 ? -10.304 38.031 18.687 1.00 26.75 43 THR B C 1
ATOM 2632 O O . THR B 1 55 ? -11.202 37.233 18.617 1.00 26.72 43 THR B O 1
ATOM 2636 N N . THR B 1 56 ? -10.464 39.288 19.089 1.00 26.30 44 THR B N 1
ATOM 2637 C CA . THR B 1 56 ? -11.789 39.858 19.348 1.00 25.96 44 THR B CA 1
ATOM 2638 C C . THR B 1 56 ? -12.602 39.875 18.039 1.00 26.76 44 THR B C 1
ATOM 2639 O O . THR B 1 56 ? -13.842 39.831 18.043 1.00 25.15 44 THR B O 1
ATOM 2643 N N . GLY B 1 57 ? -11.875 39.982 16.919 1.00 25.04 45 GLY B N 1
ATOM 2644 C CA . GLY B 1 57 ? -12.469 39.942 15.595 1.00 26.33 45 GLY B CA 1
ATOM 2645 C C . GLY B 1 57 ? -12.538 38.555 14.979 1.00 24.49 45 GLY B C 1
ATOM 2646 O O . GLY B 1 57 ? -12.789 38.416 13.819 1.00 25.90 45 GLY B O 1
ATOM 2647 N N . GLU B 1 58 ? -12.387 37.506 15.792 1.00 25.36 46 GLU B N 1
ATOM 2648 C CA . GLU B 1 58 ? -12.582 36.123 15.343 1.00 24.19 46 GLU B CA 1
ATOM 2649 C C . GLU B 1 58 ? -11.714 35.781 14.145 1.00 24.51 46 GLU B C 1
ATOM 2650 O O . GLU B 1 58 ? -12.077 35.006 13.263 1.00 26.72 46 GLU B O 1
ATOM 2656 N N . SER B 1 59 ? -10.509 36.302 14.199 1.00 26.40 47 SER B N 1
ATOM 2657 C CA . SER B 1 59 ? -9.557 36.033 13.145 1.00 29.00 47 SER B CA 1
ATOM 2658 C C . SER B 1 59 ? -9.392 34.558 12.746 1.00 25.77 47 SER B C 1
ATOM 2659 O O . SER B 1 59 ? -9.248 34.264 11.559 1.00 27.54 47 SER B O 1
ATOM 2662 N N . PRO B 1 60 ? -9.414 33.605 13.675 1.00 29.47 48 PRO B N 1
ATOM 2663 C CA . PRO B 1 60 ? -9.288 32.214 13.257 1.00 24.77 48 PRO B CA 1
ATOM 2664 C C . PRO B 1 60 ? -10.372 31.711 12.317 1.00 25.05 48 PRO B C 1
ATOM 2665 O O . PRO B 1 60 ? -10.113 30.792 11.606 1.00 25.08 48 PRO B O 1
ATOM 2669 N N . THR B 1 61 ? -11.570 32.313 12.318 1.00 25.36 49 THR B N 1
ATOM 2670 C CA . THR B 1 61 ? -12.667 31.777 11.538 1.00 24.29 49 THR B CA 1
ATOM 2671 C C . THR B 1 61 ? -13.142 32.645 10.369 1.00 27.34 49 THR B C 1
ATOM 2672 O O . THR B 1 61 ? -14.201 32.364 9.788 1.00 26.00 49 THR B O 1
ATOM 2676 N N . VAL B 1 62 ? -12.372 33.672 10.040 1.00 23.38 50 VAL B N 1
ATOM 2677 C CA . VAL B 1 62 ? -12.702 34.604 8.960 1.00 27.08 50 VAL B CA 1
ATOM 2678 C C . VAL B 1 62 ? -11.842 34.173 7.802 1.00 28.02 50 VAL B C 1
ATOM 2679 O O . VAL B 1 62 ? -10.598 34.126 7.928 1.00 30.77 50 VAL B O 1
ATOM 2683 N N . ASN B 1 63 ? -12.475 33.849 6.677 1.00 25.25 51 ASN B N 1
ATOM 2684 C CA . ASN B 1 63 ? -11.693 33.360 5.535 1.00 25.92 51 ASN B CA 1
ATOM 2685 C C . ASN B 1 63 ? -10.941 34.460 4.757 1.00 26.88 51 ASN B C 1
ATOM 2686 O O . ASN B 1 63 ? -11.032 35.644 5.059 1.00 25.53 51 ASN B O 1
ATOM 2691 N N . GLU B 1 64 ? -10.146 34.041 3.789 1.00 30.17 52 GLU B N 1
ATOM 2692 C CA . GLU B 1 64 ? -9.267 34.937 3.050 1.00 28.66 52 GLU B CA 1
ATOM 2693 C C . GLU B 1 64 ? -10.004 36.029 2.316 1.00 25.90 52 GLU B C 1
ATOM 2694 O O . GLU B 1 64 ? -9.594 37.185 2.344 1.00 30.75 52 GLU B O 1
ATOM 2696 N N . ASP B 1 65 ? -11.116 35.663 1.692 1.00 25.87 53 ASP B N 1
ATOM 2697 C CA . ASP B 1 65 ? -11.935 36.597 0.921 1.00 25.60 53 ASP B CA 1
ATOM 2698 C C . ASP B 1 65 ? -12.486 37.639 1.895 1.00 24.02 53 ASP B C 1
ATOM 2699 O O . ASP B 1 65 ? -12.506 38.833 1.580 1.00 23.29 53 ASP B O 1
ATOM 2704 N N . GLU B 1 66 ? -12.939 37.139 3.053 1.00 24.12 54 GLU B N 1
ATOM 2705 C CA . GLU B 1 66 ? -13.630 37.958 4.032 1.00 24.72 54 GLU B CA 1
ATOM 2706 C C . GLU B 1 66 ? -12.635 38.894 4.660 1.00 24.79 54 GLU B C 1
ATOM 2707 O O . GLU B 1 66 ? -12.973 40.020 4.919 1.00 23.36 54 GLU B O 1
ATOM 2713 N N . ARG B 1 67 ? -11.415 38.430 4.923 1.00 24.44 55 ARG B N 1
ATOM 2714 C CA . ARG B 1 67 ? -10.348 39.293 5.496 1.00 26.11 55 ARG B CA 1
ATOM 2715 C C . ARG B 1 67 ? -10.076 40.511 4.595 1.00 24.37 55 ARG B C 1
ATOM 2716 O O . ARG B 1 67 ? -9.970 41.685 5.034 1.00 24.45 55 ARG B O 1
ATOM 2724 N N . GLU B 1 68 ? -9.875 40.223 3.328 1.00 25.09 56 GLU B N 1
ATOM 2725 C CA . GLU B 1 68 ? -9.669 41.276 2.350 1.00 26.76 56 GLU B CA 1
ATOM 2726 C C . GLU B 1 68 ? -10.827 42.315 2.341 1.00 25.40 56 GLU B C 1
ATOM 2727 O O . GLU B 1 68 ? -10.571 43.555 2.360 1.00 24.40 56 GLU B O 1
ATOM 2733 N N . LYS B 1 69 ? -12.070 41.823 2.296 1.00 25.13 57 LYS B N 1
ATOM 2734 C CA . LYS B 1 69 ? -13.266 42.704 2.258 1.00 24.18 57 LYS B CA 1
ATOM 2735 C C . LYS B 1 69 ? -13.353 43.523 3.524 1.00 22.42 57 LYS B C 1
ATOM 2736 O O . LYS B 1 69 ? -13.616 44.720 3.456 1.00 23.77 57 LYS B O 1
ATOM 2742 N N . LEU B 1 70 ? -13.161 42.889 4.685 1.00 22.05 58 LEU B N 1
ATOM 2743 C CA . LEU B 1 70 ? -13.259 43.595 5.958 1.00 23.97 58 LEU B CA 1
ATOM 2744 C C . LEU B 1 70 ? -12.199 44.700 6.083 1.00 24.46 58 LEU B C 1
ATOM 2745 O O . LEU B 1 70 ? -12.521 45.835 6.427 1.00 23.93 58 LEU B O 1
ATOM 2750 N N . VAL B 1 71 ? -10.952 44.397 5.766 1.00 24.85 59 VAL B N 1
ATOM 2751 C CA . VAL B 1 71 ? -9.895 45.399 5.786 1.00 23.57 59 VAL B CA 1
ATOM 2752 C C . VAL B 1 71 ? -10.146 46.513 4.775 1.00 26.16 59 VAL B C 1
ATOM 2753 O O . VAL B 1 71 ? -9.976 47.702 5.108 1.00 26.81 59 VAL B O 1
ATOM 2757 N N . SER B 1 72 ? -10.585 46.166 3.559 1.00 25.75 60 SER B N 1
ATOM 2758 C CA . SER B 1 72 ? -10.763 47.183 2.521 1.00 23.34 60 SER B CA 1
ATOM 2759 C C . SER B 1 72 ? -11.890 48.129 2.937 1.00 24.50 60 SER B C 1
ATOM 2760 O O . SER B 1 72 ? -11.781 49.342 2.778 1.00 25.51 60 SER B O 1
ATOM 2763 N N . ARG B 1 73 ? -12.949 47.570 3.523 1.00 22.62 61 ARG B N 1
ATOM 2764 C CA . ARG B 1 73 ? -14.129 48.371 3.888 1.00 26.13 61 ARG B CA 1
ATOM 2765 C C . ARG B 1 73 ? -13.754 49.305 5.024 1.00 25.36 61 ARG B C 1
ATOM 2766 O O . ARG B 1 73 ? -14.126 50.477 5.016 1.00 24.24 61 ARG B O 1
ATOM 2774 N N . THR B 1 74 ? -12.999 48.796 5.994 1.00 24.67 62 THR B N 1
ATOM 2775 C CA . THR B 1 74 ? -12.596 49.592 7.158 1.00 24.01 62 THR B CA 1
ATOM 2776 C C . THR B 1 74 ? -11.798 50.826 6.702 1.00 23.38 62 THR B C 1
ATOM 2777 O O . THR B 1 74 ? -12.004 51.942 7.179 1.00 23.68 62 THR B O 1
ATOM 2781 N N . LEU B 1 75 ? -10.844 50.591 5.813 1.00 26.03 63 LEU B N 1
ATOM 2782 C CA . LEU B 1 75 ? -9.996 51.653 5.283 1.00 25.25 63 LEU B CA 1
ATOM 2783 C C . LEU B 1 75 ? -10.827 52.750 4.620 1.00 26.66 63 LEU B C 1
ATOM 2784 O O . LEU B 1 75 ? -10.559 53.929 4.816 1.00 25.27 63 LEU B O 1
ATOM 2789 N N . GLU B 1 76 ? -11.850 52.360 3.856 1.00 21.05 64 GLU B N 1
ATOM 2790 C CA . GLU B 1 76 ? -12.689 53.344 3.175 1.00 24.35 64 GLU B CA 1
ATOM 2791 C C . GLU B 1 76 ? -13.620 54.116 4.120 1.00 24.87 64 GLU B C 1
ATOM 2792 O O . GLU B 1 76 ? -13.880 55.308 3.890 1.00 28.80 64 GLU B O 1
ATOM 2798 N N . ILE B 1 77 ? -14.131 53.458 5.156 1.00 24.36 65 ILE B N 1
ATOM 2799 C CA . ILE B 1 77 ? -14.983 54.105 6.179 1.00 27.21 65 ILE B CA 1
ATOM 2800 C C . ILE B 1 77 ? -14.166 55.102 6.996 1.00 25.51 65 ILE B C 1
ATOM 2801 O O . ILE B 1 77 ? -14.598 56.217 7.256 1.00 27.84 65 ILE B O 1
ATOM 2806 N N . VAL B 1 78 ? -12.973 54.702 7.391 1.00 26.97 66 VAL B N 1
ATOM 2807 C CA . VAL B 1 78 ? -12.193 55.475 8.356 1.00 28.64 66 VAL B CA 1
ATOM 2808 C C . VAL B 1 78 ? -11.607 56.684 7.666 1.00 31.52 66 VAL B C 1
ATOM 2809 O O . VAL B 1 78 ? -11.503 57.755 8.255 1.00 29.42 66 VAL B O 1
ATOM 2813 N N . ASP B 1 79 ? -11.236 56.501 6.403 1.00 33.79 67 ASP B N 1
ATOM 2814 C CA . ASP B 1 79 ? -10.829 57.589 5.542 1.00 37.03 67 ASP B CA 1
ATOM 2815 C C . ASP B 1 79 ? -9.638 58.401 6.084 1.00 36.44 67 ASP B C 1
ATOM 2816 O O . ASP B 1 79 ? -9.628 59.634 6.033 1.00 38.34 67 ASP B O 1
ATOM 2821 N N . GLY B 1 80 ? -8.647 57.684 6.593 1.00 37.47 68 GLY B N 1
ATOM 2822 C CA . GLY B 1 80 ? -7.448 58.274 7.167 1.00 36.27 68 GLY B CA 1
ATOM 2823 C C . GLY B 1 80 ? -7.574 59.019 8.489 1.00 34.31 68 GLY B C 1
ATOM 2824 O O . GLY B 1 80 ? -6.605 59.620 8.901 1.00 37.11 68 GLY B O 1
ATOM 2825 N N . LYS B 1 81 ? -8.733 58.999 9.152 1.00 31.24 69 LYS B N 1
ATOM 2826 C CA . LYS B 1 81 ? -8.898 59.778 10.384 1.00 31.61 69 LYS B CA 1
ATOM 2827 C C . LYS B 1 81 ? -8.019 59.190 11.495 1.00 29.51 69 LYS B C 1
ATOM 2828 O O . LYS B 1 81 ? -7.484 59.924 12.310 1.00 28.27 69 LYS B O 1
ATOM 2834 N N . ILE B 1 82 ? -7.896 57.863 11.523 1.00 27.50 70 ILE B N 1
ATOM 2835 C CA . ILE B 1 82 ? -7.111 57.138 12.529 1.00 28.26 70 ILE B CA 1
ATOM 2836 C C . ILE B 1 82 ? -6.470 55.923 11.854 1.00 28.74 70 ILE B C 1
ATOM 2837 O O . ILE B 1 82 ? -6.976 55.453 10.831 1.00 27.03 70 ILE B O 1
ATOM 2842 N N . PRO B 1 83 ? -5.395 55.383 12.412 1.00 27.18 71 PRO B N 1
ATOM 2843 C CA . PRO B 1 83 ? -4.801 54.212 11.811 1.00 25.87 71 PRO B CA 1
ATOM 2844 C C . PRO B 1 83 ? -5.632 52.965 11.957 1.00 26.08 71 PRO B C 1
ATOM 2845 O O . PRO B 1 83 ? -6.309 52.768 12.962 1.00 28.60 71 PRO B O 1
ATOM 2849 N N . VAL B 1 84 ? -5.554 52.136 10.919 1.00 24.35 72 VAL B N 1
ATOM 2850 C CA . VAL B 1 84 ? -6.174 50.824 10.865 1.00 26.12 72 VAL B CA 1
ATOM 2851 C C . VAL B 1 84 ? -5.018 49.806 10.920 1.00 24.72 72 VAL B C 1
ATOM 2852 O O . VAL B 1 84 ? -4.146 49.799 10.069 1.00 26.27 72 VAL B O 1
ATOM 2856 N N . ILE B 1 85 ? -5.000 48.999 11.968 1.00 24.38 73 ILE B N 1
ATOM 2857 C CA . ILE B 1 85 ? -3.948 48.019 12.187 1.00 24.43 73 ILE B CA 1
ATOM 2858 C C . ILE B 1 85 ? -4.611 46.654 12.049 1.00 25.25 73 ILE B C 1
ATOM 2859 O O . ILE B 1 85 ? -5.649 46.405 12.633 1.00 25.63 73 ILE B O 1
ATOM 2864 N N . VAL B 1 86 ? -3.992 45.791 11.284 1.00 22.92 74 VAL B N 1
ATOM 2865 C CA . VAL B 1 86 ? -4.599 44.533 10.897 1.00 24.26 74 VAL B CA 1
ATOM 2866 C C . VAL B 1 86 ? -3.880 43.374 11.592 1.00 23.55 74 VAL B C 1
ATOM 2867 O O . VAL B 1 86 ? -2.639 43.277 11.536 1.00 28.30 74 VAL B O 1
ATOM 2871 N N . GLY B 1 87 ? -4.661 42.539 12.265 1.00 23.97 75 GLY B N 1
ATOM 2872 C CA . GLY B 1 87 ? -4.202 41.298 12.854 1.00 23.94 75 GLY B CA 1
ATOM 2873 C C . GLY B 1 87 ? -3.712 40.377 11.772 1.00 24.67 75 GLY B C 1
ATOM 2874 O O . GLY B 1 87 ? -4.432 40.138 10.798 1.00 27.41 75 GLY B O 1
ATOM 2875 N N . ALA B 1 88 ? -2.479 39.903 11.885 1.00 23.94 76 ALA B N 1
ATOM 2876 C CA . ALA B 1 88 ? -1.864 39.182 10.738 1.00 24.65 76 ALA B CA 1
ATOM 2877 C C . ALA B 1 88 ? -0.852 38.109 11.199 1.00 28.36 76 ALA B C 1
ATOM 2878 O O . ALA B 1 88 ? -0.098 37.589 10.398 1.00 31.82 76 ALA B O 1
ATOM 2880 N N . GLY B 1 89 ? -0.876 37.743 12.458 1.00 31.47 77 GLY B N 1
ATOM 2881 C CA . GLY B 1 89 ? 0.112 36.840 12.997 1.00 29.64 77 GLY B CA 1
ATOM 2882 C C . GLY B 1 89 ? -0.426 35.432 13.019 1.00 30.07 77 GLY B C 1
ATOM 2883 O O . GLY B 1 89 ? -1.573 35.216 13.430 1.00 27.89 77 GLY B O 1
ATOM 2884 N N . THR B 1 90 ? 0.377 34.458 12.578 1.00 25.97 78 THR B N 1
ATOM 2885 C CA . THR B 1 90 ? 0.020 33.047 12.786 1.00 24.84 78 THR B CA 1
ATOM 2886 C C . THR B 1 90 ? 1.199 32.378 13.482 1.00 24.58 78 THR B C 1
ATOM 2887 O O . THR B 1 90 ? 2.195 33.040 13.840 1.00 26.12 78 THR B O 1
ATOM 2891 N N . ASN B 1 91 ? 1.128 31.063 13.621 1.00 25.68 79 ASN B N 1
ATOM 2892 C CA . ASN B 1 91 ? 2.284 30.334 14.218 1.00 22.17 79 ASN B CA 1
ATOM 2893 C C . ASN B 1 91 ? 3.289 29.787 13.219 1.00 25.87 79 ASN B C 1
ATOM 2894 O O . ASN B 1 91 ? 4.197 29.047 13.611 1.00 24.09 79 ASN B O 1
ATOM 2899 N N . SER B 1 92 ? 3.165 30.186 11.943 1.00 23.38 80 SER B N 1
ATOM 2900 C CA . SER B 1 92 ? 4.171 29.903 10.909 1.00 21.94 80 SER B CA 1
ATOM 2901 C C . SER B 1 92 ? 4.746 31.230 10.451 1.00 25.97 80 SER B C 1
ATOM 2902 O O . SER B 1 92 ? 4.007 32.122 10.020 1.00 25.74 80 SER B O 1
ATOM 2905 N N . THR B 1 93 ? 6.068 31.323 10.463 1.00 25.91 81 THR B N 1
ATOM 2906 C CA . THR B 1 93 ? 6.732 32.547 10.041 1.00 23.96 81 THR B CA 1
ATOM 2907 C C . THR B 1 93 ? 6.440 32.832 8.572 1.00 23.16 81 THR B C 1
ATOM 2908 O O . THR B 1 93 ? 6.119 33.969 8.223 1.00 24.37 81 THR B O 1
ATOM 2912 N N . GLU B 1 94 ? 6.498 31.804 7.732 1.00 23.49 82 GLU B N 1
ATOM 2913 C CA . GLU B 1 94 ? 6.158 31.917 6.336 1.00 28.21 82 GLU B CA 1
ATOM 2914 C C . GLU B 1 94 ? 4.767 32.459 6.098 1.00 24.85 82 GLU B C 1
ATOM 2915 O O . GLU B 1 94 ? 4.586 33.398 5.297 1.00 26.65 82 GLU B O 1
ATOM 2921 N N . LYS B 1 95 ? 3.776 31.888 6.763 1.00 26.16 83 LYS B N 1
ATOM 2922 C CA . LYS B 1 95 ? 2.411 32.276 6.523 1.00 26.64 83 LYS B CA 1
ATOM 2923 C C . LYS B 1 95 ? 2.130 33.657 7.059 1.00 25.22 83 LYS B C 1
ATOM 2924 O O . LYS B 1 95 ? 1.367 34.389 6.487 1.00 24.20 83 LYS B O 1
ATOM 2930 N N . THR B 1 96 ? 2.721 33.983 8.204 1.00 20.90 84 THR B N 1
ATOM 2931 C CA . THR B 1 96 ? 2.586 35.288 8.776 1.00 25.81 84 THR B CA 1
ATOM 2932 C C . THR B 1 96 ? 2.994 36.378 7.797 1.00 22.65 84 THR B C 1
ATOM 2933 O O . THR B 1 96 ? 2.300 37.413 7.660 1.00 22.94 84 THR B O 1
ATOM 2937 N N . LEU B 1 97 ? 4.170 36.210 7.190 1.00 24.22 85 LEU B N 1
ATOM 2938 C CA . LEU B 1 97 ? 4.670 37.152 6.216 1.00 24.18 85 LEU B CA 1
ATOM 2939 C C . LEU B 1 97 ? 3.655 37.357 5.109 1.00 25.47 85 LEU B C 1
ATOM 2940 O O . LEU B 1 97 ? 3.440 38.472 4.675 1.00 22.74 85 LEU B O 1
ATOM 2945 N N . LYS B 1 98 ? 3.033 36.282 4.635 1.00 25.37 86 LYS B N 1
ATOM 2946 C CA . LYS B 1 98 ? 2.006 36.433 3.591 1.00 25.90 86 LYS B CA 1
ATOM 2947 C C . LYS B 1 98 ? 0.844 37.334 4.053 1.00 23.73 86 LYS B C 1
ATOM 2948 O O . LYS B 1 98 ? 0.385 38.213 3.310 1.00 27.55 86 LYS B O 1
ATOM 2950 N N . LEU B 1 99 ? 0.342 37.097 5.259 1.00 23.98 87 LEU B N 1
ATOM 2951 C CA . LEU B 1 99 ? -0.744 37.906 5.766 1.00 25.04 87 LEU B CA 1
ATOM 2952 C C . LEU B 1 99 ? -0.305 39.330 5.946 1.00 24.45 87 LEU B C 1
ATOM 2953 O O . LEU B 1 99 ? -1.056 40.250 5.620 1.00 25.74 87 LEU B O 1
ATOM 2958 N N . VAL B 1 100 ? 0.937 39.539 6.420 1.00 25.28 88 VAL B N 1
ATOM 2959 C CA . VAL B 1 100 ? 1.448 40.876 6.554 1.00 25.15 88 VAL B CA 1
ATOM 2960 C C . VAL B 1 100 ? 1.509 41.585 5.217 1.00 25.95 88 VAL B C 1
ATOM 2961 O O . VAL B 1 100 ? 1.095 42.734 5.090 1.00 25.03 88 VAL B O 1
ATOM 2965 N N . LYS B 1 101 ? 2.042 40.921 4.198 1.00 24.89 89 LYS B N 1
ATOM 2966 C CA . LYS B 1 101 ? 2.159 41.545 2.884 1.00 27.71 89 LYS B CA 1
ATOM 2967 C C . LYS B 1 101 ? 0.805 41.853 2.271 1.00 26.12 89 LYS B C 1
ATOM 2968 O O . LYS B 1 101 ? 0.657 42.819 1.525 1.00 26.88 89 LYS B O 1
ATOM 2974 N N . GLN B 1 102 ? -0.178 41.025 2.588 1.00 27.44 90 GLN B N 1
ATOM 2975 C CA . GLN B 1 102 ? -1.528 41.252 2.113 1.00 29.84 90 GLN B CA 1
ATOM 2976 C C . GLN B 1 102 ? -2.127 42.513 2.713 1.00 26.40 90 GLN B C 1
ATOM 2977 O O . GLN B 1 102 ? -2.756 43.319 1.996 1.00 28.95 90 GLN B O 1
ATOM 2983 N N . ALA B 1 103 ? -1.886 42.714 4.000 1.00 24.10 91 ALA B N 1
ATOM 2984 C CA . ALA B 1 103 ? -2.330 43.925 4.672 1.00 25.46 91 ALA B CA 1
ATOM 2985 C C . ALA B 1 103 ? -1.640 45.139 4.104 1.00 24.57 91 ALA B C 1
ATOM 2986 O O . ALA B 1 103 ? -2.286 46.140 3.835 1.00 26.95 91 ALA B O 1
ATOM 2988 N N . GLU B 1 104 ? -0.331 45.023 3.893 1.00 26.53 92 GLU B N 1
ATOM 2989 C CA . GLU B 1 104 ? 0.475 46.092 3.289 1.00 26.70 92 GLU B CA 1
ATOM 2990 C C . GLU B 1 104 ? -0.048 46.471 1.912 1.00 25.48 92 GLU B C 1
ATOM 2991 O O . GLU B 1 104 ? -0.214 47.646 1.607 1.00 26.18 92 GLU B O 1
ATOM 2997 N N . LYS B 1 105 ? -0.298 45.476 1.068 1.00 24.65 93 LYS B N 1
ATOM 2998 C CA . LYS B 1 105 ? -0.905 45.720 -0.261 1.00 28.72 93 LYS B CA 1
ATOM 2999 C C . LYS B 1 105 ? -2.252 46.477 -0.220 1.00 25.57 93 LYS B C 1
ATOM 3000 O O . LYS B 1 105 ? -2.513 47.323 -1.092 1.00 26.54 93 LYS B O 1
ATOM 3006 N N . LEU B 1 106 ? -3.105 46.188 0.753 1.00 24.31 94 LEU B N 1
ATOM 3007 C CA . LEU B 1 106 ? -4.398 46.903 0.897 1.00 25.59 94 LEU B CA 1
ATOM 3008 C C . LEU B 1 106 ? -4.271 48.340 1.370 1.00 28.28 94 LEU B C 1
ATOM 3009 O O . LEU B 1 106 ? -5.163 49.171 1.099 1.00 27.53 94 LEU B O 1
ATOM 3014 N N . GLY B 1 107 ? -3.159 48.659 2.029 1.00 25.85 95 GLY B N 1
ATOM 3015 C CA . GLY B 1 107 ? -2.971 50.000 2.582 1.00 26.94 95 GLY B CA 1
ATOM 3016 C C . GLY B 1 107 ? -3.223 50.117 4.064 1.00 24.31 95 GLY B C 1
ATOM 3017 O O . GLY B 1 107 ? -3.471 51.225 4.569 1.00 25.99 95 GLY B O 1
ATOM 3018 N N . ALA B 1 108 ? -3.118 49.012 4.793 1.00 24.88 96 ALA B N 1
ATOM 3019 C CA . ALA B 1 108 ? -3.194 49.033 6.243 1.00 25.83 96 ALA B CA 1
ATOM 3020 C C . ALA B 1 108 ? -2.079 49.938 6.754 1.00 27.38 96 ALA B C 1
ATOM 3021 O O . ALA B 1 108 ? -1.044 50.023 6.119 1.00 25.73 96 ALA B O 1
ATOM 3023 N N . ASN B 1 109 ? -2.322 50.595 7.885 1.00 23.27 97 ASN B N 1
ATOM 3024 C CA . ASN B 1 109 ? -1.358 51.485 8.507 1.00 27.34 97 ASN B CA 1
ATOM 3025 C C . ASN B 1 109 ? -0.390 50.708 9.381 1.00 27.54 97 ASN B C 1
ATOM 3026 O O . ASN B 1 109 ? 0.667 51.195 9.735 1.00 30.75 97 ASN B O 1
ATOM 3031 N N . GLY B 1 110 ? -0.748 49.484 9.724 1.00 26.99 98 GLY B N 1
ATOM 3032 C CA . GLY B 1 110 ? 0.121 48.640 10.553 1.00 25.31 98 GLY B CA 1
ATOM 3033 C C . GLY B 1 110 ? -0.441 47.236 10.676 1.00 25.81 98 GLY B C 1
ATOM 3034 O O . GLY B 1 110 ? -1.532 46.945 10.187 1.00 21.24 98 GLY B O 1
ATOM 3035 N N . VAL B 1 111 ? 0.344 46.343 11.267 1.00 23.57 99 VAL B N 1
ATOM 3036 C CA . VAL B 1 111 ? -0.104 44.983 11.605 1.00 24.97 99 VAL B CA 1
ATOM 3037 C C . VAL B 1 111 ? 0.170 44.639 13.055 1.00 24.64 99 VAL B C 1
ATOM 3038 O O . VAL B 1 111 ? 1.205 45.017 13.635 1.00 25.67 99 VAL B O 1
ATOM 3042 N N . LEU B 1 112 ? -0.783 43.924 13.640 1.00 25.51 100 LEU B N 1
ATOM 3043 C CA . LEU B 1 112 ? -0.646 43.355 14.946 1.00 25.22 100 LEU B CA 1
ATOM 3044 C C . LEU B 1 112 ? -0.299 41.899 14.714 1.00 27.57 100 LEU B C 1
ATOM 3045 O O . LEU B 1 112 ? -1.068 41.165 14.078 1.00 29.18 100 LEU B O 1
ATOM 3050 N N . VAL B 1 113 ? 0.843 41.487 15.250 1.00 24.07 101 VAL B N 1
ATOM 3051 C CA . VAL B 1 113 ? 1.399 40.173 14.976 1.00 24.44 101 VAL B CA 1
ATOM 3052 C C . VAL B 1 113 ? 1.617 39.447 16.314 1.00 28.01 101 VAL B C 1
ATOM 3053 O O . VAL B 1 113 ? 2.597 39.668 17.072 1.00 26.06 101 VAL B O 1
ATOM 3057 N N . VAL B 1 114 ? 0.675 38.556 16.614 1.00 26.04 102 VAL B N 1
ATOM 3058 C CA . VAL B 1 114 ? 0.772 37.772 17.854 1.00 25.12 102 VAL B CA 1
ATOM 3059 C C . VAL B 1 114 ? 1.996 36.863 17.818 1.00 26.31 102 VAL B C 1
ATOM 3060 O O . VAL B 1 114 ? 2.451 36.408 16.757 1.00 26.89 102 VAL B O 1
ATOM 3064 N N . THR B 1 115 ? 2.602 36.682 18.979 1.00 23.54 103 THR B N 1
ATOM 3065 C CA . THR B 1 115 ? 3.602 35.621 19.104 1.00 25.01 103 THR B CA 1
ATOM 3066 C C . THR B 1 115 ? 3.015 34.280 18.614 1.00 26.96 103 THR B C 1
ATOM 3067 O O . THR B 1 115 ? 1.897 33.961 18.990 1.00 26.34 103 THR B O 1
ATOM 3071 N N . PRO B 1 116 ? 3.750 33.499 17.818 1.00 22.99 104 PRO B N 1
ATOM 3072 C CA . PRO B 1 116 ? 3.304 32.145 17.432 1.00 23.62 104 PRO B CA 1
ATOM 3073 C C . PRO B 1 116 ? 2.732 31.366 18.606 1.00 27.62 104 PRO B C 1
ATOM 3074 O O . PRO B 1 116 ? 3.400 31.190 19.617 1.00 27.79 104 PRO B O 1
ATOM 3078 N N . TYR B 1 117 ? 1.464 30.963 18.447 1.00 24.17 105 TYR B N 1
ATOM 3079 C CA . TYR B 1 117 ? 0.749 30.161 19.409 1.00 23.42 105 TYR B CA 1
ATOM 3080 C C . TYR B 1 117 ? 0.915 28.665 19.153 1.00 24.71 105 TYR B C 1
ATOM 3081 O O . TYR B 1 117 ? 1.232 28.250 18.044 1.00 24.22 105 TYR B O 1
ATOM 3090 N N . TYR B 1 118 ? 0.704 27.862 20.210 1.00 24.34 106 TYR B N 1
ATOM 3091 C CA . TYR B 1 118 ? 0.644 26.405 20.136 1.00 21.44 106 TYR B CA 1
ATOM 3092 C C . TYR B 1 118 ? 1.995 25.721 20.010 1.00 24.17 106 TYR B C 1
ATOM 3093 O O . TYR B 1 118 ? 2.214 24.744 20.684 1.00 23.80 106 TYR B O 1
ATOM 3102 N N . ASN B 1 119 ? 2.881 26.254 19.166 1.00 23.14 107 ASN B N 1
ATOM 3103 C CA . ASN B 1 119 ? 4.222 25.662 18.970 1.00 22.83 107 ASN B CA 1
ATOM 3104 C C . ASN B 1 119 ? 5.309 26.179 19.926 1.00 22.54 107 ASN B C 1
ATOM 3105 O O . ASN B 1 119 ? 6.400 25.677 19.881 1.00 20.31 107 ASN B O 1
ATOM 3110 N N . LYS B 1 120 ? 5.005 27.137 20.794 1.00 23.31 108 LYS B N 1
ATOM 3111 C CA . LYS B 1 120 ? 5.897 27.521 21.915 1.00 23.65 108 LYS B CA 1
ATOM 3112 C C . LYS B 1 120 ? 7.367 27.765 21.527 1.00 24.28 108 LYS B C 1
ATOM 3113 O O . LYS B 1 120 ? 8.300 27.178 22.101 1.00 21.97 108 LYS B O 1
ATOM 3119 N N . PRO B 1 121 ? 7.580 28.704 20.619 1.00 22.24 109 PRO B N 1
ATOM 3120 C CA . PRO B 1 121 ? 8.927 28.981 20.140 1.00 22.66 109 PRO B CA 1
ATOM 3121 C C . PRO B 1 121 ? 9.791 29.473 21.290 1.00 22.23 109 PRO B C 1
ATOM 3122 O O . PRO B 1 121 ? 9.282 30.109 22.246 1.00 23.53 109 PRO B O 1
ATOM 3126 N N . THR B 1 122 ? 11.082 29.226 21.181 1.00 23.62 110 THR B N 1
ATOM 3127 C CA . THR B 1 122 ? 12.047 29.769 22.121 1.00 21.02 110 THR B CA 1
ATOM 3128 C C . THR B 1 122 ? 12.117 31.288 21.977 1.00 24.50 110 THR B C 1
ATOM 3129 O O . THR B 1 122 ? 11.558 31.868 21.050 1.00 23.18 110 THR B O 1
ATOM 3133 N N . GLN B 1 123 ? 12.832 31.945 22.896 1.00 22.84 111 GLN B N 1
ATOM 3134 C CA . GLN B 1 123 ? 12.965 33.386 22.809 1.00 23.25 111 GLN B CA 1
ATOM 3135 C C . GLN B 1 123 ? 13.710 33.810 21.540 1.00 24.89 111 GLN B C 1
ATOM 3136 O O . GLN B 1 123 ? 13.387 34.820 20.936 1.00 23.51 111 GLN B O 1
ATOM 3142 N N . GLU B 1 124 ? 14.758 33.078 21.194 1.00 24.97 112 GLU B N 1
ATOM 3143 C CA . GLU B 1 124 ? 15.510 33.359 19.972 1.00 26.66 112 GLU B CA 1
ATOM 3144 C C . GLU B 1 124 ? 14.591 33.150 18.767 1.00 21.49 112 GLU B C 1
ATOM 3145 O O . GLU B 1 124 ? 14.646 33.918 17.825 1.00 21.89 112 GLU B O 1
ATOM 3151 N N . GLY B 1 125 ? 13.752 32.119 18.794 1.00 21.46 113 GLY B N 1
ATOM 3152 C CA . GLY B 1 125 ? 12.791 31.910 17.719 1.00 20.23 113 GLY B CA 1
ATOM 3153 C C . GLY B 1 125 ? 11.829 33.047 17.542 1.00 21.95 113 GLY B C 1
ATOM 3154 O O . GLY B 1 125 ? 11.467 33.427 16.405 1.00 25.55 113 GLY B O 1
ATOM 3155 N N . LEU B 1 126 ? 11.352 33.579 18.654 1.00 23.02 114 LEU B N 1
ATOM 3156 C CA . LEU B 1 126 ? 10.498 34.764 18.605 1.00 22.82 114 LEU B CA 1
ATOM 3157 C C . LEU B 1 126 ? 11.229 35.928 17.943 1.00 22.75 114 LEU B C 1
ATOM 3158 O O . LEU B 1 126 ? 10.687 36.574 17.038 1.00 24.84 114 LEU B O 1
ATOM 3163 N N . TYR B 1 127 ? 12.457 36.181 18.379 1.00 24.78 115 TYR B N 1
ATOM 3164 C CA . TYR B 1 127 ? 13.253 37.228 17.778 1.00 23.85 115 TYR B CA 1
ATOM 3165 C C . TYR B 1 127 ? 13.441 37.008 16.268 1.00 23.89 115 TYR B C 1
ATOM 3166 O O . TYR B 1 127 ? 13.223 37.918 15.481 1.00 24.41 115 TYR B O 1
ATOM 3175 N N . GLN B 1 128 ? 13.851 35.806 15.881 1.00 20.99 116 GLN B N 1
ATOM 3176 C CA . GLN B 1 128 ? 14.006 35.468 14.453 1.00 21.38 116 GLN B CA 1
ATOM 3177 C C . GLN B 1 128 ? 12.731 35.588 13.645 1.00 22.48 116 GLN B C 1
ATOM 3178 O O . GLN B 1 128 ? 12.794 35.973 12.486 1.00 22.51 116 GLN B O 1
ATOM 3184 N N . HIS B 1 129 ? 11.593 35.247 14.258 1.00 21.24 117 HIS B N 1
ATOM 3185 C CA . HIS B 1 129 ? 10.244 35.362 13.630 1.00 21.77 117 HIS B CA 1
ATOM 3186 C C . HIS B 1 129 ? 9.990 36.827 13.244 1.00 25.35 117 HIS B C 1
ATOM 3187 O O . HIS B 1 129 ? 9.642 37.149 12.105 1.00 21.80 117 HIS B O 1
ATOM 3194 N N . TYR B 1 130 ? 10.159 37.714 14.216 1.00 23.11 118 TYR B N 1
ATOM 3195 C CA . TYR B 1 130 ? 9.860 39.131 13.986 1.00 25.86 118 TYR B CA 1
ATOM 3196 C C . TYR B 1 130 ? 10.918 39.715 13.092 1.00 23.27 118 TYR B C 1
ATOM 3197 O O . TYR B 1 130 ? 10.620 40.582 12.309 1.00 22.11 118 TYR B O 1
ATOM 3206 N N . LYS B 1 131 ? 12.155 39.224 13.178 1.00 21.60 119 LYS B N 1
ATOM 3207 C CA . LYS B 1 131 ? 13.207 39.748 12.306 1.00 22.14 119 LYS B CA 1
ATOM 3208 C C . LYS B 1 131 ? 12.946 39.393 10.828 1.00 23.06 119 LYS B C 1
ATOM 3209 O O . LYS B 1 131 ? 13.143 40.198 9.902 1.00 22.98 119 LYS B O 1
ATOM 3215 N N . TYR B 1 132 ? 12.521 38.154 10.604 1.00 21.49 120 TYR B N 1
ATOM 3216 C CA . TYR B 1 132 ? 12.235 37.647 9.262 1.00 21.09 120 TYR B CA 1
ATOM 3217 C C . TYR B 1 132 ? 11.142 38.500 8.593 1.00 20.86 120 TYR B C 1
ATOM 3218 O O . TYR B 1 132 ? 11.276 38.850 7.451 1.00 21.14 120 TYR B O 1
ATOM 3227 N N . ILE B 1 133 ? 10.088 38.818 9.334 1.00 22.28 121 ILE B N 1
ATOM 3228 C CA . ILE B 1 133 ? 8.954 39.610 8.862 1.00 23.64 121 ILE B CA 1
ATOM 3229 C C . ILE B 1 133 ? 9.382 41.083 8.697 1.00 25.32 121 ILE B C 1
ATOM 3230 O O . ILE B 1 133 ? 9.079 41.700 7.662 1.00 27.51 121 ILE B O 1
ATOM 3235 N N . SER B 1 134 ? 10.072 41.609 9.716 1.00 22.22 122 SER B N 1
ATOM 3236 C CA . SER B 1 134 ? 10.481 43.002 9.763 1.00 24.10 122 SER B CA 1
ATOM 3237 C C . SER B 1 134 ? 11.290 43.350 8.529 1.00 25.49 122 SER B C 1
ATOM 3238 O O . SER B 1 134 ? 11.139 44.416 7.957 1.00 28.75 122 SER B O 1
ATOM 3241 N N . GLU B 1 135 ? 12.176 42.448 8.135 1.00 24.62 123 GLU B N 1
ATOM 3242 C CA . GLU B 1 135 ? 13.076 42.670 7.009 1.00 27.82 123 GLU B CA 1
ATOM 3243 C C . GLU B 1 135 ? 12.402 42.630 5.639 1.00 27.59 123 GLU B C 1
ATOM 3244 O O . GLU B 1 135 ? 13.029 42.977 4.642 1.00 25.76 123 GLU B O 1
ATOM 3250 N N . ARG B 1 136 ? 11.138 42.216 5.604 1.00 23.64 124 ARG B N 1
ATOM 3251 C CA . ARG B 1 136 ? 10.454 41.948 4.378 1.00 24.44 124 ARG B CA 1
ATOM 3252 C C . ARG B 1 136 ? 9.137 42.714 4.189 1.00 27.38 124 ARG B C 1
ATOM 3253 O O . ARG B 1 136 ? 8.332 42.351 3.311 1.00 29.47 124 ARG B O 1
ATOM 3261 N N . THR B 1 137 ? 8.919 43.741 4.998 1.00 27.42 125 THR B N 1
ATOM 3262 C CA . THR B 1 137 ? 7.755 44.610 4.874 1.00 29.84 125 THR B CA 1
ATOM 3263 C C . THR B 1 137 ? 8.174 46.019 5.251 1.00 32.61 125 THR B C 1
ATOM 3264 O O . THR B 1 137 ? 9.161 46.194 5.969 1.00 29.91 125 THR B O 1
ATOM 3268 N N . ASP B 1 138 ? 7.431 47.014 4.770 1.00 30.47 126 ASP B N 1
ATOM 3269 C CA . ASP B 1 138 ? 7.651 48.378 5.202 1.00 30.19 126 ASP B CA 1
ATOM 3270 C C . ASP B 1 138 ? 6.612 48.823 6.224 1.00 29.10 126 ASP B C 1
ATOM 3271 O O . ASP B 1 138 ? 6.662 49.961 6.689 1.00 33.61 126 ASP B O 1
ATOM 3276 N N . LEU B 1 139 ? 5.686 47.944 6.590 1.00 25.24 127 LEU B N 1
ATOM 3277 C CA . LEU B 1 139 ? 4.655 48.298 7.544 1.00 26.11 127 LEU B CA 1
ATOM 3278 C C . LEU B 1 139 ? 5.196 48.357 8.945 1.00 26.89 127 LEU B C 1
ATOM 3279 O O . LEU B 1 139 ? 6.118 47.628 9.291 1.00 28.12 127 LEU B O 1
ATOM 3284 N N . GLY B 1 140 ? 4.559 49.151 9.790 1.00 27.30 128 GLY B N 1
ATOM 3285 C CA . GLY B 1 140 ? 4.838 49.064 11.217 1.00 26.34 128 GLY B CA 1
ATOM 3286 C C . GLY B 1 140 ? 4.236 47.814 11.822 1.00 27.12 128 GLY B C 1
ATOM 3287 O O . GLY B 1 140 ? 3.114 47.432 11.503 1.00 27.51 128 GLY B O 1
ATOM 3288 N N . ILE B 1 141 ? 4.992 47.172 12.708 1.00 25.17 129 ILE B N 1
ATOM 3289 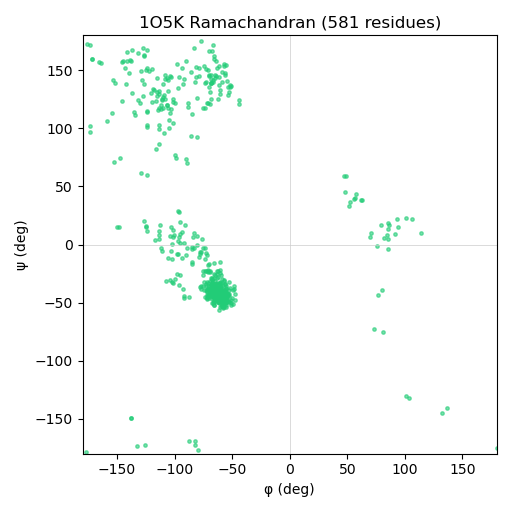C CA . ILE B 1 141 ? 4.614 45.917 13.293 1.00 25.37 129 ILE B CA 1
ATOM 3290 C C . ILE B 1 141 ? 4.473 46.096 14.784 1.00 25.98 129 ILE B C 1
ATOM 3291 O O . ILE B 1 141 ? 5.363 46.649 15.449 1.00 25.42 129 ILE B O 1
ATOM 3296 N N . VAL B 1 142 ? 3.361 45.583 15.322 1.00 23.82 130 VAL B N 1
ATOM 3297 C CA . VAL B 1 142 ? 3.118 45.539 16.733 1.00 24.39 130 VAL B CA 1
ATOM 3298 C C . VAL B 1 142 ? 3.135 44.102 17.254 1.00 23.42 130 VAL B C 1
ATOM 3299 O O . VAL B 1 142 ? 2.321 43.271 16.868 1.00 26.41 130 VAL B O 1
ATOM 3303 N N . VAL B 1 143 ? 4.088 43.805 18.139 1.00 24.33 131 VAL B N 1
ATOM 3304 C CA . VAL B 1 143 ? 4.177 42.503 18.775 1.00 24.30 131 VAL B CA 1
ATOM 3305 C C . VAL B 1 143 ? 2.983 42.357 19.716 1.00 27.31 131 VAL B C 1
ATOM 3306 O O . VAL B 1 143 ? 2.634 43.282 20.481 1.00 26.38 131 VAL B O 1
ATOM 3310 N N . TYR B 1 144 ? 2.387 41.176 19.729 1.00 25.79 132 TYR B N 1
ATOM 3311 C CA . TYR B 1 144 ? 1.274 40.946 20.645 1.00 24.94 132 TYR B CA 1
ATOM 3312 C C . TYR B 1 144 ? 1.611 39.737 21.515 1.00 24.63 132 TYR B C 1
ATOM 3313 O O . TYR B 1 144 ? 1.719 38.625 21.035 1.00 24.69 132 TYR B O 1
ATOM 3322 N N . ASN B 1 145 ? 1.782 39.989 22.814 1.00 24.94 133 ASN B N 1
ATOM 3323 C CA . ASN B 1 145 ? 2.064 38.985 23.858 1.00 24.24 133 ASN B CA 1
ATOM 3324 C C . ASN B 1 145 ? 0.812 38.663 24.688 1.00 25.00 133 ASN B C 1
ATOM 3325 O O . ASN B 1 145 ? 0.203 39.563 25.294 1.00 25.56 133 ASN B O 1
ATOM 3330 N N . VAL B 1 146 ? 0.341 37.414 24.624 1.00 24.96 134 VAL B N 1
ATOM 3331 C CA . VAL B 1 146 ? -0.854 36.984 25.367 1.00 24.35 134 VAL B CA 1
ATOM 3332 C C . VAL B 1 146 ? -0.671 35.534 25.745 1.00 24.94 134 VAL B C 1
ATOM 3333 O O . VAL B 1 146 ? -1.217 34.639 25.119 1.00 24.76 134 VAL B O 1
ATOM 3337 N N . PRO B 1 147 ? 0.192 35.275 26.732 1.00 24.45 135 PRO B N 1
ATOM 3338 C CA . PRO B 1 147 ? 0.596 33.921 27.074 1.00 23.36 135 PRO B CA 1
ATOM 3339 C C . PRO B 1 147 ? -0.526 32.991 27.430 1.00 26.60 135 PRO B C 1
ATOM 3340 O O . PRO B 1 147 ? -0.385 31.814 27.213 1.00 25.70 135 PRO B O 1
ATOM 3344 N N . GLY B 1 148 ? -1.615 33.526 28.005 1.00 25.31 136 GLY B N 1
ATOM 3345 C CA . GLY B 1 148 ? -2.777 32.692 28.378 1.00 27.64 136 GLY B CA 1
ATOM 3346 C C . GLY B 1 148 ? -3.445 32.045 27.179 1.00 27.58 136 GLY B C 1
ATOM 3347 O O . GLY B 1 148 ? -4.072 30.983 27.332 1.00 27.61 136 GLY B O 1
ATOM 3348 N N . ARG B 1 149 ? -3.266 32.627 25.997 1.00 24.03 137 ARG B N 1
ATOM 3349 C CA . ARG B 1 149 ? -3.872 32.094 24.791 1.00 22.37 137 ARG B CA 1
ATOM 3350 C C . ARG B 1 149 ? -2.860 31.319 23.982 1.00 26.91 137 ARG B C 1
ATOM 3351 O O . ARG B 1 149 ? -3.240 30.425 23.255 1.00 25.20 137 ARG B O 1
ATOM 3359 N N . THR B 1 150 ? -1.595 31.749 24.013 1.00 24.45 138 THR B N 1
ATOM 3360 C CA . THR B 1 150 ? -0.615 31.229 23.060 1.00 23.26 138 THR B CA 1
ATOM 3361 C C . THR B 1 150 ? 0.260 30.115 23.590 1.00 25.59 138 THR B C 1
ATOM 3362 O O . THR B 1 150 ? 0.857 29.342 22.828 1.00 23.92 138 THR B O 1
ATOM 3366 N N . GLY B 1 151 ? 0.426 30.080 24.913 1.00 22.56 139 GLY B N 1
ATOM 3367 C CA . GLY B 1 151 ? 1.365 29.149 25.520 1.00 21.90 139 GLY B CA 1
ATOM 3368 C C . GLY B 1 151 ? 2.810 29.660 25.586 1.00 25.01 139 GLY B C 1
ATOM 3369 O O . GLY B 1 151 ? 3.677 28.921 26.044 1.00 23.65 139 GLY B O 1
ATOM 3370 N N . VAL B 1 152 ? 3.061 30.900 25.193 1.00 24.30 140 VAL B N 1
ATOM 3371 C CA . VAL B 1 152 ? 4.415 31.484 25.288 1.00 23.84 140 VAL B CA 1
ATOM 3372 C C . VAL B 1 152 ? 4.359 32.932 25.753 1.00 25.33 140 VAL B C 1
ATOM 3373 O O . VAL B 1 152 ? 3.479 33.679 25.378 1.00 23.24 140 VAL B O 1
ATOM 3377 N N . ASN B 1 153 ? 5.382 33.317 26.484 1.00 21.94 141 ASN B N 1
ATOM 3378 C CA . ASN B 1 153 ? 5.553 34.671 27.037 1.00 21.70 141 ASN B CA 1
ATOM 3379 C C . ASN B 1 153 ? 6.772 35.277 26.425 1.00 22.52 141 ASN B C 1
ATOM 3380 O O . ASN B 1 153 ? 7.862 34.722 26.555 1.00 25.41 141 ASN B O 1
ATOM 3385 N N . VAL B 1 154 ? 6.598 36.434 25.808 1.00 23.27 142 VAL B N 1
ATOM 3386 C CA . VAL B 1 154 ? 7.738 37.218 25.344 1.00 26.33 142 VAL B CA 1
ATOM 3387 C C . VAL B 1 154 ? 8.393 37.847 26.590 1.00 24.31 142 VAL B C 1
ATOM 3388 O O . VAL B 1 154 ? 7.757 38.636 27.278 1.00 29.19 142 VAL B O 1
ATOM 3392 N N . LEU B 1 155 ? 9.639 37.511 26.895 1.00 26.43 143 LEU B N 1
ATOM 3393 C CA . LEU B 1 155 ? 10.309 38.131 28.026 1.00 24.91 143 LEU B CA 1
ATOM 3394 C C . LEU B 1 155 ? 10.572 39.604 27.751 1.00 26.26 143 LEU B C 1
ATOM 3395 O O . LEU B 1 155 ? 10.886 39.972 26.612 1.00 24.28 143 LEU B O 1
ATOM 3400 N N . PRO B 1 156 ? 10.448 40.463 28.770 1.00 23.87 144 PRO B N 1
ATOM 3401 C CA . PRO B 1 156 ? 10.763 41.893 28.569 1.00 24.94 144 PRO B CA 1
ATOM 3402 C C . PRO B 1 156 ? 12.101 42.118 27.886 1.00 23.07 144 PRO B C 1
ATOM 3403 O O . PRO B 1 156 ? 12.216 42.996 27.015 1.00 25.17 144 PRO B O 1
ATOM 3407 N N . GLU B 1 157 ? 13.095 41.313 28.254 1.00 24.73 145 GLU B N 1
ATOM 3408 C CA . GLU B 1 157 ? 14.427 41.380 27.644 1.00 27.53 145 GLU B CA 1
ATOM 3409 C C . GLU B 1 157 ? 14.397 41.062 26.129 1.00 25.87 145 GLU B C 1
ATOM 3410 O O . GLU B 1 157 ? 15.120 41.685 25.340 1.00 23.91 145 GLU B O 1
ATOM 3416 N N . THR B 1 158 ? 13.573 40.103 25.724 1.00 25.01 146 THR B N 1
ATOM 3417 C CA . THR B 1 158 ? 13.375 39.803 24.310 1.00 24.04 146 THR B CA 1
ATOM 3418 C C . THR B 1 158 ? 12.668 40.928 23.586 1.00 25.21 146 THR B C 1
ATOM 3419 O O . THR B 1 158 ? 13.091 41.316 22.501 1.00 24.16 146 THR B O 1
ATOM 3423 N N . ALA B 1 159 ? 11.636 41.500 24.219 1.00 23.75 147 ALA B N 1
ATOM 3424 C CA . ALA B 1 159 ? 10.957 42.669 23.649 1.00 23.33 147 ALA B CA 1
ATOM 3425 C C . ALA B 1 159 ? 11.902 43.820 23.420 1.00 22.66 147 ALA B C 1
ATOM 3426 O O . ALA B 1 159 ? 11.804 44.546 22.419 1.00 23.63 147 ALA B O 1
ATOM 3428 N N . ALA B 1 160 ? 12.785 44.008 24.385 1.00 23.99 148 ALA B N 1
ATOM 3429 C CA . ALA B 1 160 ? 13.724 45.094 24.312 1.00 24.78 148 ALA B CA 1
ATOM 3430 C C . ALA B 1 160 ? 14.760 44.840 23.222 1.00 25.71 148 ALA B C 1
ATOM 3431 O O . ALA B 1 160 ? 15.218 45.774 22.560 1.00 26.26 148 ALA B O 1
ATOM 3433 N N . ARG B 1 161 ? 15.163 43.589 23.030 1.00 23.91 149 ARG B N 1
ATOM 3434 C CA . ARG B 1 161 ? 16.095 43.319 21.952 1.00 26.13 149 ARG B CA 1
ATOM 3435 C C . ARG B 1 161 ? 15.433 43.598 20.605 1.00 24.82 149 ARG B C 1
ATOM 3436 O O . ARG B 1 161 ? 16.050 44.115 19.677 1.00 25.72 149 ARG B O 1
ATOM 3444 N N . ILE B 1 162 ? 14.192 43.142 20.498 1.00 20.87 150 ILE B N 1
ATOM 3445 C CA . ILE B 1 162 ? 13.372 43.415 19.323 1.00 25.43 150 ILE B CA 1
ATOM 3446 C C . ILE B 1 162 ? 13.294 44.931 19.086 1.00 25.93 150 ILE B C 1
ATOM 3447 O O . ILE B 1 162 ? 13.549 45.401 17.953 1.00 26.87 150 ILE B O 1
ATOM 3452 N N . ALA B 1 163 ? 13.025 45.700 20.141 1.00 26.32 151 ALA B N 1
ATOM 3453 C CA . ALA B 1 163 ? 12.899 47.167 20.020 1.00 26.54 151 ALA B CA 1
ATOM 3454 C C . ALA B 1 163 ? 14.194 47.780 19.562 1.00 26.39 151 ALA B C 1
ATOM 3455 O O . ALA B 1 163 ? 14.206 48.692 18.725 1.00 25.77 151 ALA B O 1
ATOM 3457 N N . ALA B 1 164 ? 15.295 47.276 20.123 1.00 25.43 152 ALA B N 1
ATOM 3458 C CA . ALA B 1 164 ? 16.626 47.784 19.807 1.00 24.97 152 ALA B CA 1
ATOM 3459 C C . ALA B 1 164 ? 17.003 47.540 18.342 1.00 26.04 152 ALA B C 1
ATOM 3460 O O . ALA B 1 164 ? 17.623 48.395 17.745 1.00 25.31 152 ALA B O 1
ATOM 3462 N N . ASP B 1 165 ? 16.638 46.370 17.792 1.00 23.31 153 ASP B N 1
ATOM 3463 C CA . ASP B 1 165 ? 17.216 45.893 16.535 1.00 25.95 153 ASP B CA 1
ATOM 3464 C C . ASP B 1 165 ? 16.323 46.065 15.316 1.00 26.34 153 ASP B C 1
ATOM 3465 O O . ASP B 1 165 ? 16.823 46.201 14.216 1.00 24.24 153 ASP B O 1
ATOM 3470 N N . LEU B 1 166 ? 15.004 45.979 15.504 1.00 25.54 154 LEU B N 1
ATOM 3471 C CA . LEU B 1 166 ? 14.070 45.861 14.388 1.00 26.10 154 LEU B CA 1
ATOM 3472 C C . LEU B 1 166 ? 13.280 47.158 14.228 1.00 29.25 154 LEU B C 1
ATOM 3473 O O . LEU B 1 166 ? 12.244 47.351 14.894 1.00 25.45 154 LEU B O 1
ATOM 3478 N N . LYS B 1 167 ? 13.749 48.021 13.324 1.00 30.24 155 LYS B N 1
ATOM 3479 C CA . LYS B 1 167 ? 13.237 49.399 13.211 1.00 30.76 155 LYS B CA 1
ATOM 3480 C C . LYS B 1 167 ? 11.744 49.454 12.940 1.00 28.02 155 LYS B C 1
ATOM 3481 O O . LYS B 1 167 ? 11.039 50.319 13.394 1.00 31.29 155 LYS B O 1
ATOM 3487 N N . ASN B 1 168 ? 11.331 48.469 12.185 1.00 28.88 156 ASN B N 1
ATOM 3488 C CA . ASN B 1 168 ? 9.991 48.223 11.733 1.00 32.63 156 ASN B CA 1
ATOM 3489 C C . ASN B 1 168 ? 8.994 47.787 12.837 1.00 27.80 156 ASN B C 1
ATOM 3490 O O . ASN B 1 168 ? 7.766 47.892 12.659 1.00 24.82 156 ASN B O 1
ATOM 3495 N N . VAL B 1 169 ? 9.505 47.242 13.930 1.00 26.22 157 VAL B N 1
ATOM 3496 C CA . VAL B 1 169 ? 8.616 46.817 15.037 1.00 27.60 157 VAL B CA 1
ATOM 3497 C C . VAL B 1 169 ? 8.492 48.079 15.895 1.00 28.22 157 VAL B C 1
ATOM 3498 O O . VAL B 1 169 ? 9.516 48.580 16.442 1.00 27.81 157 VAL B O 1
ATOM 3502 N N . VAL B 1 170 ? 7.266 48.580 16.027 1.00 27.54 158 VAL B N 1
ATOM 3503 C CA . VAL B 1 170 ? 7.057 49.908 16.610 1.00 28.56 158 VAL B CA 1
ATOM 3504 C C . VAL B 1 170 ? 6.508 49.852 18.022 1.00 28.33 158 VAL B C 1
ATOM 3505 O O . VAL B 1 170 ? 6.442 50.884 18.716 1.00 25.38 158 VAL B O 1
ATOM 3509 N N . GLY B 1 171 ? 6.079 48.672 18.443 1.00 26.33 159 GLY B N 1
ATOM 3510 C CA . GLY B 1 171 ? 5.540 48.545 19.777 1.00 27.46 159 GLY B CA 1
ATOM 3511 C C . GLY B 1 171 ? 5.095 47.172 20.117 1.00 23.93 159 GLY B C 1
ATOM 3512 O O . GLY B 1 171 ? 5.234 46.247 19.329 1.00 25.99 159 GLY B O 1
ATOM 3513 N N . ILE B 1 172 ? 4.509 47.067 21.306 1.00 23.14 160 ILE B N 1
ATOM 3514 C CA . ILE B 1 172 ? 3.979 45.811 21.819 1.00 23.96 160 ILE B CA 1
ATOM 3515 C C . ILE B 1 172 ? 2.635 46.024 22.503 1.00 25.25 160 ILE B C 1
ATOM 3516 O O . ILE B 1 172 ? 2.440 47.021 23.253 1.00 24.96 160 ILE B O 1
ATOM 3535 N N . GLU B 1 174 ? 0.834 44.380 25.316 1.00 24.15 162 GLU B N 1
ATOM 3536 C CA . GLU B 1 174 ? 1.226 43.562 26.452 1.00 25.28 162 GLU B CA 1
ATOM 3537 C C . GLU B 1 174 ? -0.019 43.044 27.196 1.00 24.38 162 GLU B C 1
ATOM 3538 O O . GLU B 1 174 ? -0.683 43.757 27.989 1.00 26.63 162 GLU B O 1
ATOM 3544 N N . ALA B 1 175 ? -0.397 41.827 26.861 1.00 24.13 163 ALA B N 1
ATOM 3545 C CA . ALA B 1 175 ? -1.515 41.166 27.563 1.00 25.08 163 ALA B CA 1
ATOM 3546 C C . ALA B 1 175 ? -1.143 40.136 28.633 1.00 26.13 163 ALA B C 1
ATOM 3547 O O . ALA B 1 175 ? -2.025 39.485 29.207 1.00 29.73 163 ALA B O 1
ATOM 3549 N N . ASN B 1 176 ? 0.139 40.009 28.981 1.00 27.13 164 ASN B N 1
ATOM 3550 C CA . ASN B 1 176 ? 0.477 39.318 30.203 1.00 28.02 164 ASN B CA 1
ATOM 3551 C C . ASN B 1 176 ? -0.004 40.224 31.354 1.00 25.12 164 ASN B C 1
ATOM 3552 O O . ASN B 1 176 ? 0.467 41.355 31.471 1.00 24.54 164 ASN B O 1
ATOM 3557 N N . PRO B 1 177 ? -0.892 39.724 32.208 1.00 26.73 165 PRO B N 1
ATOM 3558 C CA . PRO B 1 177 ? -1.461 40.526 33.284 1.00 28.09 165 PRO B CA 1
ATOM 3559 C C . PRO B 1 177 ? -0.590 40.761 34.520 1.00 26.34 165 PRO B C 1
ATOM 3560 O O . PRO B 1 177 ? -0.962 41.527 35.401 1.00 27.05 165 PRO B O 1
ATOM 3564 N N . ASP B 1 178 ? 0.576 40.123 34.593 1.00 22.35 166 ASP B N 1
ATOM 3565 C CA . ASP B 1 178 ? 1.492 40.229 35.718 1.00 21.03 166 ASP B CA 1
ATOM 3566 C C . ASP B 1 178 ? 2.129 41.623 35.733 1.00 26.64 166 ASP B C 1
ATOM 3567 O O . ASP B 1 178 ? 2.773 42.051 34.763 1.00 24.39 166 ASP B O 1
ATOM 3572 N N . ILE B 1 179 ? 1.944 42.324 36.840 1.00 25.87 167 ILE B N 1
ATOM 3573 C CA . ILE B 1 179 ? 2.374 43.714 36.903 1.00 25.86 167 ILE B CA 1
ATOM 3574 C C . ILE B 1 179 ? 3.893 43.808 36.790 1.00 23.22 167 ILE B C 1
ATOM 3575 O O . ILE B 1 179 ? 4.403 44.837 36.303 1.00 25.26 167 ILE B O 1
ATOM 3580 N N . ASP B 1 180 ? 4.611 42.757 37.177 1.00 23.24 168 ASP B N 1
ATOM 3581 C CA . ASP B 1 180 ? 6.077 42.800 37.008 1.00 26.48 168 ASP B CA 1
ATOM 3582 C C . ASP B 1 180 ? 6.467 42.786 35.551 1.00 28.11 168 ASP B C 1
ATOM 3583 O O . ASP B 1 180 ? 7.375 43.494 35.154 1.00 29.18 168 ASP B O 1
ATOM 3588 N N . GLN B 1 181 ? 5.778 41.972 34.768 1.00 24.32 169 GLN B N 1
ATOM 3589 C CA . GLN B 1 181 ? 5.974 41.945 33.348 1.00 24.11 169 GLN B CA 1
ATOM 3590 C C . GLN B 1 181 ? 5.618 43.282 32.734 1.00 25.49 169 GLN B C 1
ATOM 3591 O O . GLN B 1 181 ? 6.407 43.822 31.953 1.00 26.11 169 GLN B O 1
ATOM 3597 N N . ILE B 1 182 ? 4.452 43.833 33.081 1.00 26.07 170 ILE B N 1
ATOM 3598 C CA . ILE B 1 182 ? 4.035 45.173 32.574 1.00 26.66 170 ILE B CA 1
ATOM 3599 C C . ILE B 1 182 ? 5.118 46.207 32.882 1.00 25.37 170 ILE B C 1
ATOM 3600 O O . ILE B 1 182 ? 5.493 46.940 31.984 1.00 24.68 170 ILE B O 1
ATOM 3605 N N . ASP B 1 183 ? 5.597 46.236 34.137 1.00 24.76 171 ASP B N 1
ATOM 3606 C CA . ASP B 1 183 ? 6.592 47.227 34.620 1.00 25.47 171 ASP B CA 1
ATOM 3607 C C . ASP B 1 183 ? 7.868 47.133 33.760 1.00 27.19 171 ASP B C 1
ATOM 3608 O O . ASP B 1 183 ? 8.424 48.139 33.264 1.00 27.37 171 ASP B O 1
ATOM 3613 N N . ARG B 1 184 ? 8.341 45.900 33.637 1.00 25.69 172 ARG B N 1
ATOM 3614 C CA . ARG B 1 184 ? 9.592 45.606 32.920 1.00 26.86 172 ARG B CA 1
ATOM 3615 C C . ARG B 1 184 ? 9.480 45.761 31.413 1.00 24.34 172 ARG B C 1
ATOM 3616 O O . ARG B 1 184 ? 10.370 46.278 30.773 1.00 23.61 172 ARG B O 1
ATOM 3624 N N . THR B 1 185 ? 8.387 45.335 30.807 1.00 23.28 173 THR B N 1
ATOM 3625 C CA . THR B 1 185 ? 8.260 45.571 29.362 1.00 24.02 173 THR B CA 1
ATOM 3626 C C . THR B 1 185 ? 8.364 47.072 29.043 1.00 25.82 173 THR B C 1
ATOM 3627 O O . THR B 1 185 ? 9.030 47.458 28.085 1.00 26.57 173 THR B O 1
ATOM 3631 N N . VAL B 1 186 ? 7.663 47.904 29.835 1.00 24.13 174 VAL B N 1
ATOM 3632 C CA . VAL B 1 186 ? 7.603 49.333 29.602 1.00 26.91 174 VAL B CA 1
ATOM 3633 C C . VAL B 1 186 ? 9.002 49.888 29.815 1.00 25.49 174 VAL B C 1
ATOM 3634 O O . VAL B 1 186 ? 9.515 50.549 28.950 1.00 28.62 174 VAL B O 1
ATOM 3638 N N . SER B 1 187 ? 9.627 49.531 30.944 1.00 27.29 175 SER B N 1
ATOM 3639 C CA . SER B 1 187 ? 10.927 50.023 31.332 1.00 27.10 175 SER B CA 1
ATOM 3640 C C . SER B 1 187 ? 12.020 49.662 30.300 1.00 28.09 175 SER B C 1
ATOM 3641 O O . SER B 1 187 ? 12.805 50.539 29.828 1.00 24.63 175 SER B O 1
ATOM 3644 N N . LEU B 1 188 ? 12.112 48.378 29.985 1.00 24.35 176 LEU B N 1
ATOM 3645 C CA . LEU B 1 188 ? 13.240 47.915 29.184 1.00 25.60 176 LEU B CA 1
ATOM 3646 C C . LEU B 1 188 ? 13.100 48.252 27.702 1.00 26.34 176 LEU B C 1
ATOM 3647 O O . LEU B 1 188 ? 14.095 48.562 27.049 1.00 23.85 176 LEU B O 1
ATOM 3652 N N . THR B 1 189 ? 11.882 48.217 27.161 1.00 24.25 177 THR B N 1
ATOM 3653 C CA . THR B 1 189 ? 11.728 48.550 25.768 1.00 24.25 177 THR B CA 1
ATOM 3654 C C . THR B 1 189 ? 12.032 50.032 25.551 1.00 23.88 177 THR B C 1
ATOM 3655 O O . THR B 1 189 ? 12.639 50.390 24.574 1.00 24.99 177 THR B O 1
ATOM 3659 N N . LYS B 1 190 ? 11.536 50.893 26.421 1.00 24.74 178 LYS B N 1
ATOM 3660 C CA . LYS B 1 190 ? 11.732 52.330 26.263 1.00 26.52 178 LYS B CA 1
ATOM 3661 C C . LYS B 1 190 ? 13.196 52.726 26.502 1.00 24.38 178 LYS B C 1
ATOM 3662 O O . LYS B 1 190 ? 13.722 53.674 25.873 1.00 24.93 178 LYS B O 1
ATOM 3668 N N . GLN B 1 191 ? 13.891 51.993 27.370 1.00 23.18 179 GLN B N 1
ATOM 3669 C CA . GLN B 1 191 ? 15.344 52.155 27.471 1.00 26.96 179 GLN B CA 1
ATOM 3670 C C . GLN B 1 191 ? 16.133 51.798 26.201 1.00 25.13 179 GLN B C 1
ATOM 3671 O O . GLN B 1 191 ? 17.145 52.437 25.892 1.00 26.34 179 GLN B O 1
ATOM 3677 N N . ALA B 1 192 ? 15.698 50.758 25.506 1.00 26.38 180 ALA B N 1
ATOM 3678 C CA . ALA B 1 192 ? 16.345 50.341 24.265 1.00 27.78 180 ALA B CA 1
ATOM 3679 C C . ALA B 1 192 ? 15.975 51.317 23.120 1.00 26.75 180 ALA B C 1
ATOM 3680 O O . ALA B 1 192 ? 16.784 51.599 22.233 1.00 31.26 180 ALA B O 1
ATOM 3682 N N . ARG B 1 193 ? 14.768 51.867 23.177 1.00 28.04 181 ARG B N 1
ATOM 3683 C CA . ARG B 1 193 ? 14.288 52.741 22.139 1.00 28.07 181 ARG B CA 1
ATOM 3684 C C . ARG B 1 193 ? 13.156 53.639 22.649 1.00 28.89 181 ARG B C 1
ATOM 3685 O O . ARG B 1 193 ? 12.036 53.183 22.864 1.00 26.41 181 ARG B O 1
ATOM 3693 N N . SER B 1 194 ? 13.473 54.914 22.859 1.00 29.29 182 SER B N 1
ATOM 3694 C CA . SER B 1 194 ? 12.610 55.804 23.629 1.00 30.94 182 SER B CA 1
ATOM 3695 C C . SER B 1 194 ? 11.202 55.943 23.059 1.00 31.79 182 SER B C 1
ATOM 3696 O O . SER B 1 194 ? 10.254 56.116 23.811 1.00 33.58 182 SER B O 1
ATOM 3699 N N . ASP B 1 195 ? 11.050 55.815 21.747 1.00 30.17 183 ASP B N 1
ATOM 3700 C CA . ASP B 1 195 ? 9.721 55.954 21.152 1.00 32.63 183 ASP B CA 1
ATOM 3701 C C . ASP B 1 195 ? 9.001 54.631 20.914 1.00 27.60 183 ASP B C 1
ATOM 3702 O O . ASP B 1 195 ? 7.953 54.626 20.272 1.00 25.44 183 ASP B O 1
ATOM 3707 N N . PHE B 1 196 ? 9.573 53.519 21.385 1.00 25.37 184 PHE B N 1
ATOM 3708 C CA . PHE B 1 196 ? 8.860 52.235 21.325 1.00 25.31 184 PHE B CA 1
ATOM 3709 C C . PHE B 1 196 ? 7.574 52.290 22.117 1.00 26.24 184 PHE B C 1
ATOM 3710 O O . PHE B 1 196 ? 7.609 52.679 23.254 1.00 27.50 184 PHE B O 1
ATOM 3718 N N . MET B 1 197 ? 6.464 51.817 21.533 1.00 28.22 185 MET B N 1
ATOM 3719 C CA . MET B 1 197 ? 5.148 51.999 22.128 1.00 26.94 185 MET B CA 1
ATOM 3720 C C . MET B 1 197 ? 4.779 50.759 22.924 1.00 25.74 185 MET B C 1
ATOM 3721 O O . MET B 1 197 ? 5.100 49.635 22.552 1.00 24.98 185 MET B O 1
ATOM 3726 N N . VAL B 1 198 ? 4.098 50.963 24.031 1.00 23.25 186 VAL B N 1
ATOM 3727 C CA . VAL B 1 198 ? 3.653 49.839 24.826 1.00 22.08 186 VAL B CA 1
ATOM 3728 C C . VAL B 1 198 ? 2.216 50.086 25.229 1.00 24.96 186 VAL B C 1
ATOM 3729 O O . VAL B 1 198 ? 1.922 51.020 25.986 1.00 25.37 186 VAL B O 1
ATOM 3733 N N . TRP B 1 199 ? 1.324 49.252 24.710 1.00 23.77 187 TRP B N 1
ATOM 3734 C CA . TRP B 1 199 ? -0.115 49.406 24.962 1.00 25.01 187 TRP B CA 1
ATOM 3735 C C . TRP B 1 199 ? -0.571 48.200 25.742 1.00 24.20 187 TRP B C 1
ATOM 3736 O O . TRP B 1 199 ? -0.096 47.094 25.527 1.00 24.48 187 TRP B O 1
ATOM 3747 N N . SER B 1 200 ? -1.492 48.403 26.676 1.00 24.88 188 SER B N 1
ATOM 3748 C CA . SER B 1 200 ? -2.058 47.277 27.358 1.00 24.44 188 SER B CA 1
ATOM 3749 C C . SER B 1 200 ? -2.880 46.453 26.406 1.00 24.76 188 SER B C 1
ATOM 3750 O O . SER B 1 200 ? -3.615 47.000 25.586 1.00 23.35 188 SER B O 1
ATOM 3753 N N . GLY B 1 201 ? -2.791 45.153 26.577 1.00 26.00 189 GLY B N 1
ATOM 3754 C CA . GLY B 1 201 ? -3.738 44.206 26.007 1.00 26.32 189 GLY B CA 1
ATOM 3755 C C . GLY B 1 201 ? -4.784 43.664 26.961 1.00 31.26 189 GLY B C 1
ATOM 3756 O O . GLY B 1 201 ? -5.448 42.696 26.637 1.00 28.60 189 GLY B O 1
ATOM 3757 N N . ASN B 1 202 ? -4.925 44.265 28.140 1.00 28.39 190 ASN B N 1
ATOM 3758 C CA . ASN B 1 202 ? -6.020 43.903 29.052 1.00 27.75 190 ASN B CA 1
ATOM 3759 C C . ASN B 1 202 ? -6.653 45.203 29.510 1.00 29.57 190 ASN B C 1
ATOM 3760 O O . ASN B 1 202 ? -5.976 46.086 30.053 1.00 26.46 190 ASN B O 1
ATOM 3765 N N . ASP B 1 203 ? -7.951 45.331 29.309 1.00 26.09 191 ASP B N 1
ATOM 3766 C CA . ASP B 1 203 ? -8.616 46.525 29.792 1.00 26.58 191 ASP B CA 1
ATOM 3767 C C . ASP B 1 203 ? -8.370 46.822 31.253 1.00 23.13 191 ASP B C 1
ATOM 3768 O O . ASP B 1 203 ? -8.115 47.964 31.614 1.00 28.04 191 ASP B O 1
ATOM 3773 N N . ASP B 1 204 ? -8.420 45.786 32.080 1.00 23.52 192 ASP B N 1
ATOM 3774 C CA . ASP B 1 204 ? -8.310 45.987 33.491 1.00 26.84 192 ASP B CA 1
ATOM 3775 C C . ASP B 1 204 ? -6.866 46.167 33.965 1.00 26.72 192 ASP B C 1
ATOM 3776 O O . ASP B 1 204 ? -6.625 46.219 35.152 1.00 30.78 192 ASP B O 1
ATOM 3781 N N . ARG B 1 205 ? -5.918 46.263 33.042 1.00 25.98 193 ARG B N 1
ATOM 3782 C CA . ARG B 1 205 ? -4.547 46.655 33.363 1.00 24.10 193 ARG B CA 1
ATOM 3783 C C . ARG B 1 205 ? -4.192 48.045 32.796 1.00 24.09 193 ARG B C 1
ATOM 3784 O O . ARG B 1 205 ? -3.121 48.549 33.063 1.00 28.10 193 ARG B O 1
ATOM 3792 N N . THR B 1 206 ? -5.086 48.664 32.014 1.00 26.70 194 THR B N 1
ATOM 3793 C CA . THR B 1 206 ? -4.781 49.954 31.384 1.00 23.66 194 THR B CA 1
ATOM 3794 C C . THR B 1 206 ? -4.257 50.997 32.357 1.00 22.99 194 THR B C 1
ATOM 3795 O O . THR B 1 206 ? -3.185 51.617 32.100 1.00 25.37 194 THR B O 1
ATOM 3799 N N . PHE B 1 207 ? -4.991 51.211 33.448 1.00 24.93 195 PHE B N 1
ATOM 3800 C CA . PHE B 1 207 ? -4.621 52.237 34.408 1.00 23.46 195 PHE B CA 1
ATOM 3801 C C . PHE B 1 207 ? -3.193 52.022 34.898 1.00 21.13 195 PHE B C 1
ATOM 3802 O O . PHE B 1 207 ? -2.390 52.981 34.957 1.00 22.59 195 PHE B O 1
ATOM 3810 N N . TYR B 1 208 ? -2.899 50.789 35.304 1.00 22.12 196 TYR B N 1
ATOM 3811 C CA . TYR B 1 208 ? -1.558 50.436 35.881 1.00 23.40 196 TYR B CA 1
ATOM 3812 C C . TYR B 1 208 ? -0.471 50.517 34.822 1.00 24.13 196 TYR B C 1
ATOM 3813 O O . TYR B 1 208 ? 0.663 50.949 35.100 1.00 22.83 196 TYR B O 1
ATOM 3822 N N . LEU B 1 209 ? -0.820 50.156 33.608 1.00 23.71 197 LEU B N 1
ATOM 3823 C CA . LEU B 1 209 ? 0.135 50.232 32.507 1.00 23.01 197 LEU B CA 1
ATOM 3824 C C . LEU B 1 209 ? 0.461 51.712 32.192 1.00 23.51 197 LEU B C 1
ATOM 3825 O O . LEU B 1 209 ? 1.612 52.034 31.875 1.00 23.20 197 LEU B O 1
ATOM 3830 N N . LEU B 1 210 ? -0.539 52.588 32.240 1.00 21.35 198 LEU B N 1
ATOM 3831 C CA . LEU B 1 210 ? -0.287 54.039 32.129 1.00 23.78 198 LEU B CA 1
ATOM 3832 C C . LEU B 1 210 ? 0.644 54.526 33.247 1.00 24.44 198 LEU B C 1
ATOM 3833 O O . LEU B 1 210 ? 1.584 55.282 32.987 1.00 21.65 198 LEU B O 1
ATOM 3838 N N . CYS B 1 211 ? 0.372 54.089 34.488 1.00 24.09 199 CYS B N 1
ATOM 3839 C CA . CYS B 1 211 ? 1.185 54.460 35.648 1.00 20.59 199 CYS B CA 1
ATOM 3840 C C . CYS B 1 211 ? 2.630 53.956 35.457 1.00 22.21 199 CYS B C 1
ATOM 3841 O O . CYS B 1 211 ? 3.563 54.609 35.879 1.00 22.57 199 CYS B O 1
ATOM 3844 N N . ALA B 1 212 ? 2.787 52.813 34.807 1.00 21.07 200 ALA B N 1
ATOM 3845 C CA . ALA B 1 212 ? 4.125 52.262 34.513 1.00 24.19 200 ALA B CA 1
ATOM 3846 C C . ALA B 1 212 ? 4.899 53.071 33.454 1.00 24.66 200 ALA B C 1
ATOM 3847 O O . ALA B 1 212 ? 6.089 52.873 33.295 1.00 27.75 200 ALA B O 1
ATOM 3849 N N . GLY B 1 213 ? 4.222 53.925 32.684 1.00 25.30 201 GLY B N 1
ATOM 3850 C CA . GLY B 1 213 ? 4.880 54.703 31.610 1.00 22.97 201 GLY B CA 1
ATOM 3851 C C . GLY B 1 213 ? 4.441 54.367 30.197 1.00 22.73 201 GLY B C 1
ATOM 3852 O O . GLY B 1 213 ? 5.005 54.858 29.254 1.00 22.26 201 GLY B O 1
ATOM 3853 N N . GLY B 1 214 ? 3.379 53.563 30.057 1.00 22.69 202 GLY B N 1
ATOM 3854 C CA . GLY B 1 214 ? 2.863 53.117 28.789 1.00 23.37 202 GLY B CA 1
ATOM 3855 C C . GLY B 1 214 ? 2.012 54.100 28.053 1.00 23.87 202 GLY B C 1
ATOM 3856 O O . GLY B 1 214 ? 1.857 55.237 28.469 1.00 23.60 202 GLY B O 1
ATOM 3857 N N . ASP B 1 215 ? 1.488 53.643 26.920 1.00 24.01 203 ASP B N 1
ATOM 3858 C CA . ASP B 1 215 ? 0.921 54.514 25.914 1.00 25.62 203 ASP B CA 1
ATOM 3859 C C . ASP B 1 215 ? -0.549 54.347 25.621 1.00 26.66 203 ASP B C 1
ATOM 3860 O O . ASP B 1 215 ? -1.074 55.033 24.731 1.00 26.48 203 ASP B O 1
ATOM 3865 N N . GLY B 1 216 ? -1.212 53.474 26.373 1.00 26.30 204 GLY B N 1
ATOM 3866 C CA . GLY B 1 216 ? -2.651 53.297 26.227 1.00 25.82 204 GLY B CA 1
ATOM 3867 C C . GLY B 1 216 ? -3.060 51.837 26.249 1.00 23.33 204 GLY B C 1
ATOM 3868 O O . GLY B 1 216 ? -2.477 51.026 26.966 1.00 25.05 204 GLY B O 1
ATOM 3869 N N . VAL B 1 217 ? -4.029 51.496 25.402 1.00 24.13 205 VAL B N 1
ATOM 3870 C CA . VAL B 1 217 ? -4.681 50.205 25.403 1.00 23.04 205 VAL B CA 1
ATOM 3871 C C . VAL B 1 217 ? -5.224 49.844 24.043 1.00 22.35 205 VAL B C 1
ATOM 3872 O O . VAL B 1 217 ? -5.690 50.691 23.320 1.00 23.79 205 VAL B O 1
ATOM 3876 N N . ILE B 1 218 ? -5.103 48.570 23.704 1.00 21.02 206 ILE B N 1
ATOM 3877 C CA . ILE B 1 218 ? -5.830 47.989 22.587 1.00 24.81 206 ILE B CA 1
ATOM 3878 C C . ILE B 1 218 ? -6.920 47.167 23.224 1.00 24.99 206 ILE B C 1
ATOM 3879 O O . ILE B 1 218 ? -6.675 46.140 23.842 1.00 26.36 206 ILE B O 1
ATOM 3884 N N . SER B 1 219 ? -8.130 47.696 23.114 1.00 25.93 207 SER B N 1
ATOM 3885 C CA . SER B 1 219 ? -9.217 47.443 24.047 1.00 26.45 207 SER B CA 1
ATOM 3886 C C . SER B 1 219 ? -10.329 46.553 23.456 1.00 25.98 207 SER B C 1
ATOM 3887 O O . SER B 1 219 ? -10.632 46.613 22.282 1.00 27.63 207 SER B O 1
ATOM 3890 N N . VAL B 1 220 ? -10.925 45.731 24.311 1.00 26.43 208 VAL B N 1
ATOM 3891 C CA . VAL B 1 220 ? -12.212 45.029 24.012 1.00 23.85 208 VAL B CA 1
ATOM 3892 C C . VAL B 1 220 ? -13.389 45.858 24.508 1.00 26.74 208 VAL B C 1
ATOM 3893 O O . VAL B 1 220 ? -14.385 46.008 23.831 1.00 24.56 208 VAL B O 1
ATOM 3897 N N . VAL B 1 221 ? -13.264 46.393 25.726 1.00 24.97 209 VAL B N 1
ATOM 3898 C CA . VAL B 1 221 ? -14.361 47.203 26.344 1.00 23.54 209 VAL B CA 1
ATOM 3899 C C . VAL B 1 221 ? -14.799 48.374 25.502 1.00 23.49 209 VAL B C 1
ATOM 3900 O O . VAL B 1 221 ? -16.000 48.756 25.481 1.00 23.48 209 VAL B O 1
ATOM 3904 N N . SER B 1 222 ? -13.854 48.979 24.788 1.00 22.39 210 SER B N 1
ATOM 3905 C CA . SER B 1 222 ? -14.164 50.153 23.983 1.00 23.25 210 SER B CA 1
ATOM 3906 C C . SER B 1 222 ? -15.117 49.803 22.835 1.00 24.79 210 SER B C 1
ATOM 3907 O O . SER B 1 222 ? -15.745 50.714 22.248 1.00 26.66 210 SER B O 1
ATOM 3910 N N . ASN B 1 223 ? -15.273 48.501 22.515 1.00 25.60 211 ASN B N 1
ATOM 3911 C CA . ASN B 1 223 ? -16.357 48.117 21.594 1.00 24.45 211 ASN B CA 1
ATOM 3912 C C . ASN B 1 223 ? -17.698 48.659 22.065 1.00 24.90 211 ASN B C 1
ATOM 3913 O O . ASN B 1 223 ? -18.487 49.101 21.259 1.00 25.30 211 ASN B O 1
ATOM 3918 N N . VAL B 1 224 ? -17.928 48.623 23.379 1.00 26.03 212 VAL B N 1
ATOM 3919 C CA . VAL B 1 224 ? -19.216 49.037 23.938 1.00 27.16 212 VAL B CA 1
ATOM 3920 C C . VAL B 1 224 ? -19.172 50.370 24.669 1.00 27.08 212 VAL B C 1
ATOM 3921 O O . VAL B 1 224 ? -20.170 51.124 24.655 1.00 26.49 212 VAL B O 1
ATOM 3925 N N . ALA B 1 225 ? -18.013 50.658 25.262 1.00 27.28 213 ALA B N 1
ATOM 3926 C CA . ALA B 1 225 ? -17.774 51.884 26.017 1.00 27.20 213 ALA B CA 1
ATOM 3927 C C . ALA B 1 225 ? -16.576 52.709 25.517 1.00 25.19 213 ALA B C 1
ATOM 3928 O O . ALA B 1 225 ? -15.624 52.918 26.275 1.00 25.47 213 ALA B O 1
ATOM 3930 N N . PRO B 1 226 ? -16.600 53.153 24.257 1.00 24.93 214 PRO B N 1
ATOM 3931 C CA . PRO B 1 226 ? -15.447 53.836 23.696 1.00 26.84 214 PRO B CA 1
ATOM 3932 C C . PRO B 1 226 ? -15.128 55.151 24.416 1.00 26.81 214 PRO B C 1
ATOM 3933 O O . PRO B 1 226 ? -13.948 55.433 24.678 1.00 25.95 214 PRO B O 1
ATOM 3937 N N . LYS B 1 227 ? -16.141 55.946 24.742 1.00 26.82 215 LYS B N 1
ATOM 3938 C CA . LYS B 1 227 ? -15.873 57.250 25.369 1.00 29.24 215 LYS B CA 1
ATOM 3939 C C . LYS B 1 227 ? -15.200 57.120 26.743 1.00 27.01 215 LYS B C 1
ATOM 3940 O O . LYS B 1 227 ? -14.307 57.899 27.092 1.00 27.77 215 LYS B O 1
ATOM 3943 N N . GLN B 1 228 ? -15.638 56.130 27.502 1.00 24.45 216 GLN B N 1
ATOM 3944 C CA . GLN B 1 228 ? -15.156 55.911 28.851 1.00 25.64 216 GLN B CA 1
ATOM 3945 C C . GLN B 1 228 ? -13.694 55.406 28.851 1.00 24.71 216 GLN B C 1
ATOM 3946 O O . GLN B 1 228 ? -12.914 55.816 29.683 1.00 24.67 216 GLN B O 1
ATOM 3952 N N . MET B 1 229 ? -13.321 54.540 27.919 1.00 25.69 217 MET B N 1
ATOM 3953 C CA . MET B 1 229 ? -11.922 54.103 27.809 1.00 25.94 217 MET B CA 1
ATOM 3954 C C . MET B 1 229 ? -11.026 55.224 27.331 1.00 27.42 217 MET B C 1
ATOM 3955 O O . MET B 1 229 ? -9.921 55.385 27.807 1.00 27.28 217 MET B O 1
ATOM 3960 N N . VAL B 1 230 ? -11.532 56.010 26.384 1.00 25.18 218 VAL B N 1
ATOM 3961 C CA . VAL B 1 230 ? -10.853 57.223 25.986 1.00 24.74 218 VAL B CA 1
ATOM 3962 C C . VAL B 1 230 ? -10.623 58.156 27.170 1.00 23.66 218 VAL B C 1
ATOM 3963 O O . VAL B 1 230 ? -9.550 58.708 27.314 1.00 28.68 218 VAL B O 1
ATOM 3967 N N . GLU B 1 231 ? -11.623 58.306 28.026 1.00 24.15 219 GLU B N 1
ATOM 3968 C CA . GLU B 1 231 ? -11.565 59.207 29.167 1.00 26.24 219 GLU B CA 1
ATOM 3969 C C . GLU B 1 231 ? -10.522 58.734 30.177 1.00 27.11 219 GLU B C 1
ATOM 3970 O O . GLU B 1 231 ? -9.743 59.519 30.692 1.00 26.40 219 GLU B O 1
ATOM 3976 N N . LEU B 1 232 ? -10.525 57.439 30.458 1.00 25.33 220 LEU B N 1
ATOM 3977 C CA . LEU B 1 232 ? -9.527 56.842 31.369 1.00 25.57 220 LEU B CA 1
ATOM 3978 C C . LEU B 1 232 ? -8.114 57.260 30.939 1.00 27.79 220 LEU B C 1
ATOM 3979 O O . LEU B 1 232 ? -7.321 57.700 31.756 1.00 27.36 220 LEU B O 1
ATOM 3984 N N . CYS B 1 233 ? -7.817 57.140 29.646 1.00 27.99 221 CYS B N 1
ATOM 3985 C CA . CYS B 1 233 ? -6.498 57.527 29.110 1.00 28.19 221 CYS B CA 1
ATOM 3986 C C . CYS B 1 233 ? -6.266 59.019 29.075 1.00 27.77 221 CYS B C 1
ATOM 3987 O O . CYS B 1 233 ? -5.207 59.508 29.480 1.00 27.08 221 CYS B O 1
ATOM 3990 N N . ALA B 1 234 ? -7.270 59.752 28.585 1.00 29.58 222 ALA B N 1
ATOM 3991 C CA . ALA B 1 234 ? -7.203 61.210 28.482 1.00 28.05 222 ALA B CA 1
ATOM 3992 C C . ALA B 1 234 ? -6.922 61.858 29.851 1.00 29.02 222 ALA B C 1
ATOM 3993 O O . ALA B 1 234 ? -6.091 62.787 29.973 1.00 24.40 222 ALA B O 1
ATOM 3995 N N . GLU B 1 235 ? -7.603 61.364 30.884 1.00 25.92 223 GLU B N 1
ATOM 3996 C CA . GLU B 1 235 ? -7.435 61.939 32.223 1.00 26.38 223 GLU B CA 1
ATOM 3997 C C . GLU B 1 235 ? -6.006 61.699 32.682 1.00 26.37 223 GLU B C 1
ATOM 3998 O O . GLU B 1 235 ? -5.343 62.609 33.176 1.00 25.72 223 GLU B O 1
ATOM 4004 N N . TYR B 1 236 ? -5.514 60.491 32.441 1.00 25.81 224 TYR B N 1
ATOM 4005 C CA . TYR B 1 236 ? -4.164 60.134 32.837 1.00 26.27 224 TYR B CA 1
ATOM 4006 C C . TYR B 1 236 ? -3.212 61.100 32.144 1.00 26.42 224 TYR B C 1
ATOM 4007 O O . TYR B 1 236 ? -2.385 61.765 32.799 1.00 23.73 224 TYR B O 1
ATOM 4016 N N . PHE B 1 237 ? -3.403 61.240 30.835 1.00 25.47 225 PHE B N 1
ATOM 4017 C CA . PHE B 1 237 ? -2.462 61.957 29.991 1.00 27.40 225 PHE B CA 1
ATOM 4018 C C . PHE B 1 237 ? -2.472 63.428 30.313 1.00 28.78 225 PHE B C 1
ATOM 4019 O O . PHE B 1 237 ? -1.462 64.109 30.162 1.00 29.03 225 PHE B O 1
ATOM 4027 N N . SER B 1 238 ? -3.615 63.907 30.784 1.00 28.32 226 SER B N 1
ATOM 4028 C CA . SER B 1 238 ? -3.733 65.299 31.197 1.00 29.70 226 SER B CA 1
ATOM 4029 C C . SER B 1 238 ? -3.174 65.560 32.623 1.00 29.19 226 SER B C 1
ATOM 4030 O O . SER B 1 238 ? -3.167 66.692 33.075 1.00 25.64 226 SER B O 1
ATOM 4033 N N . GLY B 1 239 ? -2.668 64.526 33.294 1.00 28.58 227 GLY B N 1
ATOM 4034 C CA . GLY B 1 239 ? -2.115 64.654 34.632 1.00 28.50 227 GLY B CA 1
ATOM 4035 C C . GLY B 1 239 ? -3.099 64.419 35.767 1.00 29.95 227 GLY B C 1
ATOM 4036 O O . GLY B 1 239 ? -2.770 64.652 36.928 1.00 33.27 227 GLY B O 1
ATOM 4037 N N . ASN B 1 240 ? -4.294 63.943 35.462 1.00 27.97 228 ASN B N 1
ATOM 4038 C CA . ASN B 1 240 ? -5.323 63.730 36.472 1.00 25.73 228 ASN B CA 1
ATOM 4039 C C . ASN B 1 240 ? -5.385 62.265 36.906 1.00 26.52 228 ASN B C 1
ATOM 4040 O O . ASN B 1 240 ? -6.294 61.522 36.506 1.00 21.81 228 ASN B O 1
ATOM 4045 N N . LEU B 1 241 ? -4.401 61.841 37.705 1.00 24.70 229 LEU B N 1
ATOM 4046 C CA . LEU B 1 241 ? -4.276 60.422 38.033 1.00 25.53 229 LEU B CA 1
ATOM 4047 C C . LEU B 1 241 ? -5.512 59.870 38.728 1.00 23.50 229 LEU B C 1
ATOM 4048 O O . LEU B 1 241 ? -5.985 58.788 38.382 1.00 24.87 229 LEU B O 1
ATOM 4053 N N . GLU B 1 242 ? -6.015 60.586 39.723 1.00 27.65 230 GLU B N 1
ATOM 4054 C CA . GLU B 1 242 ? -7.179 60.100 40.464 1.00 27.01 230 GLU B CA 1
ATOM 4055 C C . GLU B 1 242 ? -8.457 60.069 39.605 1.00 26.23 230 GLU B C 1
ATOM 4056 O O . GLU B 1 242 ? -9.307 59.196 39.787 1.00 24.91 230 GLU B O 1
ATOM 4062 N N . LYS B 1 243 ? -8.586 60.987 38.663 1.00 26.04 231 LYS B N 1
ATOM 4063 C CA . LYS B 1 243 ? -9.757 60.966 37.800 1.00 27.55 231 LYS B CA 1
ATOM 4064 C C . LYS B 1 243 ? -9.656 59.748 36.922 1.00 24.44 231 LYS B C 1
ATOM 4065 O O . LYS B 1 243 ? -10.641 59.078 36.650 1.00 25.79 231 LYS B O 1
ATOM 4071 N N . SER B 1 244 ? -8.455 59.430 36.465 1.00 24.68 232 SER B N 1
ATOM 4072 C CA . SER B 1 244 ? -8.303 58.275 35.607 1.00 22.06 232 SER B CA 1
ATOM 4073 C C . SER B 1 244 ? -8.604 56.996 36.375 1.00 23.53 232 SER B C 1
ATOM 4074 O O . SER B 1 244 ? -9.303 56.113 35.886 1.00 21.53 232 SER B O 1
ATOM 4077 N N . ARG B 1 245 ? -8.104 56.933 37.606 1.00 23.69 233 ARG B N 1
ATOM 4078 C CA . ARG B 1 245 ? -8.393 55.815 38.528 1.00 22.29 233 ARG B CA 1
ATOM 4079 C C . ARG B 1 245 ? -9.891 55.639 38.792 1.00 22.48 233 ARG B C 1
ATOM 4080 O O . ARG B 1 245 ? -10.362 54.502 38.822 1.00 23.61 233 ARG B O 1
ATOM 4088 N N . GLU B 1 246 ? -10.621 56.750 38.938 1.00 24.71 234 GLU B N 1
ATOM 4089 C CA . GLU B 1 246 ? -12.067 56.689 39.164 1.00 24.05 234 GLU B CA 1
ATOM 4090 C C . GLU B 1 246 ? -12.784 56.075 37.944 1.00 22.07 234 GLU B C 1
ATOM 4091 O O . GLU B 1 246 ? -13.694 55.290 38.097 1.00 22.39 234 GLU B O 1
ATOM 4094 N N . VAL B 1 247 ? -12.371 56.439 36.738 1.00 23.26 235 VAL B N 1
ATOM 4095 C CA . VAL B 1 247 ? -12.990 55.847 35.520 1.00 26.24 235 VAL B CA 1
ATOM 4096 C C . VAL B 1 247 ? -12.683 54.357 35.484 1.00 25.21 235 VAL B C 1
ATOM 4097 O O . VAL B 1 247 ? -13.569 53.517 35.259 1.00 24.82 235 VAL B O 1
ATOM 4101 N N . HIS B 1 248 ? -11.411 54.012 35.713 1.00 25.58 236 HIS B N 1
ATOM 4102 C CA . HIS B 1 248 ? -11.018 52.623 35.907 1.00 23.42 236 HIS B CA 1
ATOM 4103 C C . HIS B 1 248 ? -11.909 51.887 36.882 1.00 22.42 236 HIS B C 1
ATOM 4104 O O . HIS B 1 248 ? -12.378 50.791 36.582 1.00 22.97 236 HIS B O 1
ATOM 4111 N N . ARG B 1 249 ? -12.185 52.477 38.033 1.00 23.21 237 ARG B N 1
ATOM 4112 C CA . ARG B 1 249 ? -13.011 51.791 39.037 1.00 22.40 237 ARG B CA 1
ATOM 4113 C C . ARG B 1 249 ? -14.471 51.642 38.587 1.00 27.26 237 ARG B C 1
ATOM 4114 O O . ARG B 1 249 ? -15.088 50.610 38.804 1.00 27.08 237 ARG B O 1
ATOM 4122 N N . LYS B 1 250 ? -15.007 52.686 37.973 1.00 25.65 238 LYS B N 1
ATOM 4123 C CA . LYS B 1 250 ? -16.388 52.682 37.484 1.00 30.07 238 LYS B CA 1
ATOM 4124 C C . LYS B 1 250 ? -16.572 51.647 36.374 1.00 28.39 238 LYS B C 1
ATOM 4125 O O . LYS B 1 250 ? -17.613 51.007 36.265 1.00 29.18 238 LYS B O 1
ATOM 4131 N N . LEU B 1 251 ? -15.551 51.491 35.547 1.00 26.22 239 LEU B N 1
ATOM 4132 C CA . LEU B 1 251 ? -15.614 50.507 34.475 1.00 27.01 239 LEU B CA 1
ATOM 4133 C C . LEU B 1 251 ? -15.384 49.077 34.928 1.00 29.19 239 LEU B C 1
ATOM 4134 O O . LEU B 1 251 ? -15.558 48.146 34.136 1.00 29.52 239 LEU B O 1
ATOM 4139 N N . ARG B 1 252 ? -14.984 48.870 36.185 1.00 32.27 240 ARG B N 1
ATOM 4140 C CA . ARG B 1 252 ? -14.553 47.534 36.606 1.00 33.92 240 ARG B CA 1
ATOM 4141 C C . ARG B 1 252 ? -15.563 46.433 36.301 1.00 30.54 240 ARG B C 1
ATOM 4142 O O . ARG B 1 252 ? -15.190 45.413 35.735 1.00 30.46 240 ARG B O 1
ATOM 4150 N N . PRO B 1 253 ? -16.829 46.618 36.664 1.00 32.07 241 PRO B N 1
ATOM 4151 C CA . PRO B 1 253 ? -17.842 45.584 36.422 1.00 31.04 241 PRO B CA 1
ATOM 4152 C C . PRO B 1 253 ? -17.996 45.202 34.961 1.00 31.13 241 PRO B C 1
ATOM 4153 O O . PRO B 1 253 ? -18.174 44.023 34.646 1.00 30.24 241 PRO B O 1
ATOM 4157 N N . LEU B 1 254 ? -17.930 46.192 34.082 1.00 30.72 242 LEU B N 1
ATOM 4158 C CA . LEU B 1 254 ? -18.035 45.924 32.663 1.00 31.40 242 LEU B CA 1
ATOM 4159 C C . LEU B 1 254 ? -16.810 45.152 32.142 1.00 29.57 242 LEU B C 1
ATOM 4160 O O . LEU B 1 254 ? -16.941 44.201 31.347 1.00 30.54 242 LEU B O 1
ATOM 4165 N N . MET B 1 255 ? -15.618 45.576 32.583 1.00 30.08 243 MET B N 1
ATOM 4166 C CA . MET B 1 255 ? -14.341 44.930 32.216 1.00 32.03 243 MET B CA 1
ATOM 4167 C C . MET B 1 255 ? -14.341 43.463 32.625 1.00 34.83 243 MET B C 1
ATOM 4168 O O . MET B 1 255 ? -13.901 42.613 31.860 1.00 33.35 243 MET B O 1
ATOM 4173 N N . LYS B 1 256 ? -14.818 43.180 33.829 1.00 31.22 244 LYS B N 1
ATOM 4174 C CA . LYS B 1 256 ? -14.896 41.807 34.307 1.00 32.94 244 LYS B CA 1
ATOM 4175 C C . LYS B 1 256 ? -15.990 41.017 33.565 1.00 31.07 244 LYS B C 1
ATOM 4176 O O . LYS B 1 256 ? -15.771 39.884 33.180 1.00 31.06 244 LYS B O 1
ATOM 4182 N N . ALA B 1 257 ? -17.147 41.630 33.366 1.00 30.56 245 ALA B N 1
ATOM 4183 C CA . ALA B 1 257 ? -18.284 40.969 32.727 1.00 28.01 245 ALA B CA 1
ATOM 4184 C C . ALA B 1 257 ? -17.958 40.524 31.290 1.00 29.04 245 ALA B C 1
ATOM 4185 O O . ALA B 1 257 ? -18.444 39.502 30.839 1.00 30.46 245 ALA B O 1
ATOM 4187 N N . LEU B 1 258 ? -17.119 41.285 30.594 1.00 28.14 246 LEU B N 1
ATOM 4188 C CA . LEU B 1 258 ? -16.778 40.968 29.221 1.00 25.33 246 LEU B CA 1
ATOM 4189 C C . LEU B 1 258 ? -15.809 39.791 29.078 1.00 28.33 246 LEU B C 1
ATOM 4190 O O . LEU B 1 258 ? -15.517 39.349 27.976 1.00 26.59 246 LEU B O 1
ATOM 4195 N N . PHE B 1 259 ? -15.344 39.243 30.202 1.00 29.59 247 PHE B N 1
ATOM 4196 C CA . PHE B 1 259 ? -14.502 38.071 30.185 1.00 29.23 247 PHE B CA 1
ATOM 4197 C C . PHE B 1 259 ? -15.019 36.918 31.029 1.00 27.81 247 PHE B C 1
ATOM 4198 O O . PHE B 1 259 ? -14.288 35.981 31.272 1.00 26.64 247 PHE B O 1
ATOM 4206 N N . VAL B 1 260 ? -16.295 36.925 31.429 1.00 24.94 248 VAL B N 1
ATOM 4207 C CA . VAL B 1 260 ? -16.798 35.767 32.148 1.00 28.27 248 VAL B CA 1
ATOM 4208 C C . VAL B 1 260 ? -16.848 34.494 31.288 1.00 28.08 248 VAL B C 1
ATOM 4209 O O . VAL B 1 260 ? -16.844 33.381 31.834 1.00 23.72 248 VAL B O 1
ATOM 4213 N N . GLU B 1 261 ? -16.951 34.671 29.976 1.00 25.66 249 GLU B N 1
ATOM 4214 C CA . GLU B 1 261 ? -16.707 33.598 29.013 1.00 28.33 249 GLU B CA 1
ATOM 4215 C C . GLU B 1 261 ? -15.685 34.175 28.058 1.00 25.42 249 GLU B C 1
ATOM 4216 O O . GLU B 1 261 ? -15.425 35.366 28.055 1.00 25.58 249 GLU B O 1
ATOM 4222 N N . THR B 1 262 ? -15.024 33.307 27.319 1.00 24.13 250 THR B N 1
ATOM 4223 C CA . THR B 1 262 ? -13.936 33.696 26.474 1.00 24.44 250 THR B CA 1
ATOM 4224 C C . THR B 1 262 ? -14.329 34.814 25.538 1.00 24.06 250 THR B C 1
ATOM 4225 O O . THR B 1 262 ? -15.361 34.707 24.846 1.00 25.51 250 THR B O 1
ATOM 4229 N N . ASN B 1 263 ? -13.537 35.889 25.514 1.00 24.09 251 ASN B N 1
ATOM 4230 C CA . ASN B 1 263 ? -13.733 36.978 24.536 1.00 23.83 251 ASN B CA 1
ATOM 4231 C C . ASN B 1 263 ? -13.580 36.454 23.125 1.00 24.81 251 ASN B C 1
ATOM 4232 O O . ASN B 1 263 ? -12.677 35.677 22.899 1.00 25.05 251 ASN B O 1
ATOM 4237 N N . PRO B 1 264 ? -14.412 36.820 22.139 1.00 23.78 252 PRO B N 1
ATOM 4238 C CA . PRO B 1 264 ? -15.508 37.805 22.206 1.00 22.85 252 PRO B CA 1
ATOM 4239 C C . PRO B 1 264 ? -16.952 37.311 22.450 1.00 22.35 252 PRO B C 1
ATOM 4240 O O . PRO B 1 264 ? -17.886 37.959 22.011 1.00 24.31 252 PRO B O 1
ATOM 4244 N N . ILE B 1 265 ? -17.162 36.188 23.124 1.00 23.43 253 ILE B N 1
ATOM 4245 C CA . ILE B 1 265 ? -18.517 35.706 23.361 1.00 24.39 253 ILE B CA 1
ATOM 4246 C C . ILE B 1 265 ? -19.353 36.743 24.128 1.00 24.82 253 ILE B C 1
ATOM 4247 O O . ILE B 1 265 ? -20.451 37.134 23.664 1.00 25.97 253 ILE B O 1
ATOM 4252 N N . PRO B 1 266 ? -18.862 37.250 25.268 1.00 24.46 254 PRO B N 1
ATOM 4253 C CA . PRO B 1 266 ? -19.656 38.269 25.991 1.00 22.07 254 PRO B CA 1
ATOM 4254 C C . PRO B 1 266 ? -19.820 39.591 25.224 1.00 21.23 254 PRO B C 1
ATOM 4255 O O . PRO B 1 266 ? -20.904 40.186 25.187 1.00 21.32 254 PRO B O 1
ATOM 4259 N N . VAL B 1 267 ? -18.740 40.093 24.611 1.00 22.22 255 VAL B N 1
ATOM 4260 C CA . VAL B 1 267 ? -18.850 41.403 23.965 1.00 22.81 255 VAL B CA 1
ATOM 4261 C C . VAL B 1 267 ? -19.816 41.370 22.793 1.00 24.07 255 VAL B C 1
ATOM 4262 O O . VAL B 1 267 ? -20.525 42.345 22.546 1.00 23.48 255 VAL B O 1
ATOM 4266 N N . LYS B 1 268 ? -19.878 40.259 22.082 1.00 21.50 256 LYS B N 1
ATOM 4267 C CA . LYS B 1 268 ? -20.861 40.135 21.031 1.00 23.19 256 LYS B CA 1
ATOM 4268 C C . LYS B 1 268 ? -22.286 40.086 21.575 1.00 21.40 256 LYS B C 1
ATOM 4269 O O . LYS B 1 268 ? -23.194 40.714 21.008 1.00 24.52 256 LYS B O 1
ATOM 4275 N N . ALA B 1 269 ? -22.499 39.349 22.661 1.00 22.89 257 ALA B N 1
ATOM 4276 C CA . ALA B 1 269 ? -23.789 39.398 23.333 1.00 24.80 257 ALA B CA 1
ATOM 4277 C C . ALA B 1 269 ? -24.107 40.830 23.765 1.00 23.76 257 ALA B C 1
ATOM 4278 O O . ALA B 1 269 ? -25.248 41.293 23.620 1.00 25.25 257 ALA B O 1
ATOM 4280 N N . ALA B 1 270 ? -23.102 41.548 24.283 1.00 25.17 258 ALA B N 1
ATOM 4281 C CA . ALA B 1 270 ? -23.328 42.928 24.734 1.00 27.27 258 ALA B CA 1
ATOM 4282 C C . ALA B 1 270 ? -23.720 43.818 23.591 1.00 25.96 258 ALA B C 1
ATOM 4283 O O . ALA B 1 270 ? -24.693 44.600 23.691 1.00 24.52 258 ALA B O 1
ATOM 4285 N N . LEU B 1 271 ? -22.987 43.720 22.500 1.00 21.78 259 LEU B N 1
ATOM 4286 C CA . LEU B 1 271 ? -23.290 44.555 21.328 1.00 24.72 259 LEU B CA 1
ATOM 4287 C C . LEU B 1 271 ? -24.680 44.242 20.769 1.00 23.57 259 LEU B C 1
ATOM 4288 O O . LEU B 1 271 ? -25.405 45.141 20.303 1.00 26.01 259 LEU B O 1
ATOM 4293 N N . ASN B 1 272 ? -25.073 42.980 20.836 1.00 24.36 260 ASN B N 1
ATOM 4294 C CA . ASN B 1 272 ? -26.405 42.578 20.394 1.00 24.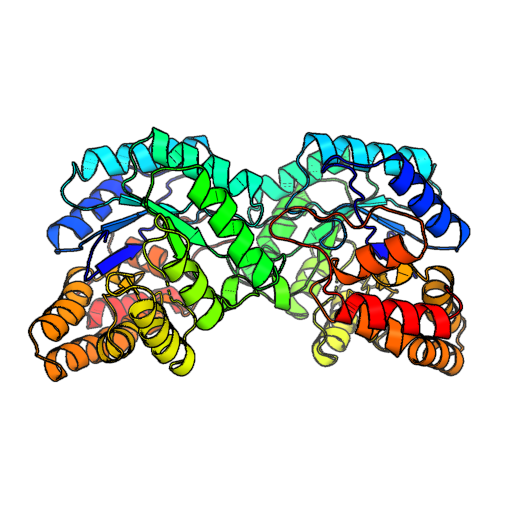52 260 ASN B CA 1
ATOM 4295 C C . ASN B 1 272 ?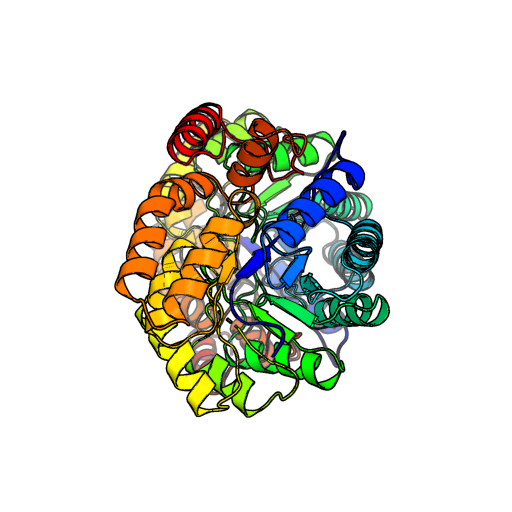 -27.505 43.183 21.292 1.00 24.97 260 ASN B C 1
ATOM 4296 O O . ASN B 1 272 ? -28.468 43.781 20.819 1.00 25.00 260 ASN B O 1
ATOM 4301 N N . LEU B 1 273 ? -27.312 43.093 22.598 1.00 24.57 261 LEU B N 1
ATOM 4302 C CA . LEU B 1 273 ? -28.188 43.757 23.551 1.00 26.91 261 LEU B CA 1
ATOM 4303 C C . LEU B 1 273 ? -28.336 45.234 23.206 1.00 24.51 261 LEU B C 1
ATOM 4304 O O . LEU B 1 273 ? -29.406 45.786 23.308 1.00 24.18 261 LEU B O 1
ATOM 4309 N N . MET B 1 274 ? -27.262 45.859 22.750 1.00 24.03 262 MET B N 1
ATOM 4310 C CA . MET B 1 274 ? -27.280 47.283 22.450 1.00 24.70 262 MET B CA 1
ATOM 4311 C C . MET B 1 274 ? -27.800 47.573 21.051 1.00 24.62 262 MET B C 1
ATOM 4312 O O . MET B 1 274 ? -27.904 48.734 20.671 1.00 28.04 262 MET B O 1
ATOM 4317 N N . GLY B 1 275 ? -28.088 46.521 20.279 1.00 24.88 263 GLY B N 1
ATOM 4318 C CA . GLY B 1 275 ? -28.755 46.670 18.976 1.00 29.39 263 GLY B CA 1
ATOM 4319 C C . GLY B 1 275 ? -27.779 46.958 17.841 1.00 29.25 263 GLY B C 1
ATOM 4320 O O . GLY B 1 275 ? -28.176 47.415 16.783 1.00 28.99 263 GLY B O 1
ATOM 4321 N N . PHE B 1 276 ? -26.505 46.666 18.054 1.00 25.23 264 PHE B N 1
ATOM 4322 C CA . PHE B 1 276 ? -25.486 46.922 17.041 1.00 26.87 264 PHE B CA 1
ATOM 4323 C C . PHE B 1 276 ? -25.343 45.768 16.074 1.00 27.44 264 PHE B C 1
ATOM 4324 O O . PHE B 1 276 ? -25.238 45.986 14.868 1.00 27.67 264 PHE B O 1
ATOM 4332 N N . ILE B 1 277 ? -25.307 44.546 16.589 1.00 25.46 265 ILE B N 1
ATOM 4333 C CA . ILE B 1 277 ? -25.019 43.399 15.758 1.00 24.74 265 ILE B CA 1
ATOM 4334 C C . ILE B 1 277 ? -25.970 42.234 16.095 1.00 23.95 265 ILE B C 1
ATOM 4335 O O . ILE B 1 277 ? -26.686 42.273 17.105 1.00 24.50 265 ILE B O 1
ATOM 4340 N N . GLU B 1 278 ? -25.970 41.225 15.226 1.00 22.36 266 GLU B N 1
ATOM 4341 C CA . GLU B 1 278 ? -26.560 39.923 15.517 1.00 22.07 266 GLU B CA 1
ATOM 4342 C C . GLU B 1 278 ? -25.585 39.133 16.389 1.00 23.40 266 GLU B C 1
ATOM 4343 O O . GLU B 1 278 ? -24.360 39.245 16.233 1.00 24.00 266 GLU B O 1
ATOM 4349 N N . ASN B 1 279 ? -26.123 38.334 17.306 1.00 22.66 267 ASN B N 1
ATOM 4350 C CA . ASN B 1 279 ? -25.287 37.656 18.296 1.00 23.20 267 ASN B CA 1
ATOM 4351 C C . ASN B 1 279 ? -24.905 36.339 17.675 1.00 25.81 267 ASN B C 1
ATOM 4352 O O . ASN B 1 279 ? -25.429 35.290 18.064 1.00 25.93 267 ASN B O 1
ATOM 4357 N N . GLU B 1 280 ? -24.003 36.416 16.699 1.00 26.80 268 GLU B N 1
ATOM 4358 C CA . GLU B 1 280 ? -23.631 35.302 15.864 1.00 25.80 268 GLU B CA 1
ATOM 4359 C C . GLU B 1 280 ? -22.131 35.171 15.891 1.00 26.88 268 GLU B C 1
ATOM 4360 O O . GLU B 1 280 ? -21.418 36.166 15.680 1.00 23.82 268 GLU B O 1
ATOM 4366 N N . LEU B 1 281 ? -21.657 33.962 16.198 1.00 23.01 269 LEU B N 1
ATOM 4367 C CA . LEU B 1 281 ? -20.191 33.663 16.238 1.00 23.24 269 LEU B CA 1
ATOM 4368 C C . LEU B 1 281 ? -19.940 32.445 15.372 1.00 25.94 269 LEU B C 1
ATOM 4369 O O . LEU B 1 281 ? -20.907 31.775 15.003 1.00 26.81 269 LEU B O 1
ATOM 4374 N N . ARG B 1 282 ? -18.679 32.115 15.076 1.00 22.51 270 ARG B N 1
ATOM 4375 C CA . ARG B 1 282 ? -18.368 30.927 14.324 1.00 23.00 270 ARG B CA 1
ATOM 4376 C C . ARG B 1 282 ? -17.686 29.874 15.225 1.00 22.28 270 ARG B C 1
ATOM 4377 O O . ARG B 1 282 ? -16.783 30.199 16.036 1.00 21.73 270 ARG B O 1
ATOM 4385 N N . LEU B 1 283 ? -18.110 28.644 15.026 1.00 24.25 271 LEU B N 1
ATOM 4386 C CA . LEU B 1 283 ? -17.551 27.485 15.714 1.00 23.69 271 LEU B CA 1
ATOM 4387 C C . LEU B 1 283 ? -16.010 27.508 15.564 1.00 26.31 271 LEU B C 1
ATOM 4388 O O . LEU B 1 283 ? -15.489 27.682 14.434 1.00 23.49 271 LEU B O 1
ATOM 4393 N N . PRO B 1 284 ? -15.248 27.227 16.638 1.00 24.16 272 PRO B N 1
ATOM 4394 C CA . PRO B 1 284 ? -15.722 26.653 17.898 1.00 25.07 272 PRO B CA 1
ATOM 4395 C C . PRO B 1 284 ? -16.301 27.603 18.954 1.00 25.39 272 PRO B C 1
ATOM 4396 O O . PRO B 1 284 ? -16.650 27.141 20.039 1.00 24.56 272 PRO B O 1
ATOM 4400 N N . LEU B 1 285 ? -16.464 28.888 18.640 1.00 21.22 273 LEU B N 1
ATOM 4401 C CA . LEU B 1 285 ? -17.133 29.786 19.577 1.00 23.66 273 LEU B CA 1
ATOM 4402 C C . LEU B 1 285 ? -18.641 29.613 19.421 1.00 22.09 273 LEU B C 1
ATOM 4403 O O . LEU B 1 285 ? -19.088 29.240 18.340 1.00 25.52 273 LEU B O 1
ATOM 4408 N N . VAL B 1 286 ? -19.395 29.885 20.488 1.00 25.36 274 VAL B N 1
ATOM 4409 C CA . VAL B 1 286 ? -20.870 29.740 20.531 1.00 21.98 274 VAL B CA 1
ATOM 4410 C C . VAL B 1 286 ? -21.381 30.924 21.346 1.00 25.44 274 VAL B C 1
ATOM 4411 O O . VAL B 1 286 ? -20.595 31.537 22.091 1.00 24.44 274 VAL B O 1
ATOM 4415 N N . PRO B 1 287 ? -22.658 31.297 21.181 1.00 23.20 275 PRO B N 1
ATOM 4416 C CA . PRO B 1 287 ? -23.207 32.410 21.921 1.00 26.92 275 PRO B CA 1
ATOM 4417 C C . PRO B 1 287 ? -23.099 32.279 23.448 1.00 27.16 275 PRO B C 1
ATOM 4418 O O . PRO B 1 287 ? -23.078 31.163 23.995 1.00 27.62 275 PRO B O 1
ATOM 4422 N N . ALA B 1 288 ? -23.104 33.436 24.117 1.00 26.37 276 ALA B N 1
ATOM 4423 C CA . ALA B 1 288 ? -23.083 33.527 25.576 1.00 26.54 276 ALA B CA 1
ATOM 4424 C C . ALA B 1 288 ? -24.229 32.780 26.260 1.00 26.56 276 ALA B C 1
ATOM 4425 O O . ALA B 1 288 ? -25.347 32.739 25.738 1.00 22.66 276 ALA B O 1
ATOM 4427 N N . SER B 1 289 ? -23.962 32.248 27.453 1.00 25.23 277 SER B N 1
ATOM 4428 C CA . SER B 1 289 ? -24.997 31.573 28.265 1.00 27.60 277 SER B CA 1
ATOM 4429 C C . SER B 1 289 ? -26.052 32.599 28.708 1.00 27.63 277 SER B C 1
ATOM 4430 O O . SER B 1 289 ? -25.767 33.812 28.678 1.00 26.67 277 SER B O 1
ATOM 4433 N N . GLU B 1 290 ? -27.232 32.115 29.128 1.00 28.18 278 GLU B N 1
ATOM 4434 C CA . GLU B 1 290 ? -28.271 32.962 29.693 1.00 30.47 278 GLU B CA 1
ATOM 4435 C C . GLU B 1 290 ? -27.734 33.742 30.894 1.00 29.75 278 GLU B C 1
ATOM 4436 O O . GLU B 1 290 ? -28.024 34.923 31.046 1.00 32.46 278 GLU B O 1
ATOM 4438 N N . LYS B 1 291 ? -26.940 33.082 31.725 1.00 28.70 279 LYS B N 1
ATOM 4439 C CA . LYS B 1 291 ? -26.362 33.725 32.896 1.00 29.02 279 LYS B CA 1
ATOM 4440 C C . LYS B 1 291 ? -25.435 34.883 32.488 1.00 29.97 279 LYS B C 1
ATOM 4441 O O . LYS B 1 291 ? -25.420 35.929 33.132 1.00 28.72 279 LYS B O 1
ATOM 4444 N N . THR B 1 292 ? -24.659 34.698 31.421 1.00 26.50 280 THR B N 1
ATOM 4445 C CA . THR B 1 292 ? -23.796 35.768 30.921 1.00 26.13 280 THR B CA 1
ATOM 4446 C C . THR B 1 292 ? -24.615 36.939 30.419 1.00 28.75 280 THR B C 1
ATOM 4447 O O . THR B 1 292 ? -24.290 38.088 30.680 1.00 29.22 280 THR B O 1
ATOM 4451 N N . VAL B 1 293 ? -25.706 36.645 29.733 1.00 25.34 281 VAL B N 1
ATOM 4452 C CA . VAL B 1 293 ? -26.490 37.704 29.109 1.00 28.19 281 VAL B CA 1
ATOM 4453 C C . VAL B 1 293 ? -27.145 38.545 30.214 1.00 30.42 281 VAL B C 1
ATOM 4454 O O . VAL B 1 293 ? -27.178 39.784 30.121 1.00 29.70 281 VAL B O 1
ATOM 4458 N N . GLU B 1 294 ? -27.645 37.850 31.252 1.00 32.52 282 GLU B N 1
ATOM 4459 C CA . GLU B 1 294 ? -28.245 38.467 32.446 1.00 35.33 282 GLU B CA 1
ATOM 4460 C C . GLU B 1 294 ? -27.244 39.415 33.111 1.00 33.46 282 GLU B C 1
ATOM 4461 O O . GLU B 1 294 ? -27.578 40.564 33.429 1.00 33.78 282 GLU B O 1
ATOM 4467 N N . LEU B 1 295 ? -26.019 38.948 33.318 1.00 31.08 283 LEU B N 1
ATOM 4468 C CA . LEU B 1 295 ? -25.007 39.814 33.889 1.00 31.38 283 LEU B CA 1
ATOM 4469 C C . LEU B 1 295 ? -24.792 41.058 33.009 1.00 31.15 283 LEU B C 1
ATOM 4470 O O . LEU B 1 295 ? -24.793 42.195 33.499 1.00 31.07 283 LEU B O 1
ATOM 4475 N N . LEU B 1 296 ? -24.632 40.840 31.707 1.00 30.28 284 LEU B N 1
ATOM 4476 C CA . LEU B 1 296 ? -24.384 41.950 30.784 1.00 28.64 284 LEU B CA 1
ATOM 4477 C C . LEU B 1 296 ? -25.530 42.962 30.778 1.00 27.62 284 LEU B C 1
ATOM 4478 O O . LEU B 1 296 ? -25.305 44.181 30.852 1.00 29.48 284 LEU B O 1
ATOM 4483 N N . ARG B 1 297 ? -26.757 42.466 30.695 1.00 29.39 285 ARG B N 1
ATOM 4484 C CA . ARG B 1 297 ? -27.926 43.330 30.706 1.00 32.10 285 ARG B CA 1
ATOM 4485 C C . ARG B 1 297 ? -27.892 44.252 31.928 1.00 32.04 285 ARG B C 1
ATOM 4486 O O . ARG B 1 297 ? -28.159 45.447 31.817 1.00 35.10 285 ARG B O 1
ATOM 4494 N N . ASN B 1 298 ? -27.518 43.700 33.074 1.00 31.03 286 ASN B N 1
ATOM 4495 C CA . ASN B 1 298 ? -27.492 44.439 34.317 1.00 32.33 286 ASN B CA 1
ATOM 4496 C C . ASN B 1 298 ? -26.323 45.430 34.376 1.00 31.58 286 ASN B C 1
ATOM 4497 O O . ASN B 1 298 ? -26.508 46.595 34.731 1.00 31.67 286 ASN B O 1
ATOM 4502 N N . VAL B 1 299 ? -25.152 44.978 33.986 1.00 31.22 287 VAL B N 1
ATOM 4503 C CA . VAL B 1 299 ? -23.949 45.814 33.977 1.00 32.34 287 VAL B CA 1
ATOM 4504 C C . VAL B 1 299 ? -24.013 46.951 32.936 1.00 32.30 287 VAL B C 1
ATOM 4505 O O . VAL B 1 299 ? -23.563 48.074 33.207 1.00 34.08 287 VAL B O 1
ATOM 4509 N N . LEU B 1 300 ? -24.600 46.676 31.772 1.00 29.61 288 LEU B N 1
ATOM 4510 C CA . LEU B 1 300 ? -24.717 47.679 30.736 1.00 27.32 288 LEU B CA 1
ATOM 4511 C C . LEU B 1 300 ? -25.693 48.778 31.165 1.00 30.70 288 LEU B C 1
ATOM 4512 O O . LEU B 1 300 ? -25.489 49.949 30.872 1.00 29.63 288 LEU B O 1
ATOM 4517 N N . LYS B 1 301 ? -26.780 48.377 31.819 1.00 31.79 289 LYS B N 1
ATOM 4518 C CA . LYS B 1 301 ? -27.720 49.336 32.376 1.00 33.25 289 LYS B CA 1
ATOM 4519 C C . LYS B 1 301 ? -27.026 50.212 33.422 1.00 36.45 289 LYS B C 1
ATOM 4520 O O . LYS B 1 301 ? -27.006 51.440 33.296 1.00 40.21 289 LYS B O 1
ATOM 4523 N N . GLU B 1 302 ? -26.430 49.595 34.429 1.00 37.59 290 GLU B N 1
ATOM 4524 C CA . GLU B 1 302 ? -25.722 50.328 35.468 1.00 40.07 290 GLU B CA 1
ATOM 4525 C C . GLU B 1 302 ? -24.691 51.299 34.901 1.00 42.00 290 GLU B C 1
ATOM 4526 O O . GLU B 1 302 ? -24.460 52.361 35.482 1.00 42.28 290 GLU B O 1
ATOM 4529 N N . SER B 1 303 ? -24.082 50.945 33.768 1.00 40.63 291 SER B N 1
ATOM 4530 C CA . SER B 1 303 ? -23.090 51.804 33.121 1.00 40.12 291 SER B CA 1
ATOM 4531 C C . SER B 1 303 ? -23.716 52.869 32.189 1.00 39.78 291 SER B C 1
ATOM 4532 O O . SER B 1 303 ? -22.986 53.658 31.589 1.00 42.02 291 SER B O 1
ATOM 4535 N N . GLY B 1 304 ? -25.039 52.877 32.041 1.00 36.07 292 GLY B N 1
ATOM 4536 C CA . GLY B 1 304 ? -25.705 53.851 31.179 1.00 35.82 292 GLY B CA 1
ATOM 4537 C C . GLY B 1 304 ? -25.727 53.517 29.690 1.00 35.32 292 GLY B C 1
ATOM 4538 O O . GLY B 1 304 ? -26.238 54.311 28.860 1.00 35.77 292 GLY B O 1
ATOM 4539 N N . LEU B 1 305 ? -25.247 52.330 29.350 1.00 30.28 293 LEU B N 1
ATOM 4540 C CA . LEU B 1 305 ? -25.123 51.905 27.955 1.00 31.29 293 LEU B CA 1
ATOM 4541 C C . LEU B 1 305 ? -26.349 51.156 27.449 1.00 35.34 293 LEU B C 1
ATOM 4542 O O . LEU B 1 305 ? -26.380 50.756 26.296 1.00 36.56 293 LEU B O 1
ATOM 4547 N N . LEU B 1 306 ? -27.373 50.993 28.281 1.00 36.73 294 LEU B N 1
ATOM 4548 C CA . LEU B 1 306 ? -28.582 50.321 27.833 1.00 39.68 294 LEU B CA 1
ATOM 4549 C C . LEU B 1 306 ? -29.769 50.856 28.616 1.00 44.68 294 LEU B C 1
ATOM 4550 O O . LEU B 1 306 ? -30.928 50.839 28.168 1.00 47.61 294 LEU B O 1
#

CATH classification: 3.20.20.70

Organism: Thermotoga maritima (strain ATCC 43589 / DSM 3109 / JCM 10099 / NBRC 100826 / MSB8) (NCBI:txid243274)

Foldseek 3Di:
DQAFFEEEAAAQFDDPNHGDVVLVLVLLVVLVVQDGAHYEYLDVLHVVVPQDPVRLLVVLLVSCVSCVPVGFYEYEQAEQDLVSSLVSQVSSVVSPGQAYEYEHYADVADDLVRSLVSVQSNLVPDQHAYEYEAACVGRVYGNQLQSLLVCLLPRVSHQEYDAPQDLVRLLSNLVRNCVSPVRRAYAYAALLCQLVSVVSPHGYHHDHLCSQVVNLSRQLRVCVVVPNSVVSVVSSVLCVLVSVLCVPDPPPQLSLLLCVVLPSHDNDDDPVDDHDDPVSSVSSVVSCVSSVSD/DQAFFEEEAAAQFDDPHHTDVVLVLVLLVVQVVQPHAHYEALDVLHVVVPQDPVRLLVVLLSSCVSCVPVHFYEYEQAEQDLVRSLVSQVSSVVSPHQAYEYEQYAPVADDLVVSLVSCQVNLVRGQHAYEYEAACVGGVYGNQLVSLLVSLLPRVRHQEYDAPQDLVRLLSNQVRNCVSPVRRAYAYAALLCQLVSVVSVHGYYHDHLCSQVVNLSSQLRVCSVVVNSVSSVVSSVLCVLVSVLCVPDPHPQLSLLLCVVLVSHDNDDDPVDDHDDPVSNVSSVVSCVSSVRD

B-factor: mean 29.59, std 8.66, range [13.29, 77.17]

Radius of gyration: 24.54 Å; Cα contacts (8 Å, |Δi|>4): 1298; chains: 2; bounding box: 54×74×41 Å

Sequence (588 aa):
HMFRGVGTAIVTPFKNGELDLESYERLVRYQLENGVNALIVLGTTGESPTVNEDEREKLVSRTLEIVDGKIPVIVGAGTNSTEKTLKLVKQAEKLGANGVLVVTPYYNKPTQEGLYQHYKYISERTDLGIVVYNVPGRTGVNVLPETAARIAADLKNVVGIEANPDIDQIDRTVSLTKQARSDFMVWSGNDDRTFYLLCAGGDGVISVVSNVAPKQMVELCAEYFSSGNLEKSREVHRKLRPLMKALFVETNPIPVKAALNLMGFIENELRLPLVPASEKTVELLRNVLKESGLLHMFRGVGTAIVTPFKNGELDLESYERLVRYQLENGVNALIVLGTTGESPTVNEDEREKLVSRTLEIVDGKIPVIVGAGTNSTEKTLKLVKQAEKLGANGVLVVTPYYNKPTQEGLYQHYKYISERTDLGIVVYNVPGRTGVNVLPETAARIAADLKNVVGIEANPDIDQIDRTVSLTKQARSDFMVWSGNDDRTFYLLCAGGDGVISVVSNVAPKQMVELCAEYFSGNLEKSREVHRKLRPLMKALFVETNPIPVKAALNLMGFIENELRLPLVPASEKTVELLRNVLKESGLL

Nearest PDB structures (foldseek):
  1o5k-assembly1_A  TM=1.003E+00  e=1.041E-54  Thermotoga maritima MSB8
  3daq-assembly2_D  TM=9.639E-01  e=2.561E-28  Staphylococcus aureus subsp. aureus MRSA252
  3di1-assembly1_A  TM=9.588E-01  e=1.014E-27  Staphylococcus aureus subsp. aureus COL
  3s5o-assembly1_A  TM=9.447E-01  e=3.404E-21  Homo sapiens
  5afd-assembly1_A  TM=8.799E-01  e=2.037E-17  Aliivibrio salmonicida LFI1238